Protein AF-A0A9E6BPX6-F1 (afdb_monomer)

Radius of gyration: 31.96 Å; Cα contacts (8 Å, |Δi|>4): 923; chains: 1; bounding box: 70×55×111 Å

Sequence (547 aa):
MEFGEAIRERRLSLGLSLRKTAKALGCDAAYLSRIEAGKISPSDDVVSRLASVLSVDESELALMAGRLPASVRTAVDKHPREVATALKEGLEAALDHARQWVKAPLAGEGERAIDDGFPFEVISEIAEAESWRKEIYRPIYHVHKWWAQRLGSVFRAAIIASAVPKDSLVQEFFLQPISLEWVTVFDPFMGSGTTVGEAHKLGCTAIGRDINPVAYRTVRTALGPLDRRDLARQFDVLSQTVAPKLRRLYESVDSRGRPCEVLYYFWVKVLDCPKCKAKVDLFPRYIFTRHADRTKDVPVFVLCPGCDDVFPIGRHDTSAECPNCHLDFDPRQGPAKRTTAVCRSCSHEFKLAATARAAGHPPAHRMYAKLVLRENGTKEYLRITEDDLALFERAKQQLAKLNPPIPRAEIKDGRNTRQIINYGYHCWHQLFNERQLLALTTLAQGITKLPKGPSRDALALLFSGVLEFNNMFASYKGEGTGAVRHMFSHHILKPERMPIEANLWGTPQSSGAFSTLYRTRLMRAIDYRDQPFEIALEEAAGRRSKA

Secondary structure (DSSP, 8-state):
--HHHHHHHHHHHTT--HHHHHHHTTS-HHHHHHHHTTSSPPPHHHHHHHHHHHT--HHHHHHHTT---HHHHHHHHH-HHHHHHHHHHHHHHHHHHHS--EEPPPP-SS-BHHHH---HHHHHHHHHHHHH-HHHH-GGGGSS--TTPPPHHHHHHHHHHHHSBTTS-HHHHHTS-EE-TT-EEEETT-TTTHHHHHHHHTT-EEEE--S-HHHHHHHHHHHS---HHHHHHHHHHHHHHTHHHHHGGGEEE-TTS-EEEEEEEEEEEEEE-TTT--EEE--S-SB---BSSSSS---EEEE-TTT--EEEE-TT-S-EE-TTT--EE-TT--SEETTEEE-TTT--EEEHHHHHHHHTSPPEEEEEEEEEE-TTS-EEEEEPPHHHHHHHHHHHHHHHHH-------B----TTTHHHHTTT--BGGGGS-HHHHHHHHHHHHHHHTSPSSHHHHHHHHHHHHHTTTSSTT-EE--BTS-SEE-GGGSSS----SSBEEE-SS--TT-SS-HHHHIIIIIIHHHHHHHS----PPP--SS-----

Solvent-accessible surface area (backbone atoms only — not comparable to full-atom values): 30017 Å² total; per-residue (Å²): 134,56,46,21,52,54,55,48,51,50,32,51,76,69,71,49,49,65,60,60,48,15,56,74,60,75,48,56,48,69,60,50,49,34,27,38,70,64,75,44,84,74,53,71,70,52,44,51,44,46,16,64,76,60,72,47,60,48,52,61,54,26,45,56,68,76,37,74,31,70,70,55,47,54,41,40,76,76,37,49,66,63,45,53,49,50,49,50,56,50,48,53,54,49,52,58,64,67,50,80,61,43,75,61,66,69,41,72,94,62,64,33,6,56,80,82,40,58,63,60,69,66,49,47,55,46,37,54,61,38,68,79,45,41,58,73,66,44,20,45,60,42,50,42,89,63,84,89,73,69,60,55,62,55,45,39,47,50,52,50,16,65,40,20,33,34,93,45,66,48,72,67,54,64,79,44,65,35,36,41,66,90,41,72,47,77,34,79,71,32,48,53,23,45,62,40,52,36,34,44,72,30,45,23,50,50,44,68,37,55,92,47,67,65,30,49,50,43,32,46,56,50,74,42,80,69,59,72,65,61,34,49,54,55,50,47,51,41,55,71,71,36,38,63,65,45,49,63,78,31,58,47,63,45,101,84,69,44,78,28,45,39,48,32,42,34,30,32,31,30,46,60,34,91,85,78,58,50,78,34,62,40,35,53,31,29,56,77,54,48,56,56,56,79,84,63,93,55,71,27,36,33,49,37,92,87,78,49,46,50,48,76,42,64,73,82,59,70,61,45,68,33,94,88,76,66,52,73,45,46,43,74,60,39,42,22,53,99,64,34,33,44,31,89,89,76,66,52,72,45,49,50,48,62,52,23,39,73,68,70,35,53,61,47,74,45,77,53,32,33,35,32,40,42,89,88,72,48,74,47,74,38,45,66,51,72,65,53,52,51,52,47,50,50,32,38,52,50,34,62,74,63,62,68,97,64,54,71,56,70,61,64,85,45,91,50,42,44,59,33,40,41,31,22,44,51,32,59,50,72,49,37,51,50,48,51,51,36,46,51,49,51,49,52,54,49,54,68,71,45,71,89,51,52,46,39,53,43,54,51,48,41,53,60,48,26,53,47,34,52,25,50,36,8,32,74,53,19,47,94,48,73,35,58,38,35,36,74,78,47,103,40,52,57,83,40,41,55,15,26,43,50,37,62,49,48,55,101,85,43,47,58,8,48,60,39,43,43,55,63,19,51,49,41,21,50,54,36,67,78,56,72,75,65,85,64,82,70,94,47,95,87,62,93,68,86,118

Foldseek 3Di:
DALLCVLVVLCVVVVHDLCNLCVQLVHHSVVNVCSSVVNDQDDLSSLVSSCVSSVHDSQVSQVSSVHHPPVLVVCCVVPVPVSVVCCVVVVVVVVVVVQPAAEAAFDDPAAFLLPPNQPCPQLVVQQVVCVVCVCQQPLLLVLFDWPPDGGLSVLLLNLQRNTHHNVDNSVVVSFGQHASAPAEDEAQDCTSNSNQVSCVSNNHNYHYHHPDVLSVLSNCLLPNDDDPVLLVVLVVLCVVPQVVVLQLLFWDADPVRHIFGFFKWKKFFWFQDPPPRDIFTQDQFQFAFDALDPVDFDWTWGADPPPLWIDTDGPPDQWDQDPPPRDIDGRNHGQHDDQWGADPVPRDIDGQLQRLVVVLAATDMDGRWTWTQDPVRDIDIGGDDPVNVVSLVVLLVVCVVVVDPDFQDFDDDDDQSVQVVSNNDTTPNSQARSNLVSSLRSQVVSLVPDDDDSSSSSLVSLSVRLQQQAGQQWGASHPPDQGIDGCPVDVHNHRDRIGMGGSQCDDPNHHSHSVVSCVSRSVSSVVCVVPPRGFDAPPDDPDTDGD

Structure (mmCIF, N/CA/C/O backbone):
data_AF-A0A9E6BPX6-F1
#
_entry.id   AF-A0A9E6BPX6-F1
#
loop_
_atom_site.group_PDB
_atom_site.id
_atom_site.type_symbol
_atom_site.label_atom_id
_atom_site.label_alt_id
_atom_site.label_comp_id
_atom_site.label_asym_id
_atom_site.label_entity_id
_atom_site.label_seq_id
_atom_site.pdbx_PDB_ins_code
_atom_site.Cartn_x
_atom_site.Cartn_y
_atom_site.Cartn_z
_atom_site.occupancy
_atom_site.B_iso_or_equiv
_atom_site.auth_seq_id
_atom_site.auth_comp_id
_atom_site.auth_asym_id
_atom_site.auth_atom_id
_atom_site.pdbx_PDB_model_num
ATOM 1 N N . MET A 1 1 ? -2.384 7.023 47.053 1.00 63.66 1 MET A N 1
ATOM 2 C CA . MET A 1 1 ? -1.990 7.101 48.472 1.00 63.66 1 MET A CA 1
ATOM 3 C C . MET A 1 1 ? -1.104 5.902 48.745 1.00 63.66 1 MET A C 1
ATOM 5 O O . MET A 1 1 ? -1.507 4.798 48.397 1.00 63.66 1 MET A O 1
ATOM 9 N N . GLU A 1 2 ? 0.105 6.120 49.254 1.00 81.56 2 GLU A N 1
ATOM 10 C CA . GLU A 1 2 ? 1.079 5.046 49.490 1.00 81.56 2 GLU A CA 1
ATOM 11 C C . GLU A 1 2 ? 0.741 4.260 50.765 1.00 81.56 2 GLU A C 1
ATOM 13 O O . GLU A 1 2 ? 0.165 4.812 51.705 1.00 81.56 2 GLU A O 1
ATOM 18 N N . PHE A 1 3 ? 1.126 2.977 50.820 1.00 89.00 3 PHE A N 1
ATOM 19 C CA . PHE A 1 3 ? 0.817 2.075 51.939 1.00 89.00 3 PHE A CA 1
ATOM 20 C C . PHE A 1 3 ? 1.113 2.711 53.301 1.00 89.00 3 PHE A C 1
ATOM 22 O O . PHE A 1 3 ? 0.215 2.818 54.129 1.00 89.00 3 PHE A O 1
ATOM 29 N N . GLY A 1 4 ? 2.352 3.178 53.510 1.00 88.69 4 GLY A N 1
ATOM 30 C CA . GLY A 1 4 ? 2.822 3.720 54.790 1.00 88.69 4 GLY A CA 1
ATOM 31 C C . GLY A 1 4 ? 2.049 4.947 55.281 1.00 88.69 4 GLY A C 1
ATOM 32 O O . GLY A 1 4 ? 1.829 5.100 56.484 1.00 88.69 4 GLY A O 1
ATOM 33 N N . GLU A 1 5 ? 1.580 5.788 54.361 1.00 88.06 5 GLU A N 1
ATOM 34 C CA . GLU A 1 5 ? 0.761 6.954 54.690 1.00 88.06 5 GLU A CA 1
ATOM 35 C C . GLU A 1 5 ? -0.641 6.529 55.126 1.00 88.06 5 GLU A C 1
ATOM 37 O O . GLU A 1 5 ? -1.114 6.981 56.169 1.00 88.06 5 GLU A O 1
ATOM 42 N N . ALA A 1 6 ? -1.254 5.587 54.403 1.00 87.44 6 ALA A N 1
ATOM 43 C CA . ALA A 1 6 ? -2.602 5.103 54.685 1.00 87.44 6 ALA A CA 1
ATOM 44 C C . ALA A 1 6 ? -2.718 4.450 56.073 1.00 87.44 6 ALA A C 1
ATOM 46 O O . ALA A 1 6 ? -3.630 4.762 56.843 1.00 87.44 6 ALA A O 1
ATOM 47 N N . ILE A 1 7 ? -1.764 3.589 56.451 1.00 92.62 7 ILE A N 1
ATOM 48 C CA . ILE A 1 7 ? -1.756 2.989 57.799 1.00 92.62 7 ILE A CA 1
ATOM 49 C C . ILE A 1 7 ? -1.460 4.015 58.891 1.00 92.62 7 ILE A C 1
ATOM 51 O O . ILE A 1 7 ? -2.062 3.938 59.964 1.00 92.62 7 ILE A O 1
ATOM 55 N N . ARG A 1 8 ? -0.585 4.998 58.642 1.00 91.25 8 ARG A N 1
ATOM 56 C CA . ARG A 1 8 ? -0.311 6.074 59.604 1.00 91.25 8 ARG A CA 1
ATOM 57 C C . ARG A 1 8 ? -1.552 6.927 59.844 1.00 91.25 8 ARG A C 1
ATOM 59 O O . ARG A 1 8 ? -1.888 7.200 60.996 1.00 91.25 8 ARG A O 1
ATOM 66 N N . GLU A 1 9 ? -2.219 7.342 58.775 1.00 89.12 9 GLU A N 1
ATOM 67 C CA . GLU A 1 9 ? -3.438 8.144 58.825 1.00 89.12 9 GLU A CA 1
ATOM 68 C C . GLU A 1 9 ? -4.554 7.386 59.547 1.00 89.12 9 GLU A C 1
ATOM 70 O O . GLU A 1 9 ? -5.122 7.891 60.521 1.00 89.12 9 GLU A O 1
ATOM 75 N N . ARG A 1 10 ? -4.785 6.121 59.175 1.00 90.38 10 ARG A N 1
ATOM 76 C CA . ARG A 1 10 ? -5.781 5.273 59.833 1.00 90.38 10 ARG A CA 1
ATOM 77 C C . ARG A 1 10 ? -5.473 5.069 61.314 1.00 90.38 10 ARG A C 1
ATOM 79 O O . ARG A 1 10 ? -6.362 5.234 62.148 1.00 90.38 10 ARG A O 1
ATOM 86 N N . ARG A 1 11 ? -4.218 4.784 61.671 1.00 93.81 11 ARG A N 1
ATOM 87 C CA . ARG A 1 11 ? -3.779 4.651 63.068 1.00 93.81 11 ARG A CA 1
ATOM 88 C C . ARG A 1 11 ? -4.076 5.916 63.876 1.00 93.81 11 ARG A C 1
ATOM 90 O O . ARG A 1 11 ? -4.587 5.822 64.992 1.00 93.81 11 ARG A O 1
ATOM 97 N N . LEU A 1 12 ? -3.752 7.087 63.326 1.00 91.88 12 LEU A N 1
ATOM 98 C CA . LEU A 1 12 ? -4.013 8.372 63.977 1.00 91.88 12 LEU A CA 1
ATOM 99 C C . LEU A 1 12 ? -5.516 8.641 64.117 1.00 91.88 12 LEU A C 1
ATOM 101 O O . LEU A 1 12 ? -5.936 9.086 65.182 1.00 91.88 12 LEU A O 1
ATOM 105 N N . SER A 1 13 ? -6.325 8.290 63.112 1.00 89.75 13 SER A N 1
ATOM 106 C CA . SER A 1 13 ? -7.791 8.419 63.171 1.00 89.75 13 SER A CA 1
ATOM 107 C C . SER A 1 13 ? -8.430 7.571 64.280 1.00 89.75 13 SER A C 1
ATOM 109 O O . SER A 1 13 ? -9.443 7.958 64.853 1.00 89.75 13 SER A O 1
ATOM 111 N N . LEU A 1 14 ? -7.800 6.448 64.640 1.00 89.38 14 LEU A N 1
ATOM 112 C CA . LEU A 1 14 ? -8.213 5.570 65.740 1.00 89.38 14 LEU A CA 1
ATOM 113 C C . LEU A 1 14 ? -7.616 5.983 67.100 1.00 89.38 14 LEU A C 1
ATOM 115 O O . LEU A 1 14 ? -7.758 5.260 68.087 1.00 89.38 14 LEU A O 1
ATOM 119 N N . GLY A 1 15 ? -6.896 7.110 67.170 1.00 90.25 15 GLY A N 1
ATOM 120 C CA . GLY A 1 15 ? -6.245 7.587 68.394 1.00 90.25 15 GLY A CA 1
ATOM 121 C C . GLY A 1 15 ? -5.118 6.675 68.896 1.00 90.25 15 GLY A C 1
ATOM 122 O O . GLY A 1 15 ? -4.742 6.720 70.071 1.00 90.25 15 GLY A O 1
ATOM 123 N N . LEU A 1 16 ? -4.571 5.810 68.038 1.00 91.25 16 LEU A N 1
ATOM 124 C CA . LEU A 1 16 ? -3.545 4.849 68.422 1.00 91.25 16 LEU A CA 1
ATOM 125 C C . LEU A 1 16 ? -2.147 5.475 68.332 1.00 91.25 16 LEU A C 1
ATOM 127 O O . LEU A 1 16 ? -1.720 5.983 67.293 1.00 91.25 16 LEU A O 1
ATOM 131 N N . SER A 1 17 ? -1.376 5.396 69.418 1.00 92.69 17 SER A N 1
ATOM 132 C CA . SER A 1 17 ? 0.033 5.798 69.386 1.00 92.69 17 SER A CA 1
ATOM 133 C C . SER A 1 17 ? 0.882 4.757 68.652 1.00 92.69 17 SER A C 1
ATOM 135 O O . SER A 1 17 ? 0.574 3.561 68.658 1.00 92.69 17 SER A O 1
ATOM 137 N N . LEU A 1 18 ? 1.992 5.198 68.054 1.00 92.19 18 LEU A N 1
ATOM 138 C CA . LEU A 1 18 ? 2.937 4.321 67.355 1.00 92.19 18 LEU A CA 1
ATOM 139 C C . LEU A 1 18 ? 3.406 3.161 68.257 1.00 92.19 18 LEU A C 1
ATOM 141 O O . LEU A 1 18 ? 3.380 2.005 67.852 1.00 92.19 18 LEU A O 1
ATOM 145 N N . ARG A 1 19 ? 3.756 3.449 69.521 1.00 90.00 19 ARG A N 1
ATOM 146 C CA . ARG A 1 19 ? 4.199 2.433 70.496 1.00 90.00 19 ARG A CA 1
ATOM 147 C C . ARG A 1 19 ? 3.090 1.453 70.882 1.00 90.00 19 ARG A C 1
ATOM 149 O O . ARG A 1 19 ? 3.361 0.264 71.023 1.00 90.00 19 ARG A O 1
ATOM 156 N N . LYS A 1 20 ? 1.851 1.932 71.050 1.00 90.38 20 LYS A N 1
ATOM 157 C CA . LYS A 1 20 ? 0.697 1.075 71.375 1.00 90.38 20 LYS A CA 1
ATOM 158 C C . LYS A 1 20 ? 0.372 0.134 70.213 1.00 90.38 20 LYS A C 1
ATOM 160 O O . LYS A 1 20 ? 0.119 -1.043 70.438 1.00 90.38 20 LYS A O 1
ATOM 165 N N . THR A 1 21 ? 0.457 0.648 68.990 1.00 91.19 21 THR A N 1
ATOM 166 C CA . THR A 1 21 ? 0.214 -0.117 67.760 1.00 91.19 21 THR A CA 1
ATOM 167 C C . THR A 1 21 ? 1.312 -1.149 67.534 1.00 91.19 21 THR A C 1
ATOM 169 O O . THR A 1 21 ? 1.008 -2.319 67.362 1.00 91.19 21 THR A O 1
ATOM 172 N N . ALA A 1 22 ? 2.586 -0.765 67.657 1.00 92.12 22 ALA A N 1
ATOM 173 C CA . ALA A 1 22 ? 3.711 -1.695 67.540 1.00 92.12 22 ALA A CA 1
ATOM 174 C C . ALA A 1 22 ? 3.623 -2.849 68.557 1.00 92.12 22 ALA A C 1
ATOM 176 O O . ALA A 1 22 ? 3.814 -4.008 68.198 1.00 92.12 22 ALA A O 1
ATOM 177 N N . LYS A 1 23 ? 3.220 -2.554 69.804 1.00 90.88 23 LYS A N 1
ATOM 178 C CA . LYS A 1 23 ? 2.974 -3.583 70.827 1.00 90.88 23 LYS A CA 1
ATOM 179 C C . LYS A 1 23 ? 1.842 -4.539 70.432 1.00 90.88 23 LYS A C 1
ATOM 181 O O . LYS A 1 23 ? 1.998 -5.742 70.607 1.00 90.88 23 LYS A O 1
ATOM 186 N N . ALA A 1 24 ? 0.732 -4.027 69.894 1.00 88.25 24 ALA A N 1
ATOM 187 C CA . ALA A 1 24 ? -0.383 -4.851 69.411 1.00 88.25 24 ALA A CA 1
ATOM 188 C C . ALA A 1 24 ? 0.008 -5.719 68.200 1.00 88.25 24 ALA A C 1
ATOM 190 O O . ALA A 1 24 ? -0.467 -6.840 68.059 1.00 88.25 24 ALA A O 1
ATOM 191 N N . LEU A 1 25 ? 0.928 -5.226 67.370 1.00 88.81 25 LEU A N 1
ATOM 192 C CA . LEU A 1 25 ? 1.508 -5.950 66.239 1.00 88.81 25 LEU A CA 1
ATOM 193 C C . LEU A 1 25 ? 2.661 -6.879 66.639 1.00 88.81 25 LEU A C 1
ATOM 195 O O . LEU A 1 25 ? 3.246 -7.511 65.768 1.00 88.81 25 LEU A O 1
ATOM 199 N N . GLY A 1 26 ? 3.044 -6.954 67.919 1.00 88.12 26 GLY A N 1
ATOM 200 C CA . GLY A 1 26 ? 4.183 -7.762 68.367 1.00 88.12 26 GLY A CA 1
ATOM 201 C C . GLY A 1 26 ? 5.509 -7.407 67.679 1.00 88.12 26 GLY A C 1
ATOM 202 O O . GLY A 1 26 ? 6.328 -8.296 67.460 1.00 88.12 26 GLY A O 1
ATOM 203 N N . CYS A 1 27 ? 5.710 -6.140 67.300 1.00 90.00 27 CYS A N 1
ATOM 204 C CA . CYS A 1 27 ? 6.935 -5.642 66.672 1.00 90.00 27 CYS A CA 1
ATOM 205 C C . CYS A 1 27 ? 7.497 -4.427 67.427 1.00 90.00 27 CYS A C 1
ATOM 207 O O . CYS A 1 27 ? 6.836 -3.843 68.290 1.00 90.00 27 CYS A O 1
ATOM 209 N N . ASP A 1 28 ? 8.722 -4.010 67.105 1.00 91.81 28 ASP A N 1
ATOM 210 C CA . ASP A 1 28 ? 9.293 -2.803 67.695 1.00 91.81 28 ASP A CA 1
ATOM 211 C C . ASP A 1 28 ? 8.746 -1.522 67.030 1.00 91.81 28 ASP A C 1
ATOM 213 O O . ASP A 1 28 ? 8.316 -1.502 65.872 1.00 91.81 28 ASP A O 1
ATOM 217 N N . ALA A 1 29 ? 8.736 -0.420 67.785 1.00 91.62 29 ALA A N 1
ATOM 218 C CA . ALA A 1 29 ? 8.192 0.850 67.307 1.00 91.62 29 ALA A CA 1
ATOM 219 C C . ALA A 1 29 ? 9.046 1.493 66.199 1.00 91.62 29 ALA A C 1
ATOM 221 O O . ALA A 1 29 ? 8.514 2.261 65.397 1.00 91.62 29 ALA A O 1
ATOM 222 N N . ALA A 1 30 ? 10.348 1.195 66.129 1.00 91.62 30 ALA A N 1
ATOM 223 C CA . ALA A 1 30 ? 11.207 1.707 65.066 1.00 91.62 30 ALA A CA 1
ATOM 224 C C . ALA A 1 30 ? 10.918 0.994 63.734 1.00 91.62 30 ALA A C 1
ATOM 226 O O . ALA A 1 30 ? 10.915 1.639 62.686 1.00 91.62 30 ALA A O 1
ATOM 227 N N . TYR A 1 31 ? 10.593 -0.297 63.771 1.00 92.25 31 TYR A N 1
ATOM 228 C CA . TYR A 1 31 ? 10.144 -1.074 62.622 1.00 92.25 31 TYR A CA 1
ATOM 229 C C . TYR A 1 31 ? 8.812 -0.557 62.073 1.00 92.25 31 TYR A C 1
ATOM 231 O O . TYR A 1 31 ? 8.745 -0.231 60.888 1.00 92.25 31 TYR A O 1
ATOM 239 N N . LEU A 1 32 ? 7.798 -0.351 62.926 1.00 92.25 32 LEU A N 1
ATOM 240 C CA . LEU A 1 32 ? 6.524 0.243 62.492 1.00 92.25 32 LEU A CA 1
ATOM 241 C C . LEU A 1 32 ? 6.713 1.660 61.921 1.00 92.25 32 LEU A C 1
ATOM 243 O O . LEU A 1 32 ? 6.128 1.992 60.897 1.00 92.25 32 LEU A O 1
ATOM 247 N N . SER A 1 33 ? 7.588 2.474 62.522 1.00 94.25 33 SER A N 1
ATOM 248 C CA . SER A 1 33 ? 7.930 3.809 62.002 1.00 94.25 33 SER A CA 1
ATOM 249 C C . SER A 1 33 ? 8.547 3.756 60.601 1.00 94.25 33 SER A C 1
ATOM 251 O O . SER A 1 33 ? 8.198 4.546 59.726 1.00 94.25 33 SER A O 1
ATOM 253 N N . ARG A 1 34 ? 9.452 2.800 60.353 1.00 93.06 34 ARG A N 1
ATOM 254 C CA . ARG A 1 34 ? 10.064 2.610 59.029 1.00 93.06 34 ARG A CA 1
ATOM 255 C C . ARG A 1 34 ? 9.054 2.127 57.991 1.00 93.06 34 ARG A C 1
ATOM 257 O O . ARG A 1 34 ? 9.202 2.499 56.832 1.00 93.06 34 ARG A O 1
ATOM 264 N N . ILE A 1 35 ? 8.054 1.349 58.400 1.00 92.25 35 ILE A N 1
ATOM 265 C CA . ILE A 1 35 ? 6.943 0.937 57.538 1.00 92.25 35 ILE A CA 1
ATOM 266 C C . ILE A 1 35 ? 6.046 2.140 57.198 1.00 92.25 35 ILE A C 1
ATOM 268 O O . ILE A 1 35 ? 5.789 2.388 56.024 1.00 92.25 35 ILE A O 1
ATOM 272 N N . GLU A 1 36 ? 5.637 2.940 58.190 1.00 93.38 36 GLU A N 1
ATOM 273 C CA . GLU A 1 36 ? 4.834 4.158 57.968 1.00 93.38 36 GLU A CA 1
ATOM 274 C C . GLU A 1 36 ? 5.564 5.206 57.116 1.00 93.38 36 GLU A C 1
ATOM 276 O O . GLU A 1 36 ? 4.942 5.944 56.362 1.00 93.38 36 GLU A O 1
ATOM 281 N N . ALA A 1 37 ? 6.895 5.256 57.198 1.00 90.19 37 ALA A N 1
ATOM 282 C CA . ALA A 1 37 ? 7.732 6.117 56.366 1.00 90.19 37 ALA A CA 1
ATOM 283 C C . ALA A 1 37 ? 8.046 5.530 54.973 1.00 90.19 37 ALA A C 1
ATOM 285 O O . ALA A 1 37 ? 8.867 6.104 54.258 1.00 90.19 37 ALA A O 1
ATOM 286 N N . GLY A 1 38 ? 7.491 4.364 54.616 1.00 87.81 38 GLY A N 1
ATOM 287 C CA . GLY A 1 38 ? 7.722 3.701 53.326 1.00 87.81 38 GLY A CA 1
ATOM 288 C C . GLY A 1 38 ? 9.145 3.162 53.115 1.00 87.81 38 GLY A C 1
ATOM 289 O O . GLY A 1 38 ? 9.526 2.840 51.995 1.00 87.81 38 GLY A O 1
ATOM 290 N N . LYS A 1 39 ? 9.964 3.059 54.171 1.00 88.62 39 LYS A N 1
ATOM 291 C CA . LYS A 1 39 ? 11.381 2.646 54.089 1.00 88.62 39 LYS A CA 1
ATOM 292 C C . LYS A 1 39 ? 11.588 1.131 54.102 1.00 88.62 39 LYS A C 1
ATOM 294 O O . LYS A 1 39 ? 12.673 0.669 53.758 1.00 88.62 39 LYS A O 1
ATOM 299 N N . ILE A 1 40 ? 10.611 0.367 54.588 1.00 87.81 40 ILE A N 1
ATOM 300 C CA . ILE A 1 40 ? 10.613 -1.101 54.567 1.00 87.81 40 ILE A CA 1
ATOM 301 C C . ILE A 1 40 ? 9.196 -1.585 54.264 1.00 87.81 40 ILE A C 1
ATOM 303 O O . ILE A 1 40 ? 8.242 -1.080 54.851 1.00 87.81 40 ILE A O 1
ATOM 307 N N . SER A 1 41 ? 9.067 -2.613 53.428 1.00 84.19 41 SER A N 1
ATOM 308 C CA . SER A 1 41 ? 7.807 -3.337 53.258 1.00 84.19 41 SER A CA 1
ATOM 309 C C . SER A 1 41 ? 7.568 -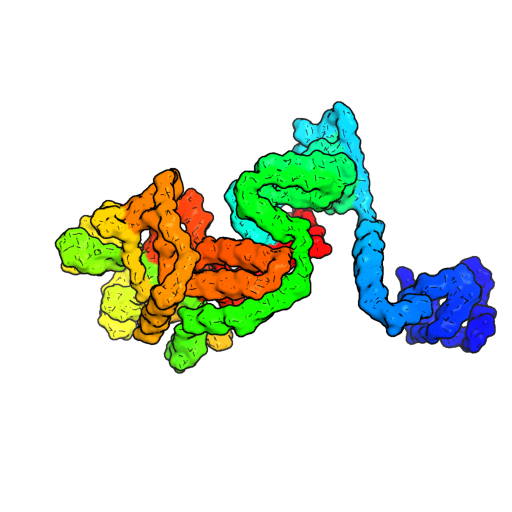4.306 54.434 1.00 84.19 41 SER A C 1
ATOM 311 O O . SER A 1 41 ? 8.459 -5.099 54.753 1.00 84.19 41 SER A O 1
ATOM 313 N N . PRO A 1 42 ? 6.386 -4.291 55.081 1.00 87.94 42 PRO A N 1
ATOM 314 C CA . PRO A 1 42 ? 6.035 -5.225 56.170 1.00 87.94 42 PRO A CA 1
ATOM 315 C C . PRO A 1 42 ? 6.004 -6.671 55.664 1.00 87.94 42 PRO A C 1
ATOM 317 O O . PRO A 1 42 ? 5.943 -6.835 54.463 1.00 87.94 42 PRO A O 1
ATOM 320 N N . SER A 1 43 ? 5.981 -7.724 56.490 1.00 87.44 43 SER A N 1
ATOM 321 C CA . SER A 1 43 ? 5.703 -9.114 56.039 1.00 87.44 43 SER A CA 1
ATOM 322 C C . SER A 1 43 ? 4.196 -9.384 55.859 1.00 87.44 43 SER A C 1
ATOM 324 O O . SER A 1 43 ? 3.386 -8.552 56.259 1.00 87.44 43 SER A O 1
ATOM 326 N N . ASP A 1 44 ? 3.802 -10.513 55.252 1.00 84.19 44 ASP A N 1
ATOM 327 C CA . ASP A 1 44 ? 2.379 -10.890 55.095 1.00 84.19 44 ASP A CA 1
ATOM 328 C C . ASP A 1 44 ? 1.656 -10.966 56.448 1.00 84.19 44 ASP A C 1
ATOM 330 O O . ASP A 1 44 ? 0.580 -10.407 56.630 1.00 84.19 44 ASP A O 1
ATOM 334 N N . ASP A 1 45 ? 2.308 -11.583 57.428 1.00 86.44 45 ASP A N 1
ATOM 335 C CA . ASP A 1 45 ? 1.812 -11.692 58.797 1.00 86.44 45 ASP A CA 1
ATOM 336 C C . ASP A 1 45 ? 1.663 -10.316 59.482 1.00 86.44 45 ASP A C 1
ATOM 338 O O . ASP A 1 45 ? 0.709 -10.072 60.221 1.00 86.44 45 ASP A O 1
ATOM 342 N N . VAL A 1 46 ? 2.561 -9.368 59.195 1.00 89.12 46 VAL A N 1
ATOM 343 C CA . VAL A 1 46 ? 2.442 -7.991 59.700 1.00 89.12 46 VAL A CA 1
ATOM 344 C C . VAL A 1 46 ? 1.297 -7.243 59.008 1.00 89.12 46 VAL A C 1
ATOM 346 O O . VAL A 1 46 ? 0.601 -6.485 59.675 1.00 89.12 46 VAL A O 1
ATOM 349 N N . VAL A 1 47 ? 1.058 -7.467 57.710 1.00 89.75 47 VAL A N 1
ATOM 350 C CA . VAL A 1 47 ? -0.091 -6.895 56.979 1.00 89.75 47 VAL A CA 1
ATOM 351 C C . VAL A 1 47 ? -1.415 -7.407 57.550 1.00 89.75 47 VAL A C 1
ATOM 353 O O . VAL A 1 47 ? -2.297 -6.601 57.829 1.00 89.75 47 VAL A O 1
ATOM 356 N N . SER A 1 48 ? -1.532 -8.713 57.801 1.00 88.06 48 SER A N 1
ATOM 357 C CA . SER A 1 48 ? -2.737 -9.317 58.388 1.00 88.06 48 SER A CA 1
ATOM 358 C C . SER A 1 48 ? -3.030 -8.761 59.789 1.00 88.06 48 SER A C 1
ATOM 360 O O . SER A 1 48 ? -4.138 -8.309 60.094 1.00 88.06 48 SER A O 1
ATOM 362 N N . ARG A 1 49 ? -1.995 -8.662 60.635 1.00 90.44 49 ARG A N 1
ATOM 363 C CA . ARG A 1 49 ? -2.119 -8.055 61.969 1.00 90.44 49 ARG A CA 1
ATOM 364 C C . ARG A 1 49 ? -2.442 -6.560 61.907 1.00 90.44 49 ARG A C 1
ATOM 366 O O . ARG A 1 49 ? -3.241 -6.086 62.713 1.00 90.44 49 ARG A O 1
ATOM 373 N N . LEU A 1 50 ? -1.875 -5.820 60.951 1.00 91.69 50 LEU A N 1
ATOM 374 C CA . LEU A 1 50 ? -2.218 -4.414 60.708 1.00 91.69 50 LEU A CA 1
ATOM 375 C C . LEU A 1 50 ? -3.684 -4.253 60.301 1.00 91.69 50 LEU A C 1
ATOM 377 O O . LEU A 1 50 ? -4.341 -3.364 60.836 1.00 91.69 50 LEU A O 1
ATOM 381 N N . ALA A 1 51 ? -4.205 -5.117 59.427 1.00 90.88 51 ALA A N 1
ATOM 382 C CA . ALA A 1 51 ? -5.600 -5.076 58.996 1.00 90.88 51 ALA A CA 1
ATOM 383 C C . ALA A 1 51 ? -6.561 -5.212 60.187 1.00 90.88 51 ALA A C 1
ATOM 385 O O . ALA A 1 51 ? -7.461 -4.391 60.371 1.00 90.88 51 ALA A O 1
ATOM 386 N N . SER A 1 52 ? -6.286 -6.181 61.066 1.00 90.38 52 SER A N 1
ATOM 387 C CA . SER A 1 52 ? -7.049 -6.396 62.298 1.00 90.38 52 SER A CA 1
ATOM 388 C C . SER A 1 52 ? -6.939 -5.216 63.275 1.00 90.38 52 SER A C 1
ATOM 390 O O . SER A 1 52 ? -7.957 -4.675 63.709 1.00 90.38 52 SER A O 1
ATOM 392 N N . VAL A 1 53 ? -5.719 -4.758 63.583 1.00 91.25 53 VAL A N 1
ATOM 393 C CA . VAL A 1 53 ? -5.482 -3.662 64.545 1.00 91.25 53 VAL A CA 1
ATOM 394 C C . VAL A 1 53 ? -6.065 -2.330 64.063 1.00 91.25 53 VAL A C 1
ATOM 396 O O . VAL A 1 53 ? -6.524 -1.531 64.879 1.00 91.25 53 VAL A O 1
ATOM 399 N N . LEU A 1 54 ? -6.054 -2.080 62.753 1.00 91.12 54 LEU A N 1
ATOM 400 C CA . LEU A 1 54 ? -6.534 -0.834 62.151 1.00 91.12 54 LEU A CA 1
ATOM 401 C C . LEU A 1 54 ? -7.982 -0.914 61.652 1.00 91.12 54 LEU A C 1
ATOM 403 O O . LEU A 1 54 ? -8.507 0.088 61.157 1.00 91.12 54 LEU A O 1
ATOM 407 N N . SER A 1 55 ? -8.631 -2.074 61.807 1.00 87.75 55 SER A N 1
ATOM 408 C CA . SER A 1 55 ? -10.002 -2.322 61.347 1.00 87.75 55 SER A CA 1
ATOM 409 C C . SER A 1 55 ? -10.195 -1.876 59.893 1.00 87.75 55 SER A C 1
ATOM 411 O O . SER A 1 55 ? -11.046 -1.033 59.596 1.00 87.75 55 SER A O 1
ATOM 413 N N . VAL A 1 56 ? -9.327 -2.384 59.019 1.00 88.81 56 VAL A N 1
ATOM 414 C CA . VAL A 1 56 ? -9.369 -2.196 57.562 1.00 88.81 56 VAL A CA 1
ATOM 415 C C . VAL A 1 56 ? -9.427 -3.556 56.883 1.00 88.81 56 VAL A C 1
ATOM 417 O O . VAL A 1 56 ? -9.042 -4.563 57.481 1.00 88.81 56 VAL A O 1
ATOM 420 N N . ASP A 1 57 ? -9.916 -3.591 55.648 1.00 89.00 57 ASP A N 1
ATOM 421 C CA . ASP A 1 57 ? -9.968 -4.830 54.884 1.00 89.00 57 ASP A CA 1
ATOM 422 C C . ASP A 1 57 ? -8.549 -5.361 54.614 1.00 89.00 57 ASP A C 1
ATOM 424 O O . ASP A 1 57 ? -7.652 -4.637 54.175 1.00 89.00 57 ASP A O 1
ATOM 428 N N . GLU A 1 58 ? -8.329 -6.642 54.910 1.00 87.69 58 GLU A N 1
ATOM 429 C CA . GLU A 1 58 ? -7.019 -7.276 54.752 1.00 87.69 58 GLU A CA 1
ATOM 430 C C . GLU A 1 58 ? -6.617 -7.400 53.280 1.00 87.69 58 GLU A C 1
ATOM 432 O O . GLU A 1 58 ? -5.435 -7.276 52.954 1.00 87.69 58 GLU A O 1
ATOM 437 N N . SER A 1 59 ? -7.583 -7.612 52.382 1.00 84.69 59 SER A N 1
ATOM 438 C CA . SER A 1 59 ? -7.313 -7.743 50.949 1.00 84.69 59 SER A CA 1
ATOM 439 C C . SER A 1 59 ? -6.897 -6.400 50.358 1.00 84.69 59 SER A C 1
ATOM 441 O O . SER A 1 59 ? -5.917 -6.337 49.615 1.00 84.69 59 SER A O 1
ATOM 443 N N . GLU A 1 60 ? -7.589 -5.326 50.731 1.00 84.56 60 GLU A N 1
ATOM 444 C CA . GLU A 1 60 ? -7.238 -3.951 50.373 1.00 84.56 60 GLU A CA 1
ATOM 445 C C . GLU A 1 60 ? -5.834 -3.594 50.877 1.00 84.56 60 GLU A C 1
ATOM 447 O O . GLU A 1 60 ? -4.967 -3.186 50.100 1.00 84.56 60 GLU A O 1
ATOM 452 N N . LEU A 1 61 ? -5.563 -3.840 52.161 1.00 87.06 61 LEU A N 1
ATOM 453 C CA . LEU A 1 61 ? -4.280 -3.511 52.771 1.00 87.06 61 LEU A CA 1
ATOM 454 C C . LEU A 1 61 ? -3.117 -4.339 52.188 1.00 87.06 61 LEU A C 1
ATOM 456 O O . LEU A 1 61 ? -2.011 -3.821 52.007 1.00 87.06 61 LEU A O 1
ATOM 460 N N . ALA A 1 62 ? -3.358 -5.608 51.846 1.00 86.81 62 ALA A N 1
ATOM 461 C CA . ALA A 1 62 ? -2.389 -6.455 51.154 1.00 86.81 62 ALA A CA 1
ATOM 462 C C . ALA A 1 62 ? -2.054 -5.927 49.757 1.00 86.81 62 ALA A C 1
ATOM 464 O O . ALA A 1 62 ? -0.872 -5.838 49.414 1.00 86.81 62 ALA A O 1
ATOM 465 N N . LEU A 1 63 ? -3.060 -5.517 48.982 1.00 85.81 63 LEU A N 1
ATOM 466 C CA . LEU A 1 63 ? -2.854 -4.947 47.651 1.00 85.81 63 LEU A CA 1
ATOM 467 C C . LEU A 1 63 ? -2.056 -3.642 47.718 1.00 85.81 63 LEU A C 1
ATOM 469 O O . LEU A 1 63 ? -1.110 -3.470 46.949 1.00 85.81 63 LEU A O 1
ATOM 473 N N . MET A 1 64 ? -2.355 -2.769 48.685 1.00 84.56 64 MET A N 1
ATOM 474 C CA . MET A 1 64 ? -1.585 -1.541 48.920 1.00 84.56 64 MET A CA 1
ATOM 475 C C . MET A 1 64 ? -0.121 -1.828 49.280 1.00 84.56 64 MET A C 1
ATOM 477 O O . MET A 1 64 ? 0.768 -1.080 48.883 1.00 84.56 64 MET A O 1
ATOM 481 N N . ALA A 1 65 ? 0.155 -2.932 49.982 1.00 84.75 65 ALA A N 1
ATOM 482 C CA . ALA A 1 65 ? 1.514 -3.388 50.288 1.00 84.75 65 ALA A CA 1
ATOM 483 C C . ALA A 1 65 ? 2.233 -4.054 49.094 1.00 84.75 65 ALA A C 1
ATOM 485 O O . ALA A 1 65 ? 3.335 -4.584 49.267 1.00 84.75 65 ALA A O 1
ATOM 486 N N . GLY A 1 66 ? 1.618 -4.077 47.906 1.00 83.69 66 GLY A N 1
ATOM 487 C CA . GLY A 1 66 ? 2.144 -4.745 46.716 1.00 83.69 66 GLY A CA 1
ATOM 488 C C . GLY A 1 66 ? 2.033 -6.270 46.775 1.00 83.69 66 GLY A C 1
ATOM 489 O O . GLY A 1 66 ? 2.854 -6.971 46.182 1.00 83.69 66 GLY A O 1
ATOM 490 N N . ARG A 1 67 ? 1.056 -6.803 47.520 1.00 83.69 67 ARG A N 1
ATOM 491 C CA . ARG A 1 67 ? 0.867 -8.242 47.728 1.00 83.69 67 ARG A CA 1
ATOM 492 C C . ARG A 1 67 ? -0.508 -8.721 47.305 1.00 83.69 67 ARG A C 1
ATOM 494 O O . ARG A 1 67 ? -1.502 -8.019 47.420 1.00 83.69 67 ARG A O 1
ATOM 501 N N . LEU A 1 68 ? -0.571 -9.974 46.865 1.00 82.69 68 LEU A N 1
ATOM 502 C CA . LEU A 1 68 ? -1.844 -10.618 46.557 1.00 82.69 68 LEU A CA 1
ATOM 503 C C . LEU A 1 68 ? -2.539 -11.073 47.849 1.00 82.69 68 LEU A C 1
ATOM 505 O O . LEU A 1 68 ? -1.886 -11.711 48.677 1.00 82.69 68 LEU A O 1
ATOM 509 N N . PRO A 1 69 ? -3.849 -10.843 48.024 1.00 84.88 69 PRO A N 1
ATOM 510 C CA . PRO A 1 69 ? -4.602 -11.411 49.142 1.00 84.88 69 PRO A CA 1
ATOM 511 C C . PRO A 1 69 ? -4.425 -12.934 49.224 1.00 84.88 69 PRO A C 1
ATOM 513 O O . PRO A 1 69 ? -4.256 -13.601 48.199 1.00 84.88 69 PRO A O 1
ATOM 516 N N . ALA A 1 70 ? -4.450 -13.508 50.430 1.00 80.31 70 ALA A N 1
ATOM 517 C CA . ALA A 1 70 ? -4.186 -14.938 50.640 1.00 80.31 70 ALA A CA 1
ATOM 518 C C . ALA A 1 70 ? -5.153 -15.850 49.855 1.00 80.31 70 ALA A C 1
ATOM 520 O O . ALA A 1 70 ? -4.743 -16.873 49.301 1.00 80.31 70 ALA A O 1
ATOM 521 N N . SER A 1 71 ? -6.418 -15.438 49.743 1.00 79.56 71 SER A N 1
ATOM 522 C CA . SER A 1 71 ? -7.447 -16.095 48.929 1.00 79.56 71 SER A CA 1
ATOM 523 C C . SER A 1 71 ? -7.078 -16.120 47.443 1.00 79.56 71 SER A C 1
ATOM 525 O O . SER A 1 71 ? -7.154 -17.170 46.805 1.00 79.56 71 SER A O 1
ATOM 527 N N . VAL A 1 72 ? -6.600 -14.993 46.910 1.00 81.44 72 VAL A N 1
ATOM 528 C CA . VAL A 1 72 ? -6.159 -14.858 45.515 1.00 81.44 72 VAL A CA 1
ATOM 529 C C . VAL A 1 72 ? -4.887 -15.660 45.273 1.00 81.44 72 VAL A C 1
ATOM 531 O O . VAL A 1 72 ? -4.816 -16.377 44.286 1.00 81.44 72 VAL A O 1
ATOM 534 N N . ARG A 1 73 ? -3.910 -15.621 46.186 1.00 83.25 73 ARG A N 1
ATOM 535 C CA . ARG A 1 73 ? -2.686 -16.440 46.103 1.00 83.25 73 ARG A CA 1
ATOM 536 C C . ARG A 1 73 ? -3.007 -17.932 46.027 1.00 83.25 73 ARG A C 1
ATOM 538 O O . ARG A 1 73 ? -2.566 -18.610 45.109 1.00 83.25 73 ARG A O 1
ATOM 545 N N . THR A 1 74 ? -3.870 -18.403 46.926 1.00 85.06 74 THR A N 1
ATOM 546 C CA . THR A 1 74 ? -4.333 -19.798 46.941 1.00 85.06 74 THR A CA 1
ATOM 547 C C . THR A 1 74 ? -5.059 -20.166 45.644 1.00 85.06 74 THR A C 1
ATOM 549 O O . THR A 1 74 ? -4.897 -21.272 45.130 1.00 85.06 74 THR A O 1
ATOM 552 N N . ALA A 1 75 ? -5.863 -19.248 45.102 1.00 83.06 75 ALA A N 1
ATOM 553 C CA . ALA A 1 75 ? -6.553 -19.450 43.836 1.00 83.06 75 ALA A CA 1
ATOM 554 C C . ALA A 1 75 ? -5.581 -19.464 42.643 1.00 83.06 75 ALA A C 1
ATOM 556 O O . ALA A 1 75 ? -5.752 -20.288 41.752 1.00 83.06 75 ALA A O 1
ATOM 557 N N . VAL A 1 76 ? -4.547 -18.615 42.632 1.00 84.81 76 VAL A N 1
ATOM 558 C CA . VAL A 1 76 ? -3.485 -18.613 41.609 1.00 84.81 76 VAL A CA 1
ATOM 559 C C . VAL A 1 76 ? -2.715 -19.933 41.627 1.00 84.81 76 VAL A C 1
ATOM 561 O O . VAL A 1 76 ? -2.472 -20.496 40.564 1.00 84.81 76 VAL A O 1
ATOM 564 N N . ASP A 1 77 ? -2.385 -20.458 42.808 1.00 84.81 77 ASP A N 1
ATOM 565 C CA . ASP A 1 77 ? -1.651 -21.722 42.937 1.00 84.81 77 ASP A CA 1
ATOM 566 C C . ASP A 1 77 ? -2.475 -22.927 42.455 1.00 84.81 77 ASP A C 1
ATOM 568 O O . ASP A 1 77 ? -1.942 -23.842 41.827 1.00 84.81 77 ASP A O 1
ATOM 572 N N . LYS A 1 78 ? -3.787 -22.936 42.732 1.00 86.81 78 LYS A N 1
ATOM 573 C CA . LYS A 1 78 ? -4.684 -24.051 42.375 1.00 86.81 78 LYS A CA 1
ATOM 574 C C . LYS A 1 78 ? -5.253 -23.957 40.957 1.00 86.81 78 LYS A C 1
ATOM 576 O O . LYS A 1 78 ? -5.457 -24.986 40.317 1.00 86.81 78 LYS A O 1
ATOM 581 N N . HIS A 1 79 ? -5.521 -22.744 40.478 1.00 88.31 79 HIS A N 1
ATOM 582 C CA . HIS A 1 79 ? -6.272 -22.455 39.251 1.00 88.31 79 HIS A CA 1
ATOM 583 C C . HIS A 1 79 ? -5.677 -21.249 38.491 1.00 88.31 79 HIS A C 1
ATOM 585 O O . HIS A 1 79 ? -6.348 -20.233 38.282 1.00 88.31 79 HIS A O 1
ATOM 591 N N . PRO A 1 80 ? -4.403 -21.316 38.058 1.00 81.75 80 PRO A N 1
ATOM 592 C CA . PRO A 1 80 ? -3.694 -20.157 37.511 1.00 81.75 80 PRO A CA 1
ATOM 593 C C . PRO A 1 80 ? -4.316 -19.615 36.218 1.00 81.75 80 PRO A C 1
ATOM 595 O O . PRO A 1 80 ? -4.224 -18.418 35.946 1.00 81.75 80 PRO A O 1
ATOM 598 N N . ARG A 1 81 ? -4.945 -20.472 35.401 1.00 76.56 81 ARG A N 1
ATOM 599 C CA . ARG A 1 81 ? -5.559 -20.057 34.131 1.00 76.56 81 ARG A CA 1
ATOM 600 C C . ARG A 1 81 ? -6.878 -19.338 34.362 1.00 76.56 81 ARG A C 1
ATOM 602 O O . ARG A 1 81 ? -7.083 -18.264 33.810 1.00 76.56 81 ARG A O 1
ATOM 609 N N . GLU A 1 82 ? -7.744 -19.918 35.180 1.00 81.69 82 GLU A N 1
ATOM 610 C CA . GLU A 1 82 ? -9.057 -19.372 35.507 1.00 81.69 82 GLU A CA 1
ATOM 611 C C . GLU A 1 82 ? -8.913 -18.028 36.225 1.00 81.69 82 GLU A C 1
ATOM 613 O O . GLU A 1 82 ? -9.594 -17.068 35.872 1.00 81.69 82 GLU A O 1
ATOM 618 N N . VAL A 1 83 ? -7.960 -17.925 37.158 1.00 82.81 83 VAL A N 1
ATOM 619 C CA . VAL A 1 83 ? -7.672 -16.671 37.863 1.00 82.81 83 VAL A CA 1
ATOM 620 C C . VAL A 1 83 ? -7.071 -15.622 36.931 1.00 82.81 83 VAL A C 1
ATOM 622 O O . VAL A 1 83 ? -7.460 -14.464 37.020 1.00 82.81 83 VAL A O 1
ATOM 625 N N . ALA A 1 84 ? -6.181 -15.991 36.003 1.00 76.88 84 ALA A N 1
ATOM 626 C CA . ALA A 1 84 ? -5.650 -15.040 35.023 1.00 76.88 84 ALA A CA 1
ATOM 627 C C . ALA A 1 84 ? -6.739 -14.501 34.080 1.00 76.88 84 ALA A C 1
ATOM 629 O O . ALA A 1 84 ? -6.737 -13.309 33.774 1.00 76.88 84 ALA A O 1
ATOM 630 N N . THR A 1 85 ? -7.675 -15.350 33.645 1.00 74.44 85 THR A N 1
ATOM 631 C CA . THR A 1 85 ? -8.831 -14.927 32.841 1.00 74.44 85 THR A CA 1
ATOM 632 C C . THR A 1 85 ? -9.756 -14.017 33.646 1.00 74.44 85 THR A C 1
ATOM 634 O O . THR A 1 85 ? -10.040 -12.911 33.198 1.00 74.44 85 THR A O 1
ATOM 637 N N . ALA A 1 86 ? -10.143 -14.420 34.860 1.00 77.62 86 ALA A N 1
ATOM 638 C CA . ALA A 1 86 ? -11.034 -13.640 35.719 1.00 77.62 86 ALA A CA 1
ATOM 639 C C . ALA A 1 86 ? -10.420 -12.298 36.149 1.00 77.62 86 ALA A C 1
ATOM 641 O O . ALA A 1 86 ? -11.112 -11.285 36.168 1.00 77.62 86 ALA A O 1
ATOM 642 N N . LEU A 1 87 ? -9.116 -12.261 36.451 1.00 76.88 87 LEU A N 1
ATOM 643 C CA . LEU A 1 87 ? -8.396 -11.011 36.701 1.00 76.88 87 LEU A CA 1
ATOM 644 C C . LEU A 1 87 ? -8.397 -10.137 35.460 1.00 76.88 87 LEU A C 1
ATOM 646 O O . LEU A 1 87 ? -8.648 -8.953 35.587 1.00 76.88 87 LEU A O 1
ATOM 650 N N . LYS A 1 88 ? -8.136 -10.685 34.271 1.00 71.56 88 LYS A N 1
ATOM 651 C CA . LYS A 1 88 ? -8.116 -9.889 33.042 1.00 71.56 88 LYS A CA 1
ATOM 652 C C . LYS A 1 88 ? -9.487 -9.271 32.749 1.00 71.56 88 LYS A C 1
ATOM 654 O O . LYS A 1 88 ? -9.564 -8.067 32.543 1.00 71.56 88 LYS A O 1
ATOM 659 N N . GLU A 1 89 ? -10.545 -10.073 32.797 1.00 68.88 89 GLU A N 1
ATOM 660 C CA . GLU A 1 89 ? -11.926 -9.625 32.573 1.00 68.88 89 GLU A CA 1
ATOM 661 C C . GLU A 1 89 ? -12.387 -8.640 33.661 1.00 68.88 89 GLU A C 1
ATOM 663 O O . GLU A 1 89 ? -12.973 -7.601 33.362 1.00 68.88 89 GLU A O 1
ATOM 668 N N . GLY A 1 90 ? -12.067 -8.925 34.926 1.00 69.81 90 GLY A N 1
ATOM 669 C CA . GLY A 1 90 ? -12.399 -8.066 36.061 1.00 69.81 90 GLY A CA 1
ATOM 670 C C . GLY A 1 90 ? -11.625 -6.747 36.076 1.00 69.81 90 GLY A C 1
ATOM 671 O O . GLY A 1 90 ? -12.202 -5.715 36.405 1.00 69.81 90 GLY A O 1
ATOM 672 N N . LEU A 1 91 ? -10.343 -6.745 35.688 1.00 62.94 91 LEU A N 1
ATOM 673 C CA . LEU A 1 91 ? -9.535 -5.526 35.587 1.00 62.94 91 LEU A CA 1
ATOM 674 C C . LEU A 1 91 ? -9.991 -4.665 34.409 1.00 62.94 91 LEU A C 1
ATOM 676 O O . LEU A 1 91 ? -10.056 -3.452 34.555 1.00 62.94 91 LEU A O 1
ATOM 680 N N . GLU A 1 92 ? -10.327 -5.269 33.265 1.00 56.75 92 GLU A N 1
ATOM 681 C CA . GLU A 1 92 ? -10.906 -4.554 32.120 1.00 56.75 92 GLU A CA 1
ATOM 682 C C . GLU A 1 92 ? -12.226 -3.873 32.523 1.00 56.75 92 GLU A C 1
ATOM 684 O O . GLU A 1 92 ? -12.378 -2.669 32.318 1.00 56.75 92 GLU A O 1
ATOM 689 N N . ALA A 1 93 ? -13.124 -4.588 33.211 1.00 54.75 93 ALA A N 1
ATOM 690 C CA . ALA A 1 93 ? -14.377 -4.024 33.718 1.00 54.75 93 ALA A CA 1
ATOM 691 C C . ALA A 1 93 ? -14.172 -2.935 34.792 1.00 54.75 93 ALA A C 1
ATOM 693 O O . ALA A 1 93 ? -14.885 -1.927 34.798 1.00 54.75 93 ALA A O 1
ATOM 694 N N . ALA A 1 94 ? -13.197 -3.112 35.690 1.00 53.62 94 ALA A N 1
ATOM 695 C CA . ALA A 1 94 ? -12.865 -2.142 36.734 1.00 53.62 94 ALA A CA 1
ATOM 696 C C . ALA A 1 94 ? -12.184 -0.883 36.171 1.00 53.62 94 ALA A C 1
ATOM 698 O O . ALA A 1 94 ? -12.447 0.218 36.649 1.00 53.62 94 ALA A O 1
ATOM 699 N N . LEU A 1 95 ? -11.346 -1.017 35.139 1.00 54.88 95 LEU A N 1
ATOM 700 C CA . LEU A 1 95 ? -10.725 0.108 34.436 1.00 54.88 95 LEU A CA 1
ATOM 701 C C . LEU A 1 95 ? -11.745 0.892 33.604 1.00 54.88 95 LEU A C 1
ATOM 703 O O . LEU A 1 95 ? -11.662 2.118 33.553 1.00 54.88 95 LEU A O 1
ATOM 707 N N . ASP A 1 96 ? -12.737 0.222 33.014 1.00 52.28 96 ASP A N 1
ATOM 708 C CA . ASP A 1 96 ? -13.867 0.903 32.372 1.00 52.28 96 ASP A CA 1
ATOM 709 C C . ASP A 1 96 ? -14.774 1.621 33.385 1.00 52.28 96 ASP A C 1
ATOM 711 O O . ASP A 1 96 ? -15.270 2.701 33.076 1.00 52.28 96 ASP A O 1
ATOM 715 N N . HIS A 1 97 ? -14.930 1.096 34.609 1.00 48.97 97 HIS A N 1
ATOM 716 C CA . HIS A 1 97 ? -15.588 1.813 35.714 1.00 48.97 97 HIS A CA 1
ATOM 717 C C . HIS A 1 97 ? -14.745 2.976 36.263 1.00 48.97 97 HIS A C 1
ATOM 719 O O . HIS A 1 97 ? -15.297 3.968 36.735 1.00 48.97 97 HIS A O 1
ATOM 725 N N . ALA A 1 98 ? -13.413 2.874 36.209 1.00 47.84 98 ALA A N 1
ATOM 726 C CA . ALA A 1 98 ? -12.499 3.935 36.630 1.00 47.84 98 ALA A CA 1
ATOM 727 C C . ALA A 1 98 ? -12.428 5.098 35.621 1.00 47.84 98 ALA A C 1
ATOM 729 O O . ALA A 1 98 ? -12.022 6.204 35.987 1.00 47.84 98 ALA A O 1
ATOM 730 N N . ARG A 1 99 ? -12.846 4.889 34.364 1.00 56.53 99 ARG A N 1
ATOM 731 C CA . ARG A 1 99 ? -13.113 5.983 33.422 1.00 56.53 99 ARG A CA 1
ATOM 732 C C . ARG A 1 99 ? -14.385 6.696 33.873 1.00 56.53 99 ARG A C 1
ATOM 734 O O . ARG A 1 99 ? -15.487 6.178 33.725 1.00 56.53 99 ARG A O 1
ATOM 741 N N . GLN A 1 100 ? -14.241 7.898 34.423 1.00 61.47 100 GLN A N 1
ATOM 742 C CA . GLN A 1 100 ? -15.381 8.771 34.697 1.00 61.47 100 GLN A CA 1
ATOM 743 C C . GLN A 1 100 ? -15.987 9.234 33.366 1.00 61.47 100 GLN A C 1
ATOM 745 O O . GLN A 1 100 ? -15.584 10.251 32.804 1.00 61.47 100 GLN A O 1
ATOM 750 N N . TRP A 1 101 ? -16.924 8.452 32.833 1.00 73.06 101 TRP A N 1
ATOM 751 C CA . TRP A 1 101 ? -17.685 8.830 31.651 1.00 73.06 101 TRP A CA 1
ATOM 752 C C . TRP A 1 101 ? -18.594 10.009 31.977 1.00 73.06 101 TRP A C 1
ATOM 754 O O . TRP A 1 101 ? -19.379 9.965 32.928 1.00 73.06 101 TRP A O 1
ATOM 764 N N . VAL A 1 102 ? -18.525 11.051 31.157 1.00 78.81 102 VAL A N 1
ATOM 765 C CA . VAL A 1 102 ? -19.436 12.188 31.275 1.00 78.81 102 VAL A CA 1
ATOM 766 C C . VAL A 1 102 ? -20.752 11.808 30.602 1.00 78.81 102 VAL A C 1
ATOM 768 O O . VAL A 1 102 ? -20.806 11.550 29.399 1.00 78.81 102 VAL A O 1
ATOM 771 N N . LYS A 1 103 ? -21.837 11.743 31.376 1.00 77.38 103 LYS A N 1
ATOM 772 C CA . LYS A 1 103 ? -23.177 11.568 30.807 1.00 77.38 103 LYS A CA 1
ATOM 773 C C . LYS A 1 103 ? -23.595 12.876 30.148 1.00 77.38 103 LYS A C 1
ATOM 775 O O . LYS A 1 103 ? -23.808 13.867 30.843 1.00 77.38 103 LYS A O 1
ATOM 780 N N . ALA A 1 104 ? -23.700 12.881 28.824 1.00 78.88 104 ALA A N 1
ATOM 781 C CA . ALA A 1 104 ? -24.225 14.039 28.114 1.00 78.88 104 ALA A CA 1
ATOM 782 C C . ALA A 1 104 ? -25.755 14.114 28.289 1.00 78.88 104 ALA A C 1
ATOM 784 O O . ALA A 1 104 ? -26.414 13.068 28.326 1.00 78.88 104 ALA A O 1
ATOM 785 N N . PRO A 1 105 ? -26.341 15.319 28.393 1.00 84.06 105 PRO A N 1
ATOM 786 C CA . PRO A 1 105 ? -27.790 15.468 28.412 1.00 84.06 105 PRO A CA 1
ATOM 787 C C . PRO A 1 105 ? -28.350 15.034 27.055 1.00 84.06 105 PRO A C 1
ATOM 789 O O . PRO A 1 105 ? -27.954 15.569 26.023 1.00 84.06 105 PRO A O 1
ATOM 792 N N . LEU A 1 106 ? -29.261 14.061 27.046 1.00 86.56 106 LEU A N 1
ATOM 793 C CA . LEU A 1 106 ? -29.917 13.624 25.815 1.00 86.56 106 LEU A CA 1
ATOM 794 C C . LEU A 1 106 ? -31.119 14.523 25.509 1.00 86.56 106 LEU A C 1
ATOM 796 O O . LEU A 1 106 ? -31.936 14.805 26.387 1.00 86.56 106 LEU A O 1
ATOM 800 N N . ALA A 1 107 ? -31.242 14.951 24.256 1.00 81.62 107 ALA A N 1
ATOM 801 C CA . ALA A 1 107 ? -32.424 15.634 23.760 1.00 81.62 107 ALA A CA 1
ATOM 802 C C . ALA A 1 107 ? -33.603 14.650 23.722 1.00 81.62 107 ALA A C 1
ATOM 804 O O . ALA A 1 107 ? -33.515 13.592 23.097 1.00 81.62 107 ALA A O 1
ATOM 805 N N . GLY A 1 108 ? -34.702 15.008 24.391 1.00 80.38 108 GLY A N 1
ATOM 806 C CA . GLY A 1 108 ? -35.991 14.325 24.259 1.00 80.38 108 GLY A CA 1
ATOM 807 C C . GLY A 1 108 ? -36.674 14.671 22.929 1.00 80.38 108 GLY A C 1
ATOM 808 O O . GLY A 1 108 ? -36.079 14.561 21.860 1.00 80.38 108 GLY A O 1
ATOM 809 N N . GLU A 1 109 ? -37.924 15.134 22.985 1.00 79.31 109 GLU A N 1
ATOM 810 C CA . GLU A 1 109 ? -38.683 15.584 21.800 1.00 79.31 109 GLU A CA 1
ATOM 811 C C . GLU A 1 109 ? -38.352 17.026 21.349 1.00 79.31 109 GLU A C 1
ATOM 813 O O . GLU A 1 109 ? -38.939 17.519 20.390 1.00 79.31 109 GLU A O 1
ATOM 818 N N . GLY A 1 110 ? -37.431 17.714 22.034 1.00 81.69 110 GLY A N 1
ATOM 819 C CA . GLY A 1 110 ? -37.054 19.104 21.747 1.00 81.69 110 GLY A CA 1
ATOM 820 C C . GLY A 1 110 ? -36.046 19.285 20.602 1.00 81.69 110 GLY A C 1
ATOM 821 O O . GLY A 1 110 ? -35.537 18.317 20.033 1.00 81.69 110 GLY A O 1
ATOM 822 N N . GLU A 1 111 ? -35.736 20.550 20.295 1.00 89.25 111 GLU A N 1
ATOM 823 C CA . GLU A 1 111 ? -34.720 20.938 19.304 1.00 89.25 111 GLU A CA 1
ATOM 824 C C . GLU A 1 111 ? -33.316 20.462 19.710 1.00 89.25 111 GLU A C 1
ATOM 826 O O . GLU A 1 111 ? -32.962 20.414 20.896 1.00 89.25 111 GLU A O 1
ATOM 831 N N . ARG A 1 112 ? -32.499 20.116 18.712 1.00 93.94 112 ARG A N 1
ATOM 832 C CA . ARG A 1 112 ? -31.164 19.540 18.904 1.00 93.94 112 ARG A CA 1
ATOM 833 C C . ARG A 1 112 ? -30.085 20.540 18.526 1.00 93.94 112 ARG A C 1
ATOM 835 O O . ARG A 1 112 ? -30.296 21.425 17.700 1.00 93.94 112 ARG A O 1
ATOM 842 N N . ALA A 1 113 ? -28.888 20.368 19.079 1.00 94.06 113 ALA A N 1
ATOM 843 C CA . ALA A 1 113 ? -27.762 21.243 18.750 1.00 94.06 113 ALA A CA 1
ATOM 844 C C . ALA A 1 113 ? -27.346 21.160 17.270 1.00 94.06 113 ALA A C 1
ATOM 846 O O . ALA A 1 113 ? -26.717 22.081 16.767 1.00 94.06 113 ALA A O 1
ATOM 847 N N . ILE A 1 114 ? -27.702 20.098 16.541 1.00 94.94 114 ILE A N 1
ATOM 848 C CA . ILE A 1 114 ? -27.393 19.997 15.107 1.00 94.94 114 ILE A CA 1
ATOM 849 C C . ILE A 1 114 ? -28.168 20.994 14.231 1.00 94.94 114 ILE A C 1
ATOM 851 O O . ILE A 1 114 ? -27.698 21.292 13.135 1.00 94.94 114 ILE A O 1
ATOM 855 N N . ASP A 1 115 ? -29.312 21.505 14.696 1.00 90.62 115 ASP A N 1
ATOM 856 C CA . ASP A 1 115 ? -30.186 22.361 13.887 1.00 90.62 115 ASP A CA 1
ATOM 857 C C . ASP A 1 115 ? -29.610 23.783 13.743 1.00 90.62 115 ASP A C 1
ATOM 859 O O . ASP A 1 115 ? -29.413 24.245 12.623 1.00 90.62 115 ASP A O 1
ATOM 863 N N . ASP A 1 116 ? -29.243 24.428 14.861 1.00 86.50 116 ASP A N 1
ATOM 864 C CA . ASP A 1 116 ? -28.677 25.794 14.880 1.00 86.50 116 ASP A CA 1
ATOM 865 C C . ASP A 1 116 ? -27.408 25.942 15.750 1.00 86.50 116 ASP A C 1
ATOM 867 O O . ASP A 1 116 ? -26.737 26.971 15.703 1.00 86.50 116 ASP A O 1
ATOM 871 N N . GLY A 1 117 ? -27.072 24.941 16.572 1.00 85.06 117 GLY A N 1
ATOM 872 C CA . GLY A 1 117 ? -26.004 25.003 17.584 1.00 85.06 117 GLY A CA 1
ATOM 873 C C . GLY A 1 117 ? -24.693 24.321 17.179 1.00 85.06 117 GLY A C 1
ATOM 874 O O . GLY A 1 117 ? -23.840 24.063 18.030 1.00 85.06 117 GLY A O 1
ATOM 875 N N . PHE A 1 118 ? -24.524 23.962 15.902 1.00 92.69 118 PHE A N 1
ATOM 876 C CA . PHE A 1 118 ? -23.365 23.193 15.455 1.00 92.69 118 PHE A CA 1
ATOM 877 C C . PHE A 1 118 ? -22.101 24.078 15.371 1.00 92.69 118 PHE A C 1
ATOM 879 O O . PHE A 1 118 ? -22.107 25.068 14.640 1.00 92.69 118 PHE A O 1
ATOM 886 N N . PRO A 1 119 ? -20.985 23.726 16.045 1.00 92.75 119 PRO A N 1
ATOM 887 C CA . PRO A 1 119 ? -19.787 24.570 16.102 1.00 92.75 119 PRO A CA 1
ATOM 888 C C . PRO A 1 119 ? -18.914 24.419 14.844 1.00 92.75 119 PRO A C 1
ATOM 890 O O . PRO A 1 119 ? -17.883 23.739 14.852 1.00 92.75 119 PRO A O 1
ATOM 893 N N . PHE A 1 120 ? -19.335 25.029 13.734 1.00 93.31 120 PHE A N 1
ATOM 894 C CA . PHE A 1 120 ? -18.696 24.864 12.425 1.00 93.31 120 PHE A CA 1
ATOM 895 C C . PHE A 1 120 ? -17.222 25.270 12.403 1.00 93.31 120 PHE A C 1
ATOM 897 O O . PHE A 1 120 ? -16.414 24.548 11.818 1.00 93.31 120 PHE A O 1
ATOM 904 N N . GLU A 1 121 ? -16.859 26.388 13.025 1.00 92.94 121 GLU A N 1
ATOM 905 C CA . GLU A 1 121 ? -15.513 26.962 12.991 1.00 92.94 121 GLU A CA 1
ATOM 906 C C . GLU A 1 121 ? -14.508 26.014 13.654 1.00 92.94 121 GLU A C 1
ATOM 908 O O . GLU A 1 121 ? -13.573 25.534 13.009 1.00 92.94 121 GLU A O 1
ATOM 913 N N . VAL A 1 122 ? -14.772 25.647 14.911 1.00 91.62 122 VAL A N 1
ATOM 914 C CA . VAL A 1 122 ? -13.899 24.776 15.713 1.00 91.62 122 VAL A CA 1
ATOM 915 C C . VAL A 1 122 ? -13.758 23.397 15.066 1.00 91.62 122 VAL A C 1
ATOM 917 O O . VAL A 1 122 ? -12.652 22.872 14.916 1.00 91.62 122 VAL A O 1
ATOM 920 N N . ILE A 1 123 ? -14.870 22.796 14.627 1.00 94.19 123 ILE A N 1
ATOM 921 C CA . ILE A 1 123 ? -14.835 21.468 14.003 1.00 94.19 123 ILE A CA 1
ATOM 922 C C . ILE A 1 123 ? -14.134 21.509 12.645 1.00 94.19 123 ILE A C 1
ATOM 924 O O . ILE A 1 123 ? -13.450 20.543 12.301 1.00 94.19 123 ILE A O 1
ATOM 928 N N . SER A 1 124 ? -14.248 22.604 11.887 1.00 94.44 124 SER A N 1
ATOM 929 C CA . SER A 1 124 ? -13.557 22.760 10.601 1.00 94.44 124 SER A CA 1
ATOM 930 C C . SER A 1 124 ? -12.042 22.800 10.769 1.00 94.44 124 SER A C 1
ATOM 932 O O . SER A 1 124 ? -11.336 22.125 10.020 1.00 94.44 124 SER A O 1
ATOM 934 N N . GLU A 1 125 ? -11.533 23.505 11.778 1.00 93.62 125 GLU A N 1
ATOM 935 C CA . GLU A 1 125 ? -10.097 23.542 12.069 1.00 93.62 125 GLU A CA 1
ATOM 936 C C . GLU A 1 125 ? -9.564 22.164 12.505 1.00 93.62 125 GLU A C 1
ATOM 938 O O . GLU A 1 125 ? -8.525 21.700 12.015 1.00 93.62 125 GLU A O 1
ATOM 943 N N . ILE A 1 126 ? -10.311 21.451 13.360 1.00 93.25 126 ILE A N 1
ATOM 944 C CA . ILE A 1 126 ? -9.976 20.079 13.774 1.00 93.25 126 ILE A CA 1
ATOM 945 C C . ILE A 1 126 ? -9.991 19.141 12.560 1.00 93.25 126 ILE A C 1
ATOM 947 O O . ILE A 1 126 ? -9.083 18.328 12.368 1.00 93.25 126 ILE A O 1
ATOM 951 N N . ALA A 1 127 ? -11.025 19.241 11.726 1.00 93.81 127 ALA A N 1
ATOM 952 C CA . ALA A 1 127 ? -11.185 18.454 10.512 1.00 93.81 127 ALA A CA 1
ATOM 953 C C . ALA A 1 127 ? -10.049 18.710 9.512 1.00 93.81 127 ALA A C 1
ATOM 955 O O . ALA A 1 127 ? -9.517 17.762 8.926 1.00 93.81 127 ALA A O 1
ATOM 956 N N . GLU A 1 128 ? -9.623 19.960 9.345 1.00 93.69 128 GLU A N 1
ATOM 957 C CA . GLU A 1 128 ? -8.475 20.288 8.510 1.00 93.69 128 GLU A CA 1
ATOM 958 C C . GLU A 1 128 ? -7.210 19.608 9.045 1.00 93.69 128 GLU A C 1
ATOM 960 O O . GLU A 1 128 ? -6.532 18.909 8.286 1.00 93.69 128 GLU A O 1
ATOM 965 N N . ALA A 1 129 ? -6.927 19.729 10.347 1.00 91.00 129 ALA A N 1
ATOM 966 C CA . ALA A 1 129 ? -5.792 19.067 10.989 1.00 91.00 129 ALA A CA 1
ATOM 967 C C . ALA A 1 129 ? -5.827 17.538 10.798 1.00 91.00 129 ALA A C 1
ATOM 969 O O . ALA A 1 129 ? -4.824 16.947 10.381 1.00 91.00 129 ALA A O 1
ATOM 970 N N . GLU A 1 130 ? -6.990 16.908 11.007 1.00 92.31 130 GLU A N 1
ATOM 971 C CA . GLU A 1 130 ? -7.207 15.476 10.770 1.00 92.31 130 GLU A CA 1
ATOM 972 C C . GLU A 1 130 ? -6.882 15.093 9.318 1.00 92.31 130 GLU A C 1
ATOM 974 O O . GLU A 1 130 ? -6.221 14.081 9.054 1.00 92.31 130 GLU A O 1
ATOM 979 N N . SER A 1 131 ? -7.323 15.917 8.361 1.00 90.69 131 SER A N 1
ATOM 980 C CA . SER A 1 131 ? -7.271 15.614 6.930 1.00 90.69 131 SER A CA 1
ATOM 981 C C . SER A 1 131 ? -5.852 15.415 6.386 1.00 90.69 131 SER A C 1
ATOM 983 O O . SER A 1 131 ? -5.671 14.644 5.437 1.00 90.69 131 SER A O 1
ATOM 985 N N . TRP A 1 132 ? -4.850 16.041 7.014 1.00 85.94 132 TRP A N 1
ATOM 986 C CA . TRP A 1 132 ? -3.449 15.970 6.601 1.00 85.94 132 TRP A CA 1
ATOM 987 C C . TRP A 1 132 ? -2.807 14.605 6.855 1.00 85.94 132 TRP A C 1
ATOM 989 O O . TRP A 1 132 ? -1.965 14.175 6.064 1.00 85.94 132 TRP A O 1
ATOM 999 N N . ARG A 1 133 ? -3.166 13.928 7.955 1.00 85.12 133 ARG A N 1
ATOM 1000 C CA . ARG A 1 133 ? -2.545 12.663 8.404 1.00 85.12 133 ARG A CA 1
ATOM 1001 C C . ARG A 1 133 ? -3.582 11.709 8.993 1.00 85.12 133 ARG A C 1
ATOM 1003 O O . ARG A 1 133 ? -3.440 11.215 10.113 1.00 85.12 133 ARG A O 1
ATOM 1010 N N . LYS A 1 134 ? -4.636 11.434 8.229 1.00 87.50 134 LYS A N 1
ATOM 1011 C CA . LYS A 1 134 ? -5.765 10.611 8.679 1.00 87.50 134 LYS A CA 1
ATOM 1012 C C . LYS A 1 134 ? -5.340 9.216 9.166 1.00 87.50 134 LYS A C 1
ATOM 1014 O O . LYS A 1 134 ? -5.901 8.692 10.120 1.00 87.50 134 LYS A O 1
ATOM 1019 N N . GLU A 1 135 ? -4.288 8.634 8.587 1.00 85.69 135 GLU A N 1
ATOM 1020 C CA . GLU A 1 135 ? -3.733 7.334 8.993 1.00 85.69 135 GLU A CA 1
ATOM 1021 C C . GLU A 1 135 ? -3.001 7.350 10.346 1.00 85.69 135 GLU A C 1
ATOM 1023 O O . GLU A 1 135 ? -2.607 6.299 10.857 1.00 85.69 135 GLU A O 1
ATOM 1028 N N . ILE A 1 136 ? -2.758 8.539 10.898 1.00 87.38 136 ILE A N 1
ATOM 1029 C CA . ILE A 1 136 ? -2.266 8.743 12.261 1.00 87.38 136 ILE A CA 1
ATOM 1030 C C . ILE A 1 136 ? -3.435 9.051 13.189 1.00 87.38 136 ILE A C 1
ATOM 1032 O O . ILE A 1 136 ? -3.516 8.450 14.251 1.00 87.38 136 ILE A O 1
ATOM 1036 N N . TYR A 1 137 ? -4.321 9.966 12.793 1.00 90.19 137 TYR A N 1
ATOM 1037 C CA . TYR A 1 137 ? -5.368 10.476 13.680 1.00 90.19 137 TYR A CA 1
ATOM 1038 C C . TYR A 1 137 ? -6.592 9.566 13.803 1.00 90.19 137 TYR A C 1
ATOM 1040 O O . TYR A 1 137 ? -7.240 9.550 14.844 1.00 90.19 137 TYR A O 1
ATOM 1048 N N . ARG A 1 138 ? -6.901 8.782 12.763 1.00 91.31 138 ARG A N 1
ATOM 1049 C CA . ARG A 1 138 ? -8.010 7.815 12.746 1.00 91.31 138 ARG A CA 1
ATOM 1050 C C . ARG A 1 138 ? -7.580 6.446 12.203 1.00 91.31 138 ARG A C 1
ATOM 1052 O O . ARG A 1 138 ? -8.127 5.983 11.197 1.00 91.31 138 ARG A O 1
ATOM 1059 N N . PRO A 1 139 ? -6.600 5.759 12.819 1.00 92.94 139 PRO A N 1
ATOM 1060 C CA . PRO A 1 139 ? -5.998 4.553 12.245 1.00 92.94 139 PRO A CA 1
ATOM 1061 C C . PRO A 1 139 ? -6.999 3.435 11.928 1.00 92.94 139 PRO A C 1
ATOM 1063 O O . PRO A 1 139 ? -6.850 2.756 10.911 1.00 92.94 139 PRO A O 1
ATOM 1066 N N . ILE A 1 140 ? -8.049 3.283 12.744 1.00 93.38 140 ILE A N 1
ATOM 1067 C CA . ILE A 1 140 ? -9.105 2.277 12.552 1.00 93.38 140 ILE A CA 1
ATOM 1068 C C . ILE A 1 140 ? -9.846 2.431 11.217 1.00 93.38 140 ILE A C 1
ATOM 1070 O O . ILE A 1 140 ? -10.176 1.431 10.587 1.00 93.38 140 ILE A O 1
ATOM 1074 N N . TYR A 1 141 ? -10.011 3.655 10.709 1.00 92.38 141 TYR A N 1
ATOM 1075 C CA . TYR A 1 141 ? -10.632 3.896 9.401 1.00 92.38 141 TYR A CA 1
ATOM 1076 C C . TYR A 1 141 ? -9.629 3.809 8.241 1.00 92.38 141 TYR A C 1
ATOM 1078 O O . TYR A 1 141 ? -10.005 3.938 7.080 1.00 92.38 141 TYR A O 1
ATOM 1086 N N . HIS A 1 142 ? -8.347 3.584 8.544 1.00 90.00 142 HIS A N 1
ATOM 1087 C CA . HIS A 1 142 ? -7.251 3.477 7.579 1.00 90.00 142 HIS A CA 1
ATOM 1088 C C . HIS A 1 142 ? -6.654 2.071 7.468 1.00 90.00 142 HIS A C 1
ATOM 1090 O O . HIS A 1 142 ? -5.636 1.889 6.793 1.00 90.00 142 HIS A O 1
ATOM 1096 N N . VAL A 1 143 ? -7.298 1.056 8.057 1.00 91.81 143 VAL A N 1
ATOM 1097 C CA . VAL A 1 143 ? -6.896 -0.353 7.898 1.00 91.81 143 VAL A CA 1
ATOM 1098 C C . VAL A 1 143 ? -6.938 -0.803 6.430 1.00 91.81 143 VAL A C 1
ATOM 1100 O O . VAL A 1 143 ? -6.075 -1.562 5.987 1.00 91.81 143 VAL A O 1
ATOM 1103 N N . HIS A 1 144 ? -7.865 -0.255 5.639 1.00 91.94 144 HIS A N 1
ATOM 1104 C CA . HIS A 1 144 ? -7.976 -0.448 4.193 1.00 91.94 144 HIS A CA 1
ATOM 1105 C C . HIS A 1 144 ? -8.357 0.874 3.514 1.00 91.94 144 HIS A C 1
ATOM 1107 O O . HIS A 1 144 ? -8.994 1.727 4.128 1.00 91.94 144 HIS A O 1
ATOM 1113 N N . LYS A 1 145 ? -7.982 1.071 2.244 1.00 88.25 145 LYS A N 1
ATOM 1114 C CA . LYS A 1 145 ? -8.414 2.259 1.501 1.00 88.25 145 LYS A CA 1
ATOM 1115 C C . LYS A 1 145 ? -9.908 2.192 1.203 1.00 88.25 145 LYS A C 1
ATOM 1117 O O . LYS A 1 145 ? -10.409 1.178 0.718 1.00 88.25 145 LYS A O 1
ATOM 1122 N N . TRP A 1 146 ? -10.591 3.309 1.402 1.00 88.88 146 TRP A N 1
ATOM 1123 C CA . TRP A 1 146 ? -11.968 3.496 0.974 1.00 88.88 146 TRP A CA 1
ATOM 1124 C C . TRP A 1 146 ? -12.127 4.826 0.247 1.00 88.88 146 TRP A C 1
ATOM 1126 O O . TRP A 1 146 ? -11.398 5.790 0.496 1.00 88.88 146 TRP A O 1
ATOM 1136 N N . TRP A 1 147 ? -13.056 4.871 -0.700 1.00 83.94 147 TRP A N 1
ATOM 1137 C CA . TRP A 1 147 ? -13.328 6.080 -1.467 1.00 83.94 147 TRP A CA 1
ATOM 1138 C C . TRP A 1 147 ? -14.285 6.990 -0.700 1.00 83.94 147 TRP A C 1
ATOM 1140 O O . TRP A 1 147 ? -15.159 6.515 0.014 1.00 83.94 147 TRP A O 1
ATOM 1150 N N . ALA A 1 148 ? -14.118 8.306 -0.857 1.00 78.88 148 ALA A N 1
ATOM 1151 C CA . ALA A 1 148 ? -14.978 9.319 -0.237 1.00 78.88 148 ALA A CA 1
ATOM 1152 C C . ALA A 1 148 ? -15.075 9.256 1.305 1.00 78.88 148 ALA A C 1
ATOM 1154 O O . ALA A 1 148 ? -16.023 9.786 1.880 1.00 78.88 148 ALA A O 1
ATOM 1155 N N . GLN A 1 149 ? -14.074 8.679 1.974 1.00 81.94 149 GLN A N 1
ATOM 1156 C CA . GLN A 1 149 ? -14.012 8.597 3.432 1.00 81.94 149 GLN A CA 1
ATOM 1157 C C . GLN A 1 149 ? -14.106 9.985 4.082 1.00 81.94 149 GLN A C 1
ATOM 1159 O O . GLN A 1 149 ? -13.279 10.871 3.828 1.00 81.94 149 GLN A O 1
ATOM 1164 N N . ARG A 1 150 ? -15.129 10.148 4.922 1.00 88.88 150 ARG A N 1
ATOM 1165 C CA . ARG A 1 150 ? -15.363 11.346 5.728 1.00 88.88 150 ARG A CA 1
ATOM 1166 C C . ARG A 1 150 ? -14.535 11.307 7.011 1.00 88.88 150 ARG A C 1
ATOM 1168 O O . ARG A 1 150 ? -14.075 10.242 7.424 1.00 88.88 150 ARG A O 1
ATOM 1175 N N . LEU A 1 151 ? -14.308 12.487 7.573 1.00 93.25 151 LEU A N 1
ATOM 1176 C CA . LEU A 1 151 ? -13.454 12.691 8.739 1.00 93.25 151 LEU A CA 1
ATOM 1177 C C . LEU A 1 151 ? -14.178 12.274 10.019 1.00 93.25 151 LEU A C 1
ATOM 1179 O O . LEU A 1 151 ? -15.377 12.521 10.159 1.00 93.25 151 LEU A O 1
ATOM 1183 N N . GLY A 1 152 ? -13.442 11.639 10.928 1.00 94.31 152 GLY A N 1
ATOM 1184 C CA . GLY A 1 152 ? -13.959 11.184 12.214 1.00 94.31 152 GLY A CA 1
ATOM 1185 C C . GLY A 1 152 ? -14.415 12.355 13.074 1.00 94.31 152 GLY A C 1
ATOM 1186 O O . GLY A 1 152 ? -15.505 12.299 13.627 1.00 94.31 152 GLY A O 1
ATOM 1187 N N . SER A 1 153 ? -13.655 13.456 13.106 1.00 95.00 153 SER A N 1
ATOM 1188 C CA . SER A 1 153 ? -14.033 14.665 13.851 1.00 95.00 153 SER A CA 1
ATOM 1189 C C . SER A 1 153 ? -15.414 15.204 13.461 1.00 95.00 153 SER A C 1
ATOM 1191 O O . SER A 1 153 ? -16.244 15.471 14.323 1.00 95.00 153 SER A O 1
ATOM 1193 N N . VAL A 1 154 ? -15.702 15.287 12.161 1.00 95.06 154 VAL A N 1
ATOM 1194 C CA . VAL A 1 154 ? -16.995 15.776 11.663 1.00 95.06 154 VAL A CA 1
ATOM 1195 C C . VAL A 1 154 ? -18.133 14.856 12.106 1.00 95.06 154 VAL A C 1
ATOM 1197 O O . VAL A 1 154 ? -19.155 15.330 12.589 1.00 95.06 154 VAL A O 1
ATOM 1200 N N . PHE A 1 155 ? -17.954 13.539 11.978 1.00 95.31 155 PHE A N 1
ATOM 1201 C CA . PHE A 1 155 ? -18.986 12.570 12.354 1.00 95.31 155 PHE A CA 1
ATOM 1202 C C . PHE A 1 155 ? -19.196 12.482 13.862 1.00 95.31 155 PHE A C 1
ATOM 1204 O O . PHE A 1 155 ? -20.338 12.420 14.306 1.00 95.31 155 PHE A O 1
ATOM 1211 N N . ARG A 1 156 ? -18.122 12.538 14.652 1.00 95.62 156 ARG A N 1
ATOM 1212 C CA . ARG A 1 156 ? -18.204 12.609 16.111 1.00 95.62 156 ARG A CA 1
ATOM 1213 C C . ARG A 1 156 ? -19.023 13.822 16.547 1.00 95.62 156 ARG A C 1
ATOM 1215 O O . ARG A 1 156 ? -19.981 13.659 17.293 1.00 95.62 156 ARG A O 1
ATOM 1222 N N . ALA A 1 157 ? -18.699 15.010 16.032 1.00 96.31 157 ALA A N 1
ATOM 1223 C CA . ALA A 1 157 ? -19.433 16.232 16.350 1.00 96.31 157 ALA A CA 1
ATOM 1224 C C . ALA A 1 157 ? -20.900 16.161 15.903 1.00 96.31 157 ALA A C 1
ATOM 1226 O O . ALA A 1 157 ? -21.783 16.533 16.667 1.00 96.31 157 ALA A O 1
ATOM 1227 N N . ALA A 1 158 ? -21.174 15.634 14.704 1.00 96.25 158 ALA A N 1
ATOM 1228 C CA . ALA A 1 158 ? -22.538 15.482 14.197 1.00 96.25 158 ALA A CA 1
ATOM 1229 C C . ALA A 1 158 ? -23.386 14.544 15.068 1.00 96.25 158 ALA A C 1
ATOM 1231 O O . ALA A 1 158 ? -24.545 14.848 15.341 1.00 96.25 158 ALA A O 1
ATOM 1232 N N . ILE A 1 159 ? -22.815 13.432 15.542 1.00 96.50 159 ILE A N 1
ATOM 1233 C CA . ILE A 1 159 ? -23.517 12.497 16.431 1.00 96.50 159 ILE A CA 1
ATOM 1234 C C . ILE A 1 159 ? -23.813 13.161 17.778 1.00 96.50 159 ILE A C 1
ATOM 1236 O O . ILE A 1 159 ? -24.949 13.088 18.238 1.00 96.50 159 ILE A O 1
ATOM 1240 N N . ILE A 1 160 ? -22.832 13.848 18.374 1.00 95.88 160 ILE A N 1
ATOM 1241 C CA . ILE A 1 160 ? -23.029 14.594 19.626 1.00 95.88 160 ILE A CA 1
ATOM 1242 C C . ILE A 1 160 ? -24.136 15.632 19.442 1.00 95.88 160 ILE A C 1
ATOM 1244 O O . ILE A 1 160 ? -25.114 15.609 20.181 1.00 95.88 160 ILE A O 1
ATOM 1248 N N . ALA A 1 161 ? -24.032 16.486 18.422 1.00 96.19 161 ALA A N 1
ATOM 1249 C CA . ALA A 1 161 ? -24.998 17.547 18.149 1.00 96.19 161 ALA A CA 1
ATOM 1250 C C . ALA A 1 161 ? -26.415 17.014 17.870 1.00 96.19 161 ALA A C 1
ATOM 1252 O O . ALA A 1 161 ? -27.400 17.668 18.200 1.00 96.19 161 ALA A O 1
ATOM 1253 N N . SER A 1 162 ? -26.526 15.814 17.292 1.00 95.44 162 SER A N 1
ATOM 1254 C CA . SER A 1 162 ? -27.811 15.133 17.077 1.00 95.44 162 SER A CA 1
ATOM 1255 C C . SER A 1 162 ? -28.391 14.523 18.357 1.00 95.44 162 SER A C 1
ATOM 1257 O O . SER A 1 162 ? -29.578 14.206 18.404 1.00 95.44 162 SER A O 1
ATOM 1259 N N . ALA A 1 163 ? -27.566 14.295 19.378 1.00 94.19 163 ALA A N 1
ATOM 1260 C CA . ALA A 1 163 ? -27.974 13.645 20.616 1.00 94.19 163 ALA A CA 1
ATOM 1261 C C . ALA A 1 163 ? -28.298 14.638 21.737 1.00 94.19 163 ALA A C 1
ATOM 1263 O O . ALA A 1 163 ? -29.099 14.297 22.600 1.00 94.19 163 ALA A O 1
ATOM 1264 N N . VAL A 1 164 ? -27.702 15.834 21.738 1.00 93.50 164 VAL A N 1
ATOM 1265 C CA . VAL A 1 164 ? -27.820 16.811 22.836 1.00 93.50 164 VAL A CA 1
ATOM 1266 C C . VAL A 1 164 ? -28.816 17.948 22.524 1.00 93.50 164 VAL A C 1
ATOM 1268 O O . VAL A 1 164 ? -29.020 18.270 21.348 1.00 93.50 164 VAL A O 1
ATOM 1271 N N . PRO A 1 165 ? -29.453 18.570 23.541 1.00 93.25 165 PRO A N 1
ATOM 1272 C CA . PRO A 1 165 ? -30.366 19.706 23.356 1.00 93.25 165 PRO A CA 1
ATOM 1273 C C . PRO A 1 165 ? -29.715 20.899 22.649 1.00 93.25 165 PRO A C 1
ATOM 1275 O O . PRO A 1 165 ? -28.509 21.096 22.790 1.00 93.25 165 PRO A O 1
ATOM 1278 N N . LYS A 1 166 ? -30.513 21.728 21.964 1.00 91.06 166 LYS A N 1
ATOM 1279 C CA . LYS A 1 166 ? -30.067 22.908 21.196 1.00 91.06 166 LYS A CA 1
ATOM 1280 C C . LYS A 1 166 ? -29.035 23.803 21.887 1.00 91.06 166 LYS A C 1
ATOM 1282 O O . LYS A 1 166 ? -28.040 24.153 21.264 1.00 91.06 166 LYS A O 1
ATOM 1287 N N . ASP A 1 167 ? -29.241 24.119 23.162 1.00 88.50 167 ASP A N 1
ATOM 1288 C CA . ASP A 1 167 ? -28.387 25.054 23.913 1.00 88.50 167 ASP A CA 1
ATOM 1289 C C . ASP A 1 167 ? -27.085 24.418 24.443 1.00 88.50 167 ASP A C 1
ATOM 1291 O O . ASP A 1 167 ? -26.329 25.034 25.193 1.00 88.50 167 ASP A O 1
ATOM 1295 N N . SER A 1 168 ? -26.818 23.161 24.081 1.00 90.44 168 SER A N 1
ATOM 1296 C CA . SER A 1 168 ? -25.634 22.425 24.520 1.00 90.44 168 SER A CA 1
ATOM 1297 C C . SER A 1 168 ? -24.382 22.842 23.749 1.00 90.44 168 SER A C 1
ATOM 1299 O O . SER A 1 168 ? -24.375 22.886 22.520 1.00 90.44 168 SER A O 1
ATOM 1301 N N . LEU A 1 169 ? -23.268 23.022 24.459 1.00 89.00 169 LEU A N 1
ATOM 1302 C CA . LEU A 1 169 ? -21.970 23.323 23.853 1.00 89.00 169 LEU A CA 1
ATOM 1303 C C . LEU A 1 169 ? -21.297 22.042 23.338 1.00 89.00 169 LEU A C 1
ATOM 1305 O O . LEU A 1 169 ? -20.542 21.375 24.043 1.00 89.00 169 LEU A O 1
ATOM 1309 N N . VAL A 1 170 ? -21.560 21.689 22.076 1.00 91.50 170 VAL A N 1
ATOM 1310 C CA . VAL A 1 170 ? -21.047 20.465 21.425 1.00 91.50 170 VAL A CA 1
ATOM 1311 C C . VAL A 1 170 ? -19.522 20.331 21.544 1.00 91.50 170 VAL A C 1
ATOM 1313 O O . VAL A 1 1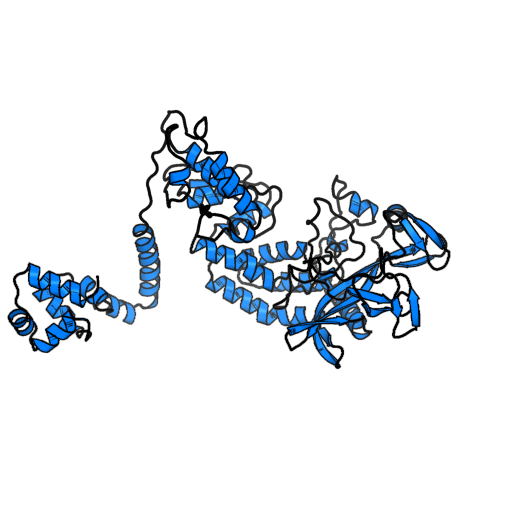70 ? -19.019 19.222 21.744 1.00 91.50 170 VAL A O 1
ATOM 1316 N N . GLN A 1 171 ? -18.775 21.437 21.456 1.00 89.88 171 GLN A N 1
ATOM 1317 C CA . GLN A 1 171 ? -17.314 21.422 21.568 1.00 89.88 171 GLN A CA 1
ATOM 1318 C C . GLN A 1 171 ? -16.801 20.962 22.941 1.00 89.88 171 GLN A C 1
ATOM 1320 O O . GLN A 1 171 ? -15.736 20.350 23.004 1.00 89.88 171 GLN A O 1
ATOM 1325 N N . GLU A 1 172 ? -17.549 21.189 24.026 1.00 87.69 172 GLU A N 1
ATOM 1326 C CA . GLU A 1 172 ? -17.144 20.746 25.366 1.00 87.69 172 GLU A CA 1
ATOM 1327 C C . GLU A 1 172 ? -17.207 19.222 25.474 1.00 87.69 172 GLU A C 1
ATOM 1329 O O . GLU A 1 172 ? -16.292 18.586 25.995 1.00 87.69 172 GLU A O 1
ATOM 1334 N N . PHE A 1 173 ? -18.246 18.622 24.894 1.00 90.81 173 PHE A N 1
ATOM 1335 C CA . PHE A 1 173 ? -18.415 17.173 24.848 1.00 90.81 173 PHE A CA 1
ATOM 1336 C C . PHE A 1 173 ? -17.467 16.493 23.857 1.00 90.81 173 PHE A C 1
ATOM 1338 O O . PHE A 1 173 ? -17.098 15.334 24.047 1.00 90.81 173 PHE A O 1
ATOM 1345 N N . PHE A 1 174 ? -17.049 17.194 22.799 1.00 92.00 174 PHE A N 1
ATOM 1346 C CA . PHE A 1 174 ? -16.217 16.622 21.742 1.00 92.00 174 PHE A CA 1
ATOM 1347 C C . PHE A 1 174 ? -14.916 16.008 22.280 1.00 92.00 174 PHE A C 1
ATOM 1349 O O . PHE A 1 174 ? -14.572 14.885 21.897 1.00 92.00 174 PHE A O 1
ATOM 1356 N N . LEU A 1 175 ? -14.226 16.712 23.182 1.00 87.69 175 LEU A N 1
ATOM 1357 C CA . LEU A 1 175 ? -12.940 16.290 23.755 1.00 87.69 175 LEU A CA 1
ATOM 1358 C C . LEU A 1 175 ? -13.077 15.408 25.002 1.00 87.69 175 LEU A C 1
ATOM 1360 O O . LEU A 1 175 ? -12.082 14.864 25.478 1.00 87.69 175 LEU A O 1
ATOM 1364 N N . GLN A 1 176 ? -14.288 15.247 25.531 1.00 85.69 176 GLN A N 1
ATOM 1365 C CA . GLN A 1 176 ? -14.526 14.480 26.746 1.00 85.69 176 GLN A CA 1
ATOM 1366 C C . GLN A 1 176 ? -14.839 13.006 26.436 1.00 85.69 176 GLN A C 1
ATOM 1368 O O . GLN A 1 176 ? -15.415 12.684 25.387 1.00 85.69 176 GLN A O 1
ATOM 1373 N N . PRO A 1 177 ? -14.501 12.083 27.355 1.00 83.38 177 PRO A N 1
ATOM 1374 C CA . PRO A 1 177 ? -14.985 10.711 27.310 1.00 83.38 177 PRO A CA 1
ATOM 1375 C C . PRO A 1 177 ? -16.468 10.696 27.708 1.00 83.38 177 PRO A C 1
ATOM 1377 O O . PRO A 1 177 ? -16.821 10.401 28.848 1.00 83.38 177 PRO A O 1
ATOM 1380 N N . ILE A 1 178 ? -17.344 11.082 26.779 1.00 88.62 178 ILE A N 1
ATOM 1381 C CA . ILE A 1 178 ? -18.792 11.077 27.000 1.00 88.62 178 ILE A CA 1
ATOM 1382 C C . ILE A 1 178 ? -19.406 9.719 26.659 1.00 88.62 178 ILE A C 1
ATOM 1384 O O . ILE A 1 178 ? -18.907 9.016 25.779 1.00 88.62 178 ILE A O 1
ATOM 1388 N N . SER A 1 179 ? -20.524 9.395 27.307 1.00 89.12 179 SER A N 1
ATOM 1389 C CA . SER A 1 179 ? -21.373 8.260 26.936 1.00 89.12 179 SER A CA 1
ATOM 1390 C C . SER A 1 179 ? -22.767 8.742 26.535 1.00 89.12 179 SER A C 1
ATOM 1392 O O . SER A 1 179 ? -23.454 9.413 27.305 1.00 89.12 179 SER A O 1
ATOM 1394 N N . LEU A 1 180 ? -23.173 8.379 25.321 1.00 91.50 180 LEU A N 1
ATOM 1395 C CA . LEU A 1 180 ? -24.494 8.553 24.721 1.00 91.50 180 LEU A CA 1
ATOM 1396 C C . LEU A 1 180 ? -25.250 7.219 24.749 1.00 91.50 180 LEU A C 1
ATOM 1398 O O . LEU A 1 180 ? -25.802 6.762 23.744 1.00 91.50 180 LEU A O 1
ATOM 1402 N N . GLU A 1 181 ? -25.228 6.564 25.909 1.00 83.94 181 GLU A N 1
ATOM 1403 C CA . GLU A 1 181 ? -25.983 5.340 26.161 1.00 83.94 181 GLU A CA 1
ATOM 1404 C C . GLU A 1 181 ? -27.451 5.529 25.730 1.00 83.94 181 GLU A C 1
ATOM 1406 O O . GLU A 1 181 ? -28.004 6.622 25.853 1.00 83.94 181 GLU A O 1
ATOM 1411 N N . TRP A 1 182 ? -28.084 4.476 25.205 1.00 85.69 182 TRP A N 1
ATOM 1412 C CA . TRP A 1 182 ? -29.458 4.480 24.660 1.00 85.69 182 TRP A CA 1
ATOM 1413 C C . TRP A 1 182 ? -29.655 5.178 23.309 1.00 85.69 182 TRP A C 1
ATOM 1415 O O . TRP A 1 182 ? -30.679 4.953 22.659 1.00 85.69 182 TRP A O 1
ATOM 1425 N N . VAL A 1 183 ? -28.678 5.938 22.812 1.00 93.25 183 VAL A N 1
ATOM 1426 C CA . VAL A 1 183 ? -28.729 6.459 21.441 1.00 93.25 183 VAL A CA 1
ATOM 1427 C C . VAL A 1 183 ? -28.400 5.337 20.457 1.00 93.25 183 VAL A C 1
ATOM 1429 O O . VAL A 1 183 ? -27.372 4.667 20.565 1.00 93.25 183 VAL A O 1
ATOM 1432 N N . THR A 1 184 ? -29.268 5.137 19.463 1.00 95.81 184 THR A N 1
ATOM 1433 C CA . THR A 1 184 ? -29.013 4.216 18.347 1.00 95.81 184 THR A CA 1
ATOM 1434 C C . THR A 1 184 ? -28.681 5.000 17.086 1.00 95.81 184 THR A C 1
ATOM 1436 O O . THR A 1 184 ? -29.476 5.817 16.630 1.00 95.81 184 THR A O 1
ATOM 1439 N N . VAL A 1 185 ? -27.522 4.720 16.491 1.00 96.81 185 VAL A N 1
ATOM 1440 C CA . VAL A 1 185 ? -27.091 5.305 15.216 1.00 96.81 185 VAL A CA 1
ATOM 1441 C C . VAL A 1 185 ? -27.132 4.223 14.146 1.00 96.81 185 VAL A C 1
ATOM 1443 O O . VAL A 1 185 ? -26.439 3.210 14.252 1.00 96.81 185 VAL A O 1
ATOM 1446 N N . PHE A 1 186 ? -27.929 4.444 13.101 1.00 97.06 186 PHE A N 1
ATOM 1447 C CA . PHE A 1 186 ? -28.022 3.548 11.952 1.00 97.06 186 PHE A CA 1
ATOM 1448 C C . PHE A 1 186 ? -27.448 4.207 10.696 1.00 97.06 186 PHE A C 1
ATOM 1450 O O . PHE A 1 186 ? -27.948 5.235 10.248 1.00 97.06 186 PHE A O 1
ATOM 1457 N N . ASP A 1 187 ? -26.425 3.584 10.109 1.00 95.69 187 ASP A N 1
ATOM 1458 C CA . ASP A 1 187 ? -25.843 3.991 8.830 1.00 95.69 187 ASP A CA 1
ATOM 1459 C C . ASP A 1 187 ? -26.124 2.924 7.750 1.00 95.69 187 ASP A C 1
ATOM 1461 O O . ASP A 1 187 ? -25.499 1.852 7.758 1.00 95.69 187 ASP A O 1
ATOM 1465 N N . PRO A 1 188 ? -27.064 3.173 6.815 1.00 94.75 188 PRO A N 1
ATOM 1466 C CA . PRO A 1 188 ? -27.401 2.232 5.748 1.00 94.75 188 PRO A CA 1
ATOM 1467 C C . PRO A 1 188 ? -26.365 2.175 4.609 1.00 94.75 188 PRO A C 1
ATOM 1469 O O . PRO A 1 188 ? -26.506 1.328 3.723 1.00 94.75 188 PRO A O 1
ATOM 1472 N N . PHE A 1 189 ? -25.351 3.050 4.616 1.00 92.44 189 PHE A N 1
ATOM 1473 C CA . PHE A 1 189 ? -24.299 3.152 3.597 1.00 92.44 189 PHE A CA 1
ATOM 1474 C C . PHE A 1 189 ? -22.923 3.370 4.246 1.00 92.44 189 PHE A C 1
ATOM 1476 O O . PHE A 1 189 ? -22.166 4.264 3.858 1.00 92.44 189 PHE A O 1
ATOM 1483 N N . MET A 1 190 ? -22.596 2.539 5.242 1.00 93.94 190 MET A N 1
ATOM 1484 C CA . MET A 1 190 ? -21.504 2.811 6.186 1.00 93.94 190 MET A CA 1
ATOM 1485 C C . MET A 1 190 ? -20.114 2.961 5.553 1.00 93.94 190 MET A C 1
ATOM 1487 O O . MET A 1 190 ? -19.228 3.580 6.150 1.00 93.94 190 MET A O 1
ATOM 1491 N N . GLY A 1 191 ? -19.870 2.375 4.376 1.00 93.56 191 GLY A N 1
ATOM 1492 C CA . GLY A 1 191 ? -18.572 2.426 3.716 1.00 93.56 191 GLY A CA 1
ATOM 1493 C C . GLY A 1 191 ? -17.433 1.921 4.611 1.00 93.56 191 GLY A C 1
ATOM 1494 O O . GLY A 1 191 ? -17.456 0.791 5.093 1.00 93.56 191 GLY A O 1
ATOM 1495 N N . SER A 1 192 ? -16.422 2.761 4.860 1.00 91.19 192 SER A N 1
ATOM 1496 C CA . SER A 1 192 ? -15.308 2.445 5.775 1.00 91.19 192 SER A CA 1
ATOM 1497 C C . SER A 1 192 ? -15.676 2.461 7.261 1.00 91.19 192 SER A C 1
ATOM 1499 O O . SER A 1 192 ? -14.818 2.163 8.088 1.00 91.19 192 SER A O 1
ATOM 1501 N N . GLY A 1 193 ? -16.913 2.823 7.607 1.00 94.50 193 GLY A N 1
ATOM 1502 C CA . GLY A 1 193 ? -17.440 2.770 8.968 1.00 94.50 193 GLY A CA 1
ATOM 1503 C C . GLY A 1 193 ? -17.083 3.957 9.851 1.00 94.50 193 GLY A C 1
ATOM 1504 O O . GLY A 1 193 ? -17.067 3.784 11.064 1.00 94.50 193 GLY A O 1
ATOM 1505 N N . THR A 1 194 ? -16.813 5.143 9.287 1.00 95.25 194 THR A N 1
ATOM 1506 C CA . THR A 1 194 ? -16.542 6.352 10.090 1.00 95.25 194 THR A CA 1
ATOM 1507 C C . THR A 1 194 ? -17.694 6.629 11.063 1.00 95.25 194 THR A C 1
ATOM 1509 O O . THR A 1 194 ? -17.463 6.738 12.260 1.00 95.25 194 THR A O 1
ATOM 1512 N N . THR A 1 195 ? -18.940 6.656 10.577 1.00 95.56 195 THR A N 1
ATOM 1513 C CA . THR A 1 195 ? -20.142 6.851 11.406 1.00 95.56 195 THR A CA 1
ATOM 1514 C C . THR A 1 195 ? -20.253 5.801 12.506 1.00 95.56 195 THR A C 1
ATOM 1516 O O . THR A 1 195 ? -20.471 6.127 13.667 1.00 95.56 195 THR A O 1
ATOM 1519 N N . VAL A 1 196 ? -20.072 4.529 12.135 1.00 96.06 196 VAL A N 1
ATOM 1520 C CA . VAL A 1 196 ? -20.216 3.382 13.040 1.00 96.06 196 VAL A CA 1
ATOM 1521 C C . VAL A 1 196 ? -19.158 3.425 14.141 1.00 96.06 196 VAL A C 1
ATOM 1523 O O . VAL A 1 196 ? -19.479 3.203 15.303 1.00 96.06 196 VAL A O 1
ATOM 1526 N N . GLY A 1 197 ? -17.906 3.727 13.790 1.00 95.06 197 GLY A N 1
ATOM 1527 C CA . GLY A 1 197 ? -16.813 3.810 14.752 1.00 95.06 197 GLY A CA 1
ATOM 1528 C C . GLY A 1 197 ? -16.941 5.002 15.693 1.00 95.06 197 GLY A C 1
ATOM 1529 O O . GLY A 1 197 ? -16.752 4.831 16.893 1.00 95.06 197 GLY A O 1
ATOM 1530 N N . GLU A 1 198 ? -17.317 6.182 15.190 1.00 95.69 198 GLU A N 1
ATOM 1531 C CA . GLU A 1 198 ? -17.508 7.356 16.049 1.00 95.69 198 GLU A CA 1
ATOM 1532 C C . GLU A 1 198 ? -18.716 7.187 16.975 1.00 95.69 198 GLU A C 1
ATOM 1534 O O . GLU A 1 198 ? -18.614 7.499 18.157 1.00 95.69 198 GLU A O 1
ATOM 1539 N N . ALA A 1 199 ? -19.818 6.606 16.488 1.00 95.50 199 ALA A N 1
ATOM 1540 C CA . ALA A 1 199 ? -20.964 6.259 17.327 1.00 95.50 199 ALA A CA 1
ATOM 1541 C C . ALA A 1 199 ? -20.576 5.255 18.423 1.00 95.50 199 ALA A C 1
ATOM 1543 O O . ALA A 1 199 ? -20.912 5.449 19.587 1.00 95.50 199 ALA A O 1
ATOM 1544 N N . HIS A 1 200 ? -19.818 4.211 18.072 1.00 93.25 200 HIS A N 1
ATOM 1545 C CA . HIS A 1 200 ? -19.351 3.219 19.039 1.00 93.25 200 HIS A CA 1
ATOM 1546 C C . HIS A 1 200 ? -18.444 3.837 20.116 1.00 93.25 200 HIS A C 1
ATOM 1548 O O . HIS A 1 200 ? -18.619 3.557 21.298 1.00 93.25 200 HIS A O 1
ATOM 1554 N N . LYS A 1 201 ? -17.522 4.729 19.727 1.00 91.75 201 LYS A N 1
ATOM 1555 C CA . LYS A 1 201 ? -16.651 5.466 20.660 1.00 91.75 201 LYS A CA 1
ATOM 1556 C C . LYS A 1 201 ? -17.416 6.391 21.611 1.00 91.75 201 LYS A C 1
ATOM 1558 O O . LYS A 1 201 ? -16.887 6.731 22.661 1.00 91.75 201 LYS A O 1
ATOM 1563 N N . LEU A 1 202 ? -18.614 6.828 21.225 1.00 93.38 202 LEU A N 1
ATOM 1564 C CA . LEU A 1 202 ? -19.504 7.654 22.041 1.00 93.38 202 LEU A CA 1
ATOM 1565 C C . LEU A 1 202 ? -20.447 6.822 22.922 1.00 93.38 202 LEU A C 1
ATOM 1567 O O . LEU A 1 202 ? -21.316 7.395 23.562 1.00 93.38 202 LEU A O 1
ATOM 1571 N N . GLY A 1 203 ? -20.330 5.491 22.953 1.00 90.81 203 GLY A N 1
ATOM 1572 C CA . GLY A 1 203 ? -21.218 4.630 23.745 1.00 90.81 203 GLY A CA 1
ATOM 1573 C C . GLY A 1 203 ? -22.598 4.387 23.120 1.00 90.81 203 GLY A C 1
ATOM 1574 O O . GLY A 1 203 ? -23.452 3.766 23.750 1.00 90.81 203 GLY A O 1
ATOM 1575 N N . CYS A 1 204 ? -22.827 4.828 21.878 1.00 94.19 204 CYS A N 1
ATOM 1576 C CA . CYS A 1 204 ? -24.071 4.553 21.164 1.00 94.19 204 CYS A CA 1
ATOM 1577 C C . CYS A 1 204 ? -24.179 3.069 20.777 1.00 94.19 204 CYS A C 1
ATOM 1579 O O . CYS A 1 204 ? -23.184 2.391 20.494 1.00 94.19 204 CYS A O 1
ATOM 1581 N N . THR A 1 205 ? -25.412 2.596 20.584 1.00 95.31 205 THR A N 1
ATOM 1582 C CA . THR A 1 205 ? -25.657 1.389 19.784 1.00 95.31 205 THR A CA 1
ATOM 1583 C C . THR A 1 205 ? -25.471 1.730 18.304 1.00 95.31 205 THR A C 1
ATOM 1585 O O . THR A 1 205 ? -26.276 2.451 17.717 1.00 95.31 205 THR A O 1
ATOM 1588 N N . ALA A 1 206 ? -24.403 1.229 17.683 1.00 95.50 206 ALA A N 1
ATOM 1589 C CA . ALA A 1 206 ? -24.070 1.524 16.290 1.00 95.50 206 ALA A CA 1
ATOM 1590 C C . ALA A 1 206 ? -24.431 0.357 15.358 1.00 95.50 206 ALA A C 1
ATOM 1592 O O . ALA A 1 206 ? -23.936 -0.761 15.513 1.00 95.50 206 ALA A O 1
ATOM 1593 N N . ILE A 1 207 ? -25.262 0.623 14.348 1.00 96.00 207 ILE A N 1
ATOM 1594 C CA . ILE A 1 207 ? -25.688 -0.353 13.342 1.00 96.00 207 ILE A CA 1
ATOM 1595 C C . ILE A 1 207 ? -25.233 0.139 11.968 1.00 96.00 207 ILE A C 1
ATOM 1597 O O . ILE A 1 207 ? -25.672 1.180 11.493 1.00 96.00 207 ILE A O 1
ATOM 1601 N N . GLY A 1 208 ? -24.368 -0.626 11.306 1.00 95.00 208 GLY A N 1
ATOM 1602 C CA . GLY A 1 208 ? -23.898 -0.325 9.954 1.00 95.00 208 GLY A CA 1
ATOM 1603 C C . GLY A 1 208 ? -24.332 -1.383 8.945 1.00 95.00 208 GLY A C 1
ATOM 1604 O O . GLY A 1 208 ? -24.251 -2.583 9.223 1.00 95.00 208 GLY A O 1
ATOM 1605 N N . ARG A 1 209 ? -24.763 -0.951 7.757 1.00 94.44 209 ARG A N 1
ATOM 1606 C CA . ARG A 1 209 ? -24.999 -1.824 6.600 1.00 94.44 209 ARG A CA 1
ATOM 1607 C C . ARG A 1 209 ? -24.283 -1.287 5.367 1.00 94.44 209 ARG A C 1
ATOM 1609 O O . ARG A 1 209 ? -24.166 -0.084 5.171 1.00 94.44 209 ARG A O 1
ATOM 1616 N N . ASP A 1 210 ? -23.796 -2.208 4.543 1.00 94.75 210 ASP A N 1
ATOM 1617 C CA . ASP A 1 210 ? -23.259 -1.907 3.220 1.00 94.75 210 ASP A CA 1
ATOM 1618 C C . ASP A 1 210 ? -23.430 -3.134 2.323 1.00 94.75 210 ASP A C 1
ATOM 1620 O O . ASP A 1 210 ? -23.290 -4.273 2.779 1.00 94.75 210 ASP A O 1
ATOM 1624 N N . ILE A 1 211 ? -23.726 -2.908 1.047 1.00 94.25 211 ILE A N 1
ATOM 1625 C CA . ILE A 1 211 ? -23.812 -3.979 0.050 1.00 94.25 211 ILE A CA 1
ATOM 1626 C C . ILE A 1 211 ? -22.421 -4.468 -0.373 1.00 94.25 211 ILE A C 1
ATOM 1628 O O . ILE A 1 211 ? -22.263 -5.596 -0.840 1.00 94.25 211 ILE A O 1
ATOM 1632 N N . ASN A 1 212 ? -21.393 -3.629 -0.225 1.00 92.38 212 ASN A N 1
ATOM 1633 C CA . ASN A 1 212 ? -20.039 -3.959 -0.617 1.00 92.38 212 ASN A CA 1
ATOM 1634 C C . ASN A 1 212 ? -19.367 -4.843 0.454 1.00 92.38 212 ASN A C 1
ATOM 1636 O O . ASN A 1 212 ? -19.116 -4.390 1.575 1.00 92.38 212 ASN A O 1
ATOM 1640 N N . PRO A 1 213 ? -18.969 -6.086 0.122 1.00 92.00 213 PRO A N 1
ATOM 1641 C CA . PRO A 1 213 ? -18.340 -6.986 1.087 1.00 92.00 213 PRO A CA 1
ATOM 1642 C C . PRO A 1 213 ? -16.985 -6.477 1.603 1.00 92.00 213 PRO A C 1
ATOM 1644 O O . PRO A 1 213 ? -16.556 -6.879 2.685 1.00 92.00 213 PRO A O 1
ATOM 1647 N N . VAL A 1 214 ? -16.301 -5.594 0.865 1.00 91.75 214 VAL A N 1
ATOM 1648 C CA . VAL A 1 214 ? -15.049 -4.964 1.314 1.00 91.75 214 VAL A CA 1
ATOM 1649 C C . VAL A 1 214 ? -15.319 -3.939 2.415 1.00 91.75 214 VAL A C 1
ATOM 1651 O O . VAL A 1 214 ? -14.567 -3.916 3.388 1.00 91.75 214 VAL A O 1
ATOM 1654 N N . ALA A 1 215 ? -16.395 -3.148 2.313 1.00 93.44 215 ALA A N 1
ATOM 1655 C CA . ALA A 1 215 ? -16.830 -2.247 3.386 1.00 93.44 215 ALA A CA 1
ATOM 1656 C C . ALA A 1 215 ? -17.120 -3.046 4.657 1.00 93.44 215 ALA A C 1
ATOM 1658 O O . ALA A 1 215 ? -16.491 -2.822 5.690 1.00 93.44 215 ALA A O 1
ATOM 1659 N N . TYR A 1 216 ? -17.973 -4.069 4.544 1.00 92.94 216 TYR A N 1
ATOM 1660 C CA . TYR A 1 216 ? -18.289 -4.966 5.654 1.00 92.94 216 TYR A CA 1
ATOM 1661 C C . TYR A 1 216 ? -17.034 -5.547 6.321 1.00 92.94 216 TYR A C 1
ATOM 1663 O O . TYR A 1 216 ? -16.870 -5.427 7.534 1.00 92.94 216 TYR A O 1
ATOM 1671 N N . ARG A 1 217 ? -16.111 -6.134 5.544 1.00 93.19 217 ARG A N 1
ATOM 1672 C CA . ARG A 1 217 ? -14.868 -6.702 6.097 1.00 93.19 217 ARG A CA 1
ATOM 1673 C C . ARG A 1 217 ? -13.982 -5.641 6.744 1.00 93.19 217 ARG A C 1
ATOM 1675 O O . ARG A 1 217 ? -13.420 -5.909 7.798 1.00 93.19 217 ARG A O 1
ATOM 1682 N N . THR A 1 218 ? -13.889 -4.452 6.152 1.00 94.69 218 THR A N 1
ATOM 1683 C CA . THR A 1 218 ? -13.102 -3.334 6.695 1.00 94.69 218 THR A CA 1
ATOM 1684 C C . THR A 1 218 ? -13.609 -2.933 8.075 1.00 94.69 218 THR A C 1
ATOM 1686 O O . THR A 1 218 ? -12.829 -2.917 9.024 1.00 94.69 218 THR A O 1
ATOM 1689 N N . VAL A 1 219 ? -14.918 -2.699 8.213 1.00 95.06 219 VAL A N 1
ATOM 1690 C CA . VAL A 1 219 ? -15.537 -2.315 9.492 1.00 95.06 219 VAL A CA 1
ATOM 1691 C C . VAL A 1 219 ? -15.433 -3.442 10.521 1.00 95.06 219 VAL A C 1
ATOM 1693 O O . VAL A 1 219 ? -15.075 -3.198 11.671 1.00 95.06 219 VAL A O 1
ATOM 1696 N N . ARG A 1 220 ? -15.657 -4.697 10.109 1.00 93.75 220 ARG A N 1
ATOM 1697 C CA . ARG A 1 220 ? -15.495 -5.869 10.985 1.00 93.75 220 ARG A CA 1
ATOM 1698 C C . ARG A 1 220 ? -14.068 -6.033 11.497 1.00 93.75 220 ARG A C 1
ATOM 1700 O O . ARG A 1 220 ? -13.902 -6.405 12.650 1.00 93.75 220 ARG A O 1
ATOM 1707 N N . THR A 1 221 ? -13.050 -5.766 10.681 1.00 94.56 221 THR A N 1
ATOM 1708 C CA . THR A 1 221 ? -11.650 -5.789 11.130 1.00 94.56 221 THR A CA 1
ATOM 1709 C C . THR A 1 221 ? -11.319 -4.596 12.025 1.00 94.56 221 THR A C 1
ATOM 1711 O O . THR A 1 221 ? -10.576 -4.758 12.987 1.00 94.56 221 THR A O 1
ATOM 1714 N N . ALA A 1 222 ? -11.855 -3.411 11.722 1.00 93.88 222 ALA A N 1
ATOM 1715 C CA . ALA A 1 222 ? -11.576 -2.189 12.471 1.00 93.88 222 ALA A CA 1
ATOM 1716 C C . ALA A 1 222 ? -12.192 -2.190 13.880 1.00 93.88 222 ALA A C 1
ATOM 1718 O O . ALA A 1 222 ? -11.548 -1.732 14.820 1.00 93.88 222 ALA A O 1
ATOM 1719 N N . LEU A 1 223 ? -13.422 -2.695 14.023 1.00 92.88 223 LEU A N 1
ATOM 1720 C CA . LEU A 1 223 ? -14.206 -2.605 15.264 1.00 92.88 223 LEU A CA 1
ATOM 1721 C C . LEU A 1 223 ? -14.499 -3.966 15.912 1.00 92.88 223 LEU A C 1
ATOM 1723 O O . LEU A 1 223 ? -14.900 -4.023 17.068 1.00 92.88 223 LEU A O 1
ATOM 1727 N N . GLY A 1 224 ? -14.333 -5.072 15.184 1.00 90.88 224 GLY A N 1
ATOM 1728 C CA . GLY A 1 224 ? -14.616 -6.409 15.702 1.00 90.88 224 GLY A CA 1
ATOM 1729 C C . GLY A 1 224 ? -13.504 -6.983 16.590 1.00 90.88 224 GLY A C 1
ATOM 1730 O O . GLY A 1 224 ? -12.469 -6.348 16.805 1.00 90.88 224 GLY A O 1
ATOM 1731 N N . PRO A 1 225 ? -13.691 -8.220 17.091 1.00 89.88 225 PRO A N 1
ATOM 1732 C CA . PRO A 1 225 ? -12.682 -8.911 17.885 1.00 89.88 225 PRO A CA 1
ATOM 1733 C C . PRO A 1 225 ? -11.389 -9.082 17.089 1.00 89.88 225 PRO A C 1
ATOM 1735 O O . PRO A 1 225 ? -11.408 -9.622 15.986 1.00 89.88 225 PRO A O 1
ATOM 1738 N N . LEU A 1 226 ? -10.263 -8.647 17.647 1.00 92.25 226 LEU A N 1
ATOM 1739 C CA . LEU A 1 226 ? -8.943 -8.806 17.043 1.00 92.25 226 LEU A CA 1
ATOM 1740 C C . LEU A 1 226 ? -7.897 -8.763 18.155 1.00 92.25 226 LEU A C 1
ATOM 1742 O O . LEU A 1 226 ? -7.642 -7.695 18.716 1.00 92.25 226 LEU A O 1
ATOM 1746 N N . ASP A 1 227 ? -7.336 -9.931 18.472 1.00 92.31 227 ASP A N 1
ATOM 1747 C CA . ASP A 1 227 ? -6.339 -10.108 19.526 1.00 92.31 227 ASP A CA 1
ATOM 1748 C C . ASP A 1 227 ? -4.932 -9.790 19.007 1.00 92.31 227 ASP A C 1
ATOM 1750 O O . ASP A 1 227 ? -4.471 -10.341 18.002 1.00 92.31 227 ASP A O 1
ATOM 1754 N N . ARG A 1 228 ? -4.231 -8.902 19.719 1.00 94.44 228 ARG A N 1
ATOM 1755 C CA . ARG A 1 228 ? -2.882 -8.444 19.359 1.00 94.44 228 ARG A CA 1
ATOM 1756 C C . ARG A 1 228 ? -1.882 -9.598 19.286 1.00 94.44 228 ARG A C 1
ATOM 1758 O O . ARG A 1 228 ? -1.045 -9.621 18.383 1.00 94.44 228 ARG A O 1
ATOM 1765 N N . ARG A 1 229 ? -1.932 -10.530 20.244 1.00 95.50 229 ARG A N 1
ATOM 1766 C CA . ARG A 1 229 ? -0.939 -11.609 20.372 1.00 95.50 229 ARG A CA 1
ATOM 1767 C C . ARG A 1 229 ? -1.133 -12.652 19.281 1.00 95.50 229 ARG A C 1
ATOM 1769 O O . ARG A 1 229 ? -0.158 -13.069 18.662 1.00 95.50 229 ARG A O 1
ATOM 1776 N N . ASP A 1 230 ? -2.374 -13.035 19.008 1.00 96.62 230 ASP A N 1
ATOM 1777 C CA . ASP A 1 230 ? -2.709 -13.956 17.931 1.00 96.62 230 ASP A CA 1
ATOM 1778 C C . ASP A 1 230 ? -2.369 -13.366 16.559 1.00 96.62 230 ASP A C 1
ATOM 1780 O O . ASP A 1 230 ? -1.753 -14.051 15.742 1.00 96.62 230 ASP A O 1
ATOM 1784 N N . LEU A 1 231 ? -2.689 -12.088 16.320 1.00 97.44 231 LEU A N 1
ATOM 1785 C CA . LEU A 1 231 ? -2.314 -11.412 15.080 1.00 97.44 231 LEU A CA 1
ATOM 1786 C C . LEU A 1 231 ? -0.791 -11.401 14.879 1.00 97.44 231 LEU A C 1
ATOM 1788 O O . LEU A 1 231 ? -0.324 -11.761 13.795 1.00 97.44 231 LEU A O 1
ATOM 1792 N N . ALA A 1 232 ? -0.025 -11.052 15.919 1.00 98.06 232 ALA A N 1
ATOM 1793 C CA . ALA A 1 232 ? 1.436 -11.076 15.880 1.00 98.06 232 ALA A CA 1
ATOM 1794 C C . ALA A 1 232 ? 1.978 -12.481 15.601 1.00 98.06 232 ALA A C 1
ATOM 1796 O O . ALA A 1 232 ? 2.754 -12.665 14.668 1.00 98.06 232 ALA A O 1
ATOM 1797 N N . ARG A 1 233 ? 1.477 -13.493 16.313 1.00 98.56 233 ARG A N 1
ATOM 1798 C CA . ARG A 1 233 ? 1.850 -14.897 16.106 1.00 98.56 233 ARG A CA 1
ATOM 1799 C C . ARG A 1 233 ? 1.585 -15.357 14.671 1.00 98.56 233 ARG A C 1
ATOM 1801 O O . ARG A 1 233 ? 2.425 -16.020 14.068 1.00 98.56 233 ARG A O 1
ATOM 1808 N N . GLN A 1 234 ? 0.426 -15.027 14.102 1.00 98.62 234 GLN A N 1
ATOM 1809 C CA . GLN A 1 234 ? 0.099 -15.392 12.720 1.00 98.62 234 GLN A CA 1
ATOM 1810 C C . GLN A 1 234 ? 0.964 -14.638 11.700 1.00 98.62 234 GLN A C 1
ATOM 1812 O O . GLN A 1 234 ? 1.393 -15.224 10.703 1.00 98.62 234 GLN A O 1
ATOM 1817 N N . PHE A 1 235 ? 1.272 -13.364 11.954 1.00 98.62 235 PHE A N 1
ATOM 1818 C CA . PHE A 1 235 ? 2.226 -12.606 11.149 1.00 98.62 235 PHE A CA 1
ATOM 1819 C C . PHE A 1 235 ? 3.642 -13.202 11.221 1.00 98.62 235 PHE A C 1
ATOM 1821 O O . PHE A 1 235 ? 4.324 -13.279 10.197 1.00 98.62 235 PHE A O 1
ATOM 1828 N N . ASP A 1 236 ? 4.074 -13.689 12.384 1.00 98.62 236 ASP A N 1
ATOM 1829 C CA . ASP A 1 236 ? 5.373 -14.344 12.564 1.00 98.62 236 ASP A CA 1
ATOM 1830 C C . ASP A 1 236 ? 5.457 -15.661 11.786 1.00 98.62 236 ASP A C 1
ATOM 1832 O O . ASP A 1 236 ? 6.461 -15.922 11.120 1.00 98.62 236 ASP A O 1
ATOM 1836 N N . VAL A 1 237 ? 4.373 -16.445 11.750 1.00 98.69 237 VAL A N 1
ATOM 1837 C CA . VAL A 1 237 ? 4.283 -17.636 10.887 1.00 98.69 237 VAL A CA 1
ATOM 1838 C C . VAL A 1 237 ? 4.497 -17.262 9.416 1.00 98.69 237 VAL A C 1
ATOM 1840 O O . VAL A 1 237 ? 5.272 -17.924 8.719 1.00 98.69 237 VAL A O 1
ATOM 1843 N N . LEU A 1 238 ? 3.870 -16.188 8.919 1.00 98.75 238 LEU A N 1
ATOM 1844 C CA . LEU A 1 238 ? 4.117 -15.703 7.552 1.00 98.75 238 LEU A CA 1
ATOM 1845 C C . LEU A 1 238 ? 5.559 -15.207 7.381 1.00 98.75 238 LEU A C 1
ATOM 1847 O O . LEU A 1 238 ? 6.193 -15.482 6.361 1.00 98.75 238 LEU A O 1
ATOM 1851 N N . SER A 1 239 ? 6.103 -14.527 8.388 1.00 98.38 239 SER A N 1
ATOM 1852 C CA . SER A 1 239 ? 7.478 -14.025 8.382 1.00 98.38 239 SER A CA 1
ATOM 1853 C C . SER A 1 239 ? 8.507 -15.150 8.273 1.00 98.38 239 SER A C 1
ATOM 1855 O O . SER A 1 239 ? 9.521 -14.988 7.602 1.00 98.38 239 SER A O 1
ATOM 1857 N N . GLN A 1 240 ? 8.237 -16.309 8.869 1.00 98.44 240 GLN A N 1
ATOM 1858 C CA . GLN A 1 240 ? 9.121 -17.474 8.812 1.00 98.44 240 GLN A CA 1
ATOM 1859 C C . GLN A 1 240 ? 8.911 -18.315 7.542 1.00 98.44 240 GLN A C 1
ATOM 1861 O O . GLN A 1 240 ? 9.869 -18.837 6.978 1.00 98.44 240 GLN A O 1
ATOM 1866 N N . THR A 1 241 ? 7.670 -18.445 7.057 1.00 98.25 241 THR A N 1
ATOM 1867 C CA . THR A 1 241 ? 7.325 -19.417 5.995 1.00 98.25 241 THR A CA 1
ATOM 1868 C C . THR A 1 241 ? 7.145 -18.815 4.597 1.00 98.25 241 THR A C 1
ATOM 1870 O O . THR A 1 241 ? 7.329 -19.512 3.591 1.00 98.25 241 THR A O 1
ATOM 1873 N N . VAL A 1 242 ? 6.777 -17.534 4.514 1.00 98.62 242 VAL A N 1
ATOM 1874 C CA . VAL A 1 242 ? 6.445 -16.821 3.270 1.00 98.62 242 VAL A CA 1
ATOM 1875 C C . VAL A 1 242 ? 7.506 -15.781 2.940 1.00 98.62 242 VAL A C 1
ATOM 1877 O O . VAL A 1 242 ? 7.964 -15.738 1.799 1.00 98.62 242 VAL A O 1
ATOM 1880 N N . ALA A 1 243 ? 7.942 -14.984 3.919 1.00 98.12 243 ALA A N 1
ATOM 1881 C CA . ALA A 1 243 ? 8.904 -13.909 3.677 1.00 98.12 243 ALA A CA 1
ATOM 1882 C C . ALA A 1 243 ? 10.188 -14.369 2.974 1.00 98.12 243 ALA A C 1
ATOM 1884 O O . ALA A 1 243 ? 10.561 -13.718 2.000 1.00 98.12 243 ALA A O 1
ATOM 1885 N N . PRO A 1 244 ? 10.841 -15.490 3.356 1.00 97.94 244 PRO A N 1
ATOM 1886 C CA . PRO A 1 244 ? 12.061 -15.925 2.676 1.00 97.94 244 PRO A CA 1
ATOM 1887 C C . PRO A 1 244 ? 11.829 -16.239 1.194 1.00 97.94 244 PRO A C 1
ATOM 1889 O O . PRO A 1 244 ? 12.681 -15.957 0.359 1.00 97.94 244 PRO A O 1
ATOM 1892 N N . LYS A 1 245 ? 10.652 -16.775 0.843 1.00 98.06 245 LYS A N 1
ATOM 1893 C CA . LYS A 1 245 ? 10.282 -17.068 -0.551 1.00 98.06 245 LYS A CA 1
ATOM 1894 C C . LYS A 1 245 ? 10.077 -15.789 -1.351 1.00 98.06 245 LYS A C 1
ATOM 1896 O O . LYS A 1 245 ? 10.498 -15.723 -2.498 1.00 98.06 245 LYS A O 1
ATOM 1901 N N . LEU A 1 246 ? 9.443 -14.785 -0.744 1.00 98.06 246 LEU A N 1
ATOM 1902 C CA . LEU A 1 246 ? 9.218 -13.492 -1.385 1.00 98.06 246 LEU A CA 1
ATOM 1903 C C . LEU A 1 246 ? 10.516 -12.700 -1.538 1.00 98.06 246 LEU A C 1
ATOM 1905 O O . LEU A 1 246 ? 10.741 -12.142 -2.603 1.00 98.06 246 LEU A O 1
ATOM 1909 N N . ARG A 1 247 ? 11.385 -12.686 -0.520 1.00 96.00 247 ARG A N 1
ATOM 1910 C CA . ARG A 1 247 ? 12.677 -11.982 -0.567 1.00 96.00 247 ARG A CA 1
ATOM 1911 C C . ARG A 1 247 ? 13.583 -12.497 -1.679 1.00 96.00 247 ARG A C 1
ATOM 1913 O O . ARG A 1 247 ? 14.148 -11.683 -2.394 1.00 96.00 247 ARG A O 1
ATOM 1920 N N . ARG A 1 248 ? 13.602 -13.814 -1.917 1.00 96.94 248 ARG A N 1
ATOM 1921 C CA . ARG A 1 248 ? 14.335 -14.436 -3.037 1.00 96.94 248 ARG A CA 1
ATOM 1922 C C . ARG A 1 248 ? 13.949 -13.908 -4.418 1.00 96.94 248 ARG A C 1
ATOM 1924 O O . ARG A 1 248 ? 14.745 -13.995 -5.340 1.00 96.94 248 ARG A O 1
ATOM 1931 N N . LEU A 1 249 ? 12.743 -13.357 -4.583 1.00 97.88 249 LEU A N 1
ATOM 1932 C CA . LEU A 1 249 ? 12.317 -12.739 -5.846 1.00 97.88 249 LEU A CA 1
ATOM 1933 C C . LEU A 1 249 ? 12.943 -11.348 -6.073 1.00 97.88 249 LEU A C 1
ATOM 1935 O O . LEU A 1 249 ? 12.824 -10.801 -7.169 1.00 97.88 249 LEU A O 1
ATOM 1939 N N . TYR A 1 250 ? 13.593 -10.789 -5.051 1.00 97.19 250 TYR A N 1
ATOM 1940 C CA . TYR A 1 250 ? 14.166 -9.443 -5.011 1.00 97.19 250 TYR A CA 1
ATOM 1941 C C . TYR A 1 250 ? 15.619 -9.457 -4.502 1.00 97.19 250 TYR A C 1
ATOM 1943 O O . TYR A 1 250 ? 16.067 -8.486 -3.896 1.00 97.19 250 TYR A O 1
ATOM 1951 N N . GLU A 1 251 ? 16.355 -10.548 -4.716 1.00 95.62 251 GLU A N 1
ATOM 1952 C CA . GLU A 1 251 ? 17.787 -10.637 -4.404 1.00 95.62 251 GLU A CA 1
ATOM 1953 C C . GLU A 1 251 ? 18.633 -10.076 -5.554 1.00 95.62 251 GLU A C 1
ATOM 1955 O O . GLU A 1 251 ? 18.306 -10.246 -6.728 1.00 95.62 251 GLU A O 1
ATOM 1960 N N . SER A 1 252 ? 19.725 -9.397 -5.208 1.00 96.19 252 SER A N 1
ATOM 1961 C CA . SER A 1 252 ? 20.690 -8.815 -6.145 1.00 96.19 252 SER A CA 1
ATOM 1962 C C . SER A 1 252 ? 22.064 -8.699 -5.474 1.00 96.19 252 SER A C 1
ATOM 1964 O O . SER A 1 252 ? 22.210 -8.962 -4.282 1.00 96.19 252 SER A O 1
ATOM 1966 N N . VAL A 1 253 ? 23.075 -8.244 -6.213 1.00 96.19 253 VAL A N 1
ATOM 1967 C CA . VAL A 1 253 ? 24.341 -7.742 -5.660 1.00 96.19 253 VAL A CA 1
ATOM 1968 C C . VAL A 1 253 ? 24.413 -6.212 -5.706 1.00 96.19 253 VAL A C 1
ATOM 1970 O O . VAL A 1 253 ? 23.797 -5.589 -6.578 1.00 96.19 253 VAL A O 1
ATOM 1973 N N . ASP A 1 254 ? 25.124 -5.616 -4.747 1.00 95.56 254 ASP A N 1
ATOM 1974 C CA . ASP A 1 254 ? 25.482 -4.193 -4.737 1.00 95.56 254 ASP A CA 1
ATOM 1975 C C . ASP A 1 254 ? 26.682 -3.914 -5.665 1.00 95.56 254 ASP A C 1
ATOM 1977 O O . ASP A 1 254 ? 27.277 -4.845 -6.214 1.00 95.56 254 ASP A O 1
ATOM 1981 N N . SER A 1 255 ? 27.093 -2.651 -5.846 1.00 93.56 255 SER A N 1
ATOM 1982 C CA . SER A 1 255 ? 28.255 -2.349 -6.713 1.00 93.56 255 SER A CA 1
ATOM 1983 C C . SER A 1 255 ? 29.596 -2.924 -6.230 1.00 93.56 255 SER A C 1
ATOM 1985 O O . SER A 1 255 ? 30.576 -2.877 -6.967 1.00 93.56 255 SER A O 1
ATOM 1987 N N . ARG A 1 256 ? 29.665 -3.478 -5.010 1.00 94.38 256 ARG A N 1
ATOM 1988 C CA . ARG A 1 256 ? 30.844 -4.180 -4.472 1.00 94.38 256 ARG A CA 1
ATOM 1989 C C . ARG A 1 256 ? 30.729 -5.702 -4.618 1.00 94.38 256 ARG A C 1
ATOM 1991 O O . ARG A 1 256 ? 31.540 -6.423 -4.044 1.00 94.38 256 ARG A O 1
ATOM 1998 N N . GLY A 1 257 ? 29.713 -6.193 -5.329 1.00 94.12 257 GLY A N 1
ATOM 1999 C CA . GLY A 1 257 ? 29.452 -7.619 -5.514 1.00 94.12 257 GLY A CA 1
ATOM 2000 C C . GLY A 1 257 ? 28.865 -8.316 -4.285 1.00 94.12 257 GLY A C 1
ATOM 2001 O O . GLY A 1 257 ? 28.821 -9.543 -4.247 1.00 94.12 257 GLY A O 1
ATOM 2002 N N . ARG A 1 258 ? 28.415 -7.573 -3.264 1.00 95.81 258 ARG A N 1
ATOM 2003 C CA . ARG A 1 258 ? 27.864 -8.170 -2.037 1.00 95.81 258 ARG A CA 1
ATOM 2004 C C . ARG A 1 258 ? 26.358 -8.396 -2.168 1.00 95.81 258 ARG A C 1
ATOM 2006 O O . ARG A 1 258 ? 25.682 -7.516 -2.706 1.00 95.81 258 ARG A O 1
ATOM 2013 N N . PRO A 1 259 ? 25.807 -9.509 -1.649 1.00 95.19 259 PRO A N 1
ATOM 2014 C CA . PRO A 1 259 ? 24.367 -9.751 -1.653 1.00 95.19 259 PRO A CA 1
ATOM 2015 C C . PRO A 1 259 ? 23.576 -8.614 -0.992 1.00 95.19 259 PRO A C 1
ATOM 2017 O O . PRO A 1 259 ? 23.966 -8.087 0.050 1.00 95.19 259 PRO A O 1
ATOM 2020 N N . CYS A 1 260 ? 22.452 -8.240 -1.593 1.00 95.19 260 CYS A N 1
ATOM 2021 C CA . CYS A 1 260 ? 21.564 -7.190 -1.108 1.00 95.19 260 CYS A CA 1
ATOM 2022 C C . CYS A 1 260 ? 20.111 -7.436 -1.545 1.00 95.19 260 CYS A C 1
ATOM 2024 O O . CYS A 1 260 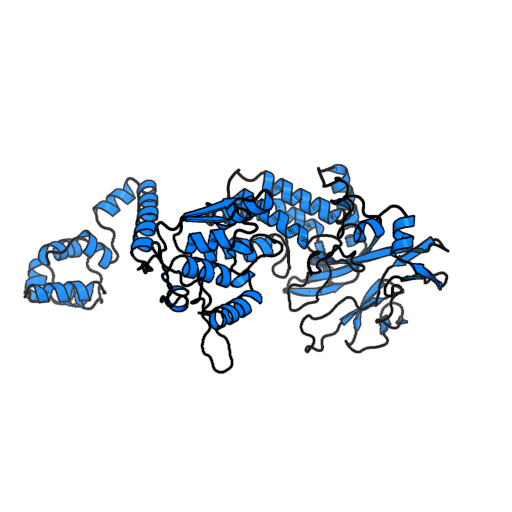? 19.834 -8.248 -2.432 1.00 95.19 260 CYS A O 1
ATOM 2026 N N . GLU A 1 261 ? 19.177 -6.711 -0.928 1.00 94.38 261 GLU A N 1
ATOM 2027 C CA . GLU A 1 261 ? 17.766 -6.733 -1.321 1.00 94.38 261 GLU A CA 1
ATOM 2028 C C . GLU A 1 261 ? 17.442 -5.553 -2.242 1.00 94.38 261 GLU A C 1
ATOM 2030 O O . GLU A 1 261 ? 17.790 -4.397 -1.974 1.00 94.38 261 GLU A O 1
ATOM 2035 N N . VAL A 1 262 ? 16.697 -5.827 -3.307 1.00 96.44 262 VAL A N 1
ATOM 2036 C CA . VAL A 1 262 ? 16.115 -4.802 -4.166 1.00 96.44 262 VAL A CA 1
ATOM 2037 C C . VAL A 1 262 ? 14.877 -4.223 -3.485 1.00 96.44 262 VAL A C 1
ATOM 2039 O O . VAL A 1 262 ? 13.940 -4.940 -3.130 1.00 96.44 262 VAL A O 1
ATOM 2042 N N . LEU A 1 263 ? 14.858 -2.900 -3.317 1.00 95.38 263 LEU A N 1
ATOM 2043 C CA . LEU A 1 263 ? 13.689 -2.159 -2.846 1.00 95.38 263 LEU A CA 1
ATOM 2044 C C . LEU A 1 263 ? 12.683 -1.960 -3.975 1.00 95.38 263 LEU A C 1
ATOM 2046 O O . LEU A 1 263 ? 11.490 -2.211 -3.787 1.00 95.38 263 LEU A O 1
ATOM 2050 N N . TYR A 1 264 ? 13.180 -1.490 -5.125 1.00 96.38 264 TYR A N 1
ATOM 2051 C CA . TYR A 1 264 ? 12.371 -1.174 -6.295 1.00 96.38 264 TYR A CA 1
ATOM 2052 C C . TYR A 1 264 ? 13.095 -1.563 -7.582 1.00 96.38 264 TYR A C 1
ATOM 2054 O O . TYR A 1 264 ? 14.245 -1.175 -7.786 1.00 96.38 264 TYR A O 1
ATOM 2062 N N . TYR A 1 265 ? 12.392 -2.249 -8.476 1.00 97.94 265 TYR A N 1
ATOM 2063 C CA . TYR A 1 265 ? 12.770 -2.341 -9.881 1.00 97.94 265 TYR A CA 1
ATOM 2064 C C . TYR A 1 265 ? 12.041 -1.255 -10.670 1.00 97.94 265 TYR A C 1
ATOM 2066 O O . TYR A 1 265 ? 10.835 -1.048 -10.505 1.00 97.94 265 TYR A O 1
ATOM 2074 N N . PHE A 1 266 ? 12.772 -0.558 -11.530 1.00 98.25 266 PHE A N 1
ATOM 2075 C CA . PHE A 1 266 ? 12.234 0.467 -12.407 1.00 98.25 266 PHE A CA 1
ATOM 2076 C C . PHE A 1 266 ? 11.991 -0.103 -13.797 1.00 98.25 266 PHE A C 1
ATOM 2078 O O . PHE A 1 266 ? 12.855 -0.760 -14.384 1.00 98.25 266 PHE A O 1
ATOM 2085 N N . TRP A 1 267 ? 10.811 0.191 -14.327 1.00 98.62 267 TRP A N 1
ATOM 2086 C CA . TRP A 1 267 ? 10.341 -0.323 -15.600 1.00 98.62 267 TRP A CA 1
ATOM 2087 C C . TRP A 1 267 ? 9.915 0.815 -16.511 1.00 98.62 267 TRP A C 1
ATOM 2089 O O . TRP A 1 267 ? 9.453 1.851 -16.042 1.00 98.62 267 TRP A O 1
ATOM 2099 N N . VAL A 1 268 ? 10.014 0.612 -17.819 1.00 98.31 268 VAL A N 1
ATOM 2100 C CA . VAL A 1 268 ? 9.471 1.513 -18.838 1.00 98.31 268 VAL A CA 1
ATOM 2101 C C . VAL A 1 268 ? 8.538 0.738 -19.757 1.00 98.31 268 VAL A C 1
ATOM 2103 O O . VAL A 1 268 ? 8.790 -0.424 -20.071 1.00 98.31 268 VAL A O 1
ATOM 2106 N N . LYS A 1 269 ? 7.438 1.363 -20.178 1.00 98.00 269 LYS A N 1
ATOM 2107 C CA . LYS A 1 269 ? 6.561 0.799 -21.208 1.00 98.00 269 LYS A CA 1
ATOM 2108 C C . LYS A 1 269 ? 7.220 0.851 -22.577 1.00 98.00 269 LYS A C 1
ATOM 2110 O O . LYS A 1 269 ? 7.890 1.828 -22.899 1.00 98.00 269 LYS A O 1
ATOM 2115 N N . VAL A 1 270 ? 6.947 -0.160 -23.389 1.00 97.94 270 VAL A N 1
ATOM 2116 C CA . VAL A 1 270 ? 7.506 -0.337 -24.727 1.00 97.94 270 VAL A CA 1
ATOM 2117 C C . VAL A 1 270 ? 6.374 -0.545 -25.724 1.00 97.94 270 VAL A C 1
ATOM 2119 O O . VAL A 1 270 ? 5.450 -1.323 -25.477 1.00 97.94 270 VAL A O 1
ATOM 2122 N N . LEU A 1 271 ? 6.449 0.163 -26.847 1.00 97.69 271 LEU A N 1
ATOM 2123 C CA . LEU A 1 271 ? 5.585 -0.040 -28.009 1.00 97.69 271 LEU A CA 1
ATOM 2124 C C . LEU A 1 271 ? 6.438 -0.219 -29.259 1.00 97.69 271 LEU A C 1
ATOM 2126 O O . LEU A 1 271 ? 7.483 0.417 -29.391 1.00 97.69 271 LEU A O 1
ATOM 2130 N N . ASP A 1 272 ? 5.950 -1.015 -30.201 1.00 97.75 272 ASP A N 1
ATOM 2131 C CA . ASP A 1 272 ? 6.574 -1.121 -31.514 1.00 97.75 272 ASP A CA 1
ATOM 2132 C C . ASP A 1 272 ? 6.202 0.099 -32.360 1.00 97.75 272 ASP A C 1
ATOM 2134 O O . ASP A 1 272 ? 5.045 0.532 -32.407 1.00 97.75 272 ASP A O 1
ATOM 2138 N N . CYS A 1 273 ? 7.185 0.667 -33.054 1.00 97.94 273 CYS A N 1
ATOM 2139 C CA . CYS A 1 273 ? 6.935 1.750 -33.991 1.00 97.94 273 CYS A CA 1
ATOM 2140 C C . CYS A 1 273 ? 5.981 1.263 -35.096 1.00 97.94 273 CYS A C 1
ATOM 2142 O O . CYS A 1 273 ? 6.289 0.276 -35.769 1.00 97.94 273 CYS A O 1
ATOM 2144 N N . PRO A 1 274 ? 4.864 1.959 -35.379 1.00 97.56 274 PRO A N 1
ATOM 2145 C CA . PRO A 1 274 ? 3.929 1.508 -36.407 1.00 97.56 274 PRO A CA 1
ATOM 2146 C C . PRO A 1 274 ? 4.547 1.493 -37.814 1.00 97.56 274 PRO A C 1
ATOM 2148 O O . PRO A 1 274 ? 4.109 0.689 -38.635 1.00 97.56 274 PRO A O 1
ATOM 2151 N N . LYS A 1 275 ? 5.585 2.312 -38.061 1.00 97.75 275 LYS A N 1
ATOM 2152 C CA . LYS A 1 275 ? 6.299 2.419 -39.343 1.00 97.75 275 LYS A CA 1
ATOM 2153 C C . LYS A 1 275 ? 7.389 1.356 -39.520 1.00 97.75 275 LYS A C 1
ATOM 2155 O O . LYS A 1 275 ? 7.333 0.603 -40.480 1.00 97.75 275 LYS A O 1
ATOM 2160 N N . CYS A 1 276 ? 8.378 1.295 -38.624 1.00 97.69 276 CYS A N 1
ATOM 2161 C CA . CYS A 1 276 ? 9.551 0.419 -38.790 1.00 97.69 276 CYS A CA 1
ATOM 2162 C C . CYS A 1 276 ? 9.591 -0.792 -37.846 1.00 97.69 276 CYS A C 1
ATOM 2164 O O . CYS A 1 276 ? 10.560 -1.541 -37.877 1.00 97.69 276 CYS A O 1
ATOM 2166 N N . LYS A 1 277 ? 8.586 -0.968 -36.977 1.00 97.19 277 LYS A N 1
ATOM 2167 C CA . LYS A 1 277 ? 8.484 -2.049 -35.975 1.00 97.19 277 LYS A CA 1
ATOM 2168 C C . LYS A 1 277 ? 9.585 -2.095 -34.909 1.00 97.19 277 LYS A C 1
ATOM 2170 O O . LYS A 1 277 ? 9.524 -2.942 -34.027 1.00 97.19 277 LYS A O 1
ATOM 2175 N N . ALA A 1 278 ? 10.543 -1.166 -34.918 1.00 97.56 278 ALA A N 1
ATOM 2176 C CA . ALA A 1 278 ? 11.521 -1.046 -33.842 1.00 97.56 278 ALA A CA 1
ATOM 2177 C C . ALA A 1 278 ? 10.828 -0.781 -32.495 1.00 97.56 278 ALA A C 1
ATOM 2179 O O . ALA A 1 278 ? 9.885 0.015 -32.426 1.00 97.56 278 ALA A O 1
ATOM 2180 N N . LYS A 1 279 ? 11.326 -1.414 -31.429 1.00 97.50 279 LYS A N 1
ATOM 2181 C CA . LYS A 1 279 ? 10.852 -1.201 -30.057 1.00 97.50 279 LYS A CA 1
ATOM 2182 C C . LYS A 1 279 ? 11.197 0.212 -29.592 1.00 97.50 279 LYS A C 1
ATOM 2184 O O . LYS A 1 279 ? 12.336 0.655 -29.725 1.00 97.50 279 LYS A O 1
ATOM 2189 N N . VAL A 1 280 ? 10.219 0.917 -29.032 1.00 98.00 280 VAL A N 1
ATOM 2190 C CA . VAL A 1 280 ? 10.374 2.282 -28.521 1.00 98.00 280 VAL A CA 1
ATOM 2191 C C . VAL A 1 280 ? 10.058 2.305 -27.033 1.00 98.00 280 VAL A C 1
ATOM 2193 O O . VAL A 1 280 ? 8.901 2.157 -26.633 1.00 98.00 280 VAL A O 1
ATOM 2196 N N . ASP A 1 281 ? 11.083 2.544 -26.217 1.00 97.88 281 ASP A N 1
ATOM 2197 C CA . ASP A 1 281 ? 10.905 2.820 -24.795 1.00 97.88 281 ASP A CA 1
ATOM 2198 C C . ASP A 1 281 ? 10.249 4.186 -24.597 1.00 97.88 281 ASP A C 1
ATOM 2200 O O . ASP A 1 281 ? 10.732 5.221 -25.066 1.00 97.88 281 ASP A O 1
ATOM 2204 N N . LEU A 1 282 ? 9.151 4.211 -23.850 1.00 97.62 282 LEU A N 1
ATOM 2205 C CA . LEU A 1 282 ? 8.323 5.399 -23.674 1.00 97.62 282 LEU A CA 1
ATOM 2206 C C . LEU A 1 282 ? 8.836 6.331 -22.566 1.00 97.62 282 LEU A C 1
ATOM 2208 O O . LEU A 1 282 ? 8.044 6.868 -21.782 1.00 97.62 282 LEU A O 1
ATOM 2212 N N . PHE A 1 283 ? 10.153 6.548 -22.499 1.00 97.75 283 PHE A N 1
ATOM 2213 C CA . PHE A 1 283 ? 10.748 7.498 -21.564 1.00 97.75 283 PHE A CA 1
ATOM 2214 C C . PHE A 1 283 ? 10.294 8.926 -21.898 1.00 97.75 283 PHE A C 1
ATOM 2216 O O . PHE A 1 283 ? 10.505 9.390 -23.018 1.00 97.75 283 PHE A O 1
ATOM 2223 N N . PRO A 1 284 ? 9.701 9.672 -20.950 1.00 96.75 284 PRO A N 1
ATOM 2224 C CA . PRO A 1 284 ? 9.505 11.107 -21.107 1.00 96.75 284 PRO A CA 1
ATOM 2225 C C . PRO A 1 284 ? 10.796 11.910 -20.925 1.00 96.75 284 PRO A C 1
ATOM 2227 O O . PRO A 1 284 ? 10.885 13.042 -21.387 1.00 96.75 284 PRO A O 1
ATOM 2230 N N . ARG A 1 285 ? 11.758 11.334 -20.205 1.00 96.06 285 ARG A N 1
ATOM 2231 C CA . ARG A 1 285 ? 13.086 11.858 -19.874 1.00 96.06 285 ARG A CA 1
ATOM 2232 C C . ARG A 1 285 ? 13.932 10.696 -19.350 1.00 96.06 285 ARG A C 1
ATOM 2234 O O . ARG A 1 285 ? 13.357 9.711 -18.882 1.00 96.06 285 ARG A O 1
ATOM 2241 N N . TYR A 1 286 ? 15.250 10.845 -19.367 1.00 96.81 286 TYR A N 1
ATOM 2242 C CA . TYR A 1 286 ? 16.198 9.858 -18.843 1.00 96.81 286 TYR A CA 1
ATOM 2243 C C . TYR A 1 286 ? 16.465 10.004 -17.343 1.00 96.81 286 TYR A C 1
ATOM 2245 O O . TYR A 1 286 ? 16.843 9.031 -16.698 1.00 96.81 286 TYR A O 1
ATOM 2253 N N . ILE A 1 287 ? 16.184 11.176 -16.757 1.00 96.12 287 ILE A N 1
ATOM 2254 C CA . ILE A 1 287 ? 16.174 11.361 -15.295 1.00 96.12 287 ILE A CA 1
ATOM 2255 C C . ILE A 1 287 ? 14.991 10.605 -14.681 1.00 96.12 287 ILE A C 1
ATOM 2257 O O . ILE A 1 287 ? 13.824 11.007 -14.843 1.00 96.12 287 ILE A O 1
ATOM 2261 N N . PHE A 1 288 ? 15.285 9.557 -13.913 1.00 94.38 288 PHE A N 1
ATOM 2262 C CA . PHE A 1 288 ? 14.260 8.703 -13.312 1.00 94.38 288 PHE A CA 1
ATOM 2263 C C . PHE A 1 288 ? 14.147 8.816 -11.789 1.00 94.38 288 PHE A C 1
ATOM 2265 O O . PHE A 1 288 ? 13.119 8.421 -11.234 1.00 94.38 288 PHE A O 1
ATOM 2272 N N . THR A 1 289 ? 15.130 9.413 -11.111 1.00 91.88 289 THR A N 1
ATOM 2273 C CA . THR A 1 289 ? 15.068 9.641 -9.660 1.00 91.88 289 THR A CA 1
ATOM 2274 C C . THR A 1 289 ? 14.727 11.083 -9.320 1.00 91.88 289 THR A C 1
ATOM 2276 O O . THR A 1 289 ? 14.868 12.003 -10.130 1.00 91.88 289 THR A O 1
ATOM 2279 N N . ARG A 1 290 ? 14.178 11.268 -8.116 1.00 82.62 290 ARG A N 1
ATOM 2280 C CA . ARG A 1 290 ? 13.803 12.560 -7.532 1.00 82.62 290 ARG A CA 1
ATOM 2281 C C . ARG A 1 290 ? 13.896 12.457 -6.014 1.00 82.62 290 ARG A C 1
ATOM 2283 O O . ARG A 1 290 ? 13.733 11.369 -5.464 1.00 82.62 290 ARG A O 1
ATOM 2290 N N . HIS A 1 291 ? 14.061 13.590 -5.346 1.00 80.88 291 HIS A N 1
ATOM 2291 C CA . HIS A 1 291 ? 13.887 13.702 -3.903 1.00 80.88 291 HIS A CA 1
ATOM 2292 C C . HIS A 1 291 ? 12.538 14.374 -3.598 1.00 80.88 291 HIS A C 1
ATOM 2294 O O . HIS A 1 291 ? 12.107 15.271 -4.329 1.00 80.88 291 HIS A O 1
ATOM 2300 N N . ALA A 1 292 ? 11.828 13.902 -2.569 1.00 70.25 292 ALA A N 1
ATOM 2301 C CA . ALA A 1 292 ? 10.501 14.406 -2.208 1.00 70.25 292 ALA A CA 1
ATOM 2302 C C . ALA A 1 292 ? 10.566 15.841 -1.675 1.00 70.25 292 ALA A C 1
ATOM 2304 O O . ALA A 1 292 ? 9.698 16.656 -1.979 1.00 70.25 292 ALA A O 1
ATOM 2305 N N . ASP A 1 293 ? 11.622 16.142 -0.923 1.00 72.38 293 ASP A N 1
ATOM 2306 C CA . ASP A 1 293 ? 11.987 17.505 -0.568 1.00 72.38 293 ASP A CA 1
ATOM 2307 C C . ASP A 1 293 ? 12.723 18.159 -1.742 1.00 72.38 293 ASP A C 1
ATOM 2309 O O . ASP A 1 293 ? 13.805 17.714 -2.128 1.00 72.38 293 ASP A O 1
ATOM 2313 N N . ARG A 1 294 ? 12.103 19.194 -2.320 1.00 73.69 294 ARG A N 1
ATOM 2314 C CA . ARG A 1 294 ? 12.623 19.927 -3.481 1.00 73.69 294 ARG A CA 1
ATOM 2315 C C . ARG A 1 294 ? 13.675 20.971 -3.106 1.00 73.69 294 ARG A C 1
ATOM 2317 O O . ARG A 1 294 ? 14.276 21.509 -4.037 1.00 73.69 294 ARG A O 1
ATOM 2324 N N . THR A 1 295 ? 13.862 21.256 -1.817 1.00 74.25 295 THR A N 1
ATOM 2325 C CA . THR A 1 295 ? 14.861 22.214 -1.315 1.00 74.25 295 THR A CA 1
ATOM 2326 C C . THR A 1 295 ? 16.246 21.590 -1.194 1.00 74.25 295 THR A C 1
ATOM 2328 O O . THR A 1 295 ? 17.243 22.289 -1.327 1.00 74.25 295 THR A O 1
ATOM 2331 N N . LYS A 1 296 ? 16.316 20.265 -1.020 1.00 74.06 296 LYS A N 1
ATOM 2332 C CA . LYS A 1 296 ? 17.583 19.537 -1.006 1.00 74.06 296 LYS A CA 1
ATOM 2333 C C . LYS A 1 296 ? 18.176 19.467 -2.408 1.00 74.06 296 LYS A C 1
ATOM 2335 O O . LYS A 1 296 ? 17.550 18.923 -3.324 1.00 74.06 296 LYS A O 1
AT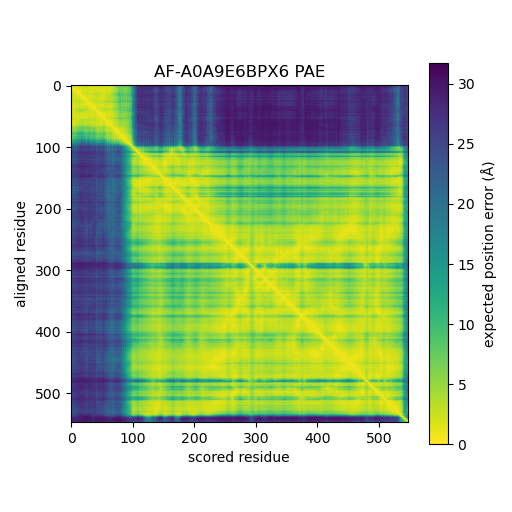OM 2340 N N . ASP A 1 297 ? 19.392 19.979 -2.545 1.00 80.56 297 ASP A N 1
ATOM 2341 C CA . ASP A 1 297 ? 20.182 19.853 -3.763 1.00 80.56 297 ASP A CA 1
ATOM 2342 C C . ASP A 1 297 ? 20.990 18.553 -3.724 1.00 80.56 297 ASP A C 1
ATOM 2344 O O . ASP A 1 297 ? 22.133 18.502 -3.279 1.00 80.56 297 ASP A O 1
ATOM 2348 N N . VAL A 1 298 ? 20.323 17.457 -4.083 1.00 86.06 298 VAL A N 1
ATOM 2349 C CA . VAL A 1 298 ? 20.927 16.122 -4.158 1.00 86.06 298 VAL A CA 1
ATOM 2350 C C . VAL A 1 298 ? 21.040 15.677 -5.616 1.00 86.06 298 VAL A C 1
ATOM 2352 O O . VAL A 1 298 ? 20.146 16.005 -6.408 1.00 86.06 298 VAL A O 1
ATOM 2355 N N . PRO A 1 299 ? 22.081 14.899 -5.974 1.00 90.06 299 PRO A N 1
ATOM 2356 C CA . PRO A 1 299 ? 22.215 14.341 -7.313 1.00 90.06 299 PRO A CA 1
ATOM 2357 C C . PRO A 1 299 ? 20.971 13.561 -7.743 1.00 90.06 299 PRO A C 1
ATOM 2359 O O . PRO A 1 299 ? 20.299 12.910 -6.936 1.00 90.06 299 PRO A O 1
ATOM 2362 N N . VAL A 1 300 ? 20.682 13.604 -9.040 1.00 93.38 300 VAL A N 1
ATOM 2363 C CA . VAL A 1 300 ? 19.656 12.767 -9.671 1.00 93.38 300 VAL A CA 1
ATOM 2364 C C . VAL A 1 300 ? 20.335 11.706 -10.521 1.00 93.38 300 VAL A C 1
ATOM 2366 O O . VAL A 1 300 ? 21.432 11.914 -11.016 1.00 93.38 300 VAL A O 1
ATOM 2369 N N . PHE A 1 301 ? 19.686 10.564 -10.704 1.00 96.12 301 PHE A N 1
ATOM 2370 C CA . PHE A 1 301 ? 20.218 9.474 -11.511 1.00 96.12 301 PHE A CA 1
ATOM 2371 C C . PHE A 1 301 ? 19.525 9.438 -12.865 1.00 96.12 301 PHE A C 1
ATOM 2373 O O . PHE A 1 301 ? 18.303 9.639 -12.981 1.00 96.12 301 PHE A O 1
ATOM 2380 N N . VAL A 1 302 ? 20.335 9.161 -13.880 1.00 97.31 302 VAL A N 1
ATOM 2381 C CA . VAL A 1 302 ? 19.933 9.053 -15.278 1.00 97.31 302 VAL A CA 1
ATOM 2382 C C . VAL A 1 302 ? 20.207 7.659 -15.809 1.00 97.31 302 VAL A C 1
ATOM 2384 O O . VAL A 1 302 ? 21.074 6.951 -15.306 1.00 97.31 302 VAL A O 1
ATOM 2387 N N . LEU A 1 303 ? 19.442 7.277 -16.827 1.00 97.94 303 LEU A N 1
ATOM 2388 C CA . LEU A 1 303 ? 19.713 6.108 -17.655 1.00 97.94 303 LEU A CA 1
ATOM 2389 C C . LEU A 1 303 ? 20.383 6.563 -18.957 1.00 97.94 303 LEU A C 1
ATOM 2391 O O . LEU A 1 303 ? 19.833 7.418 -19.654 1.00 97.94 303 LEU A O 1
ATOM 2395 N N . CYS A 1 304 ? 21.518 5.970 -19.318 1.00 97.25 304 CYS A N 1
ATOM 2396 C CA . CYS A 1 304 ? 22.150 6.199 -20.610 1.00 97.25 304 CYS A CA 1
ATOM 2397 C C . CYS A 1 304 ? 21.276 5.635 -21.748 1.00 97.25 304 CYS A C 1
ATOM 2399 O O . CYS A 1 304 ? 20.996 4.436 -21.762 1.00 97.25 304 CYS A O 1
ATOM 2401 N N . PRO A 1 305 ? 20.910 6.442 -22.759 1.00 95.62 305 PRO A N 1
ATOM 2402 C CA . PRO A 1 305 ? 20.150 5.962 -23.909 1.00 95.62 305 PRO A CA 1
ATOM 2403 C C . PRO A 1 305 ? 20.906 5.019 -24.856 1.00 95.62 305 PRO A C 1
ATOM 2405 O O . PRO A 1 305 ? 20.258 4.431 -25.721 1.00 95.62 305 PRO A O 1
ATOM 2408 N N . GLY A 1 306 ? 22.237 4.953 -24.766 1.00 94.31 306 GLY A N 1
ATOM 2409 C CA . GLY A 1 306 ? 23.083 4.146 -25.650 1.00 94.31 306 GLY A CA 1
ATOM 2410 C C . GLY A 1 306 ? 23.413 2.766 -25.084 1.00 94.31 306 GLY A C 1
ATOM 2411 O O . GLY A 1 306 ? 23.273 1.774 -25.789 1.00 94.31 306 GLY A O 1
ATOM 2412 N N . CYS A 1 307 ? 23.830 2.697 -23.814 1.00 95.56 307 CYS A N 1
ATOM 2413 C CA . CYS A 1 307 ? 24.332 1.460 -23.197 1.00 95.56 307 CYS A CA 1
ATOM 2414 C C . CYS A 1 307 ? 23.573 1.001 -21.936 1.00 95.56 307 CYS A C 1
ATOM 2416 O O . CYS A 1 307 ? 24.024 0.070 -21.266 1.00 95.56 307 CYS A O 1
ATOM 2418 N N . ASP A 1 308 ? 22.449 1.650 -21.602 1.00 95.94 308 ASP A N 1
ATOM 2419 C CA . ASP A 1 308 ? 21.621 1.378 -20.412 1.00 95.94 308 ASP A CA 1
ATOM 2420 C C . ASP A 1 308 ? 22.353 1.525 -19.058 1.00 95.94 308 ASP A C 1
ATOM 2422 O O . ASP A 1 308 ? 21.882 1.040 -18.027 1.00 95.94 308 ASP A O 1
ATOM 2426 N N . ASP A 1 309 ? 23.500 2.206 -19.030 1.00 96.94 309 ASP A N 1
ATOM 2427 C CA . ASP A 1 309 ? 24.204 2.478 -17.780 1.00 96.94 309 ASP A CA 1
ATOM 2428 C C . ASP A 1 309 ? 23.455 3.488 -16.894 1.00 96.94 309 ASP A C 1
ATOM 2430 O O . ASP A 1 309 ? 22.712 4.341 -17.389 1.00 96.94 309 ASP A O 1
ATOM 2434 N N . VAL A 1 310 ? 23.646 3.390 -15.578 1.00 97.75 310 VAL A N 1
ATOM 2435 C CA . VAL A 1 310 ? 22.962 4.220 -14.576 1.00 97.75 310 VAL A CA 1
ATOM 2436 C C . VAL A 1 310 ? 23.992 4.964 -13.744 1.00 97.75 310 VAL A C 1
ATOM 2438 O O . VAL A 1 310 ? 24.788 4.346 -13.045 1.00 97.75 310 VAL A O 1
ATOM 2441 N N . PHE A 1 311 ? 23.938 6.294 -13.768 1.00 96.94 311 PHE A N 1
ATOM 2442 C CA . PHE A 1 311 ? 24.916 7.140 -13.086 1.00 96.94 311 PHE A CA 1
ATOM 2443 C C . PHE A 1 311 ? 24.280 8.444 -12.570 1.00 96.94 311 PHE A C 1
ATOM 2445 O O . PHE A 1 311 ? 23.216 8.849 -13.060 1.00 96.94 311 PHE A O 1
ATOM 2452 N N . PRO A 1 312 ? 24.867 9.077 -11.537 1.00 96.56 312 PRO A N 1
ATOM 2453 C CA . PRO A 1 312 ? 24.380 10.342 -11.007 1.00 96.56 312 PRO A CA 1
ATOM 2454 C C . PRO A 1 312 ? 24.840 11.533 -11.860 1.00 96.56 312 PRO A C 1
ATOM 2456 O O . PRO A 1 312 ? 25.939 11.529 -12.405 1.00 96.56 312 PRO A O 1
ATOM 2459 N N . ILE A 1 313 ? 24.017 12.577 -11.903 1.00 95.56 313 ILE A N 1
ATOM 2460 C CA . ILE A 1 313 ? 24.330 13.905 -12.447 1.00 95.56 313 ILE A CA 1
ATOM 2461 C C . ILE A 1 313 ? 23.837 14.993 -11.481 1.00 95.56 313 ILE A C 1
ATOM 2463 O O . ILE A 1 313 ? 23.038 14.724 -10.569 1.00 95.56 313 ILE A O 1
ATOM 2467 N N . GLY A 1 314 ? 24.271 16.233 -11.695 1.00 93.38 314 GLY A N 1
ATOM 2468 C CA . GLY A 1 314 ? 23.730 17.401 -11.017 1.00 93.38 314 GLY A CA 1
ATOM 2469 C C . GLY A 1 314 ? 22.244 17.586 -11.329 1.00 93.38 314 GLY A C 1
ATOM 2470 O O . GLY A 1 314 ? 21.757 17.330 -12.431 1.00 93.38 314 GLY A O 1
ATOM 2471 N N . ARG A 1 315 ? 21.473 18.044 -10.340 1.00 88.19 315 ARG A N 1
ATOM 2472 C CA . ARG A 1 315 ? 20.012 18.193 -10.460 1.00 88.19 315 ARG A CA 1
ATOM 2473 C C . ARG A 1 315 ? 19.588 19.154 -11.577 1.00 88.19 315 ARG A C 1
ATOM 2475 O O . ARG A 1 315 ? 18.500 19.000 -12.141 1.00 88.19 315 ARG A O 1
ATOM 2482 N N . HIS A 1 316 ? 20.413 20.162 -11.835 1.00 90.00 316 HIS A N 1
ATOM 2483 C CA . HIS A 1 316 ? 20.153 21.246 -12.778 1.00 90.00 316 HIS A CA 1
ATOM 2484 C C . HIS A 1 316 ? 20.834 21.043 -14.138 1.00 90.00 316 HIS A C 1
ATOM 2486 O O . HIS A 1 316 ? 20.655 21.874 -15.030 1.00 90.00 316 HIS A O 1
ATOM 2492 N N . ASP A 1 317 ? 21.547 19.929 -14.315 1.00 92.31 317 ASP A N 1
ATOM 2493 C CA . ASP A 1 317 ? 22.303 19.654 -15.528 1.00 92.31 317 ASP A CA 1
ATOM 2494 C C . ASP A 1 317 ? 21.374 19.491 -16.736 1.00 92.31 317 ASP A C 1
ATOM 2496 O O . ASP A 1 317 ? 20.272 18.930 -16.673 1.00 92.31 317 ASP A O 1
ATOM 2500 N N . THR A 1 318 ? 21.828 20.038 -17.861 1.00 95.06 318 THR A N 1
ATOM 2501 C CA . THR A 1 318 ? 21.072 20.087 -19.121 1.00 95.06 318 THR A CA 1
ATOM 2502 C C . THR A 1 318 ? 21.644 19.176 -20.202 1.00 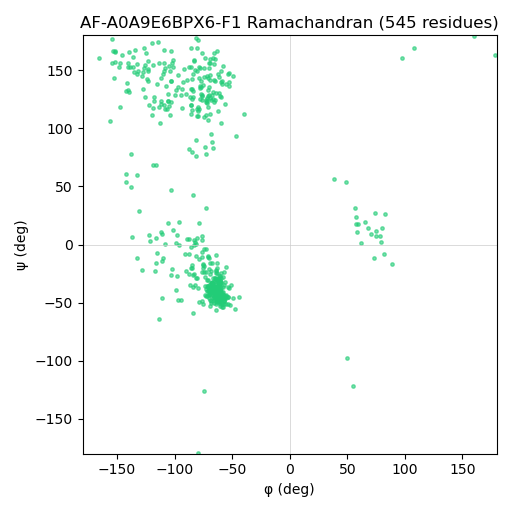95.06 318 THR A C 1
ATOM 2504 O O . THR A 1 318 ? 20.963 18.908 -21.190 1.00 95.06 318 THR A O 1
ATOM 2507 N N . SER A 1 319 ? 22.850 18.663 -19.968 1.00 96.44 319 SER A N 1
ATOM 2508 C CA . SER A 1 319 ? 23.556 17.663 -20.760 1.00 96.44 319 SER A CA 1
ATOM 2509 C C . SER A 1 319 ? 24.176 16.647 -19.803 1.00 96.44 319 SER A C 1
ATOM 2511 O O . SER A 1 319 ? 24.461 16.985 -18.653 1.00 96.44 319 SER A O 1
ATOM 2513 N N . ALA A 1 320 ? 24.362 15.419 -20.264 1.00 97.06 320 ALA A N 1
ATOM 2514 C CA . ALA A 1 320 ? 25.073 14.372 -19.551 1.00 97.06 320 ALA A CA 1
ATOM 2515 C C . ALA A 1 320 ? 25.932 13.583 -20.543 1.00 97.06 320 ALA A C 1
ATOM 2517 O O . ALA A 1 320 ? 25.415 13.126 -21.564 1.00 97.06 320 ALA A O 1
ATOM 2518 N N . GLU A 1 321 ? 27.203 13.384 -20.202 1.00 97.81 321 GLU A N 1
ATOM 2519 C CA . GLU A 1 321 ? 28.090 12.447 -20.889 1.00 97.81 321 GLU A CA 1
ATOM 2520 C C . GLU A 1 321 ? 28.051 11.111 -20.142 1.00 97.81 321 GLU A C 1
ATOM 2522 O O . GLU A 1 321 ? 28.195 11.057 -18.917 1.00 97.81 321 GLU A O 1
ATOM 2527 N N . CYS A 1 322 ? 27.819 10.009 -20.853 1.00 97.81 322 CYS A N 1
ATOM 2528 C CA . CYS A 1 322 ? 27.841 8.693 -20.228 1.00 97.81 322 CYS A CA 1
ATOM 2529 C C . CYS A 1 322 ? 29.279 8.261 -19.889 1.00 97.81 322 CYS A C 1
ATOM 2531 O O . CYS A 1 322 ? 30.076 8.107 -20.811 1.00 97.81 322 CYS A O 1
ATOM 2533 N N . PRO A 1 323 ? 29.595 7.915 -18.626 1.00 97.31 323 PRO A N 1
ATOM 2534 C CA . PRO A 1 323 ? 30.952 7.520 -18.238 1.00 97.31 323 PRO A CA 1
ATOM 2535 C C . PRO A 1 323 ? 31.407 6.182 -18.845 1.00 97.31 323 PRO A C 1
ATOM 2537 O O . PRO A 1 323 ? 32.592 5.876 -18.820 1.00 97.31 323 PRO A O 1
ATOM 2540 N N . ASN A 1 324 ? 30.477 5.373 -19.365 1.00 96.56 324 ASN A N 1
ATOM 2541 C CA . ASN A 1 324 ? 30.769 4.052 -19.923 1.00 96.56 324 ASN A CA 1
ATOM 2542 C C . ASN A 1 324 ? 30.886 4.041 -21.457 1.00 96.56 324 ASN A C 1
ATOM 2544 O O . ASN A 1 324 ? 31.704 3.313 -22.005 1.00 96.56 324 ASN A O 1
ATOM 2548 N N . CYS A 1 325 ? 30.046 4.800 -22.169 1.00 97.50 325 CYS A N 1
ATOM 2549 C CA . CYS A 1 325 ? 30.029 4.800 -23.642 1.00 97.50 325 CYS A CA 1
ATOM 2550 C C . CYS A 1 325 ? 30.278 6.173 -24.276 1.00 97.50 325 CYS A C 1
ATOM 2552 O O . CYS A 1 325 ? 30.191 6.284 -25.496 1.00 97.50 325 CYS A O 1
ATOM 2554 N N . HIS A 1 326 ? 30.546 7.204 -23.466 1.00 97.56 326 HIS A N 1
ATOM 2555 C CA . HIS A 1 326 ? 30.857 8.578 -23.888 1.00 97.56 326 HIS A CA 1
ATOM 2556 C C . HIS A 1 326 ? 29.788 9.260 -24.752 1.00 97.56 326 HIS A C 1
ATOM 2558 O O . HIS A 1 326 ? 30.041 10.255 -25.420 1.00 97.56 326 HIS A O 1
ATOM 2564 N N . LEU A 1 327 ? 28.562 8.731 -24.753 1.00 97.31 327 LEU A N 1
ATOM 2565 C CA . LEU A 1 327 ? 27.442 9.368 -25.431 1.00 97.31 327 LEU A CA 1
ATOM 2566 C C . LEU A 1 327 ? 27.009 10.623 -24.666 1.00 97.31 327 LEU A C 1
ATOM 2568 O O . LEU A 1 327 ? 26.587 10.509 -23.513 1.00 97.31 327 LEU A O 1
ATOM 2572 N N . ASP A 1 328 ? 27.013 11.763 -25.354 1.00 97.56 328 ASP A N 1
ATOM 2573 C CA . ASP A 1 328 ? 26.393 13.012 -24.909 1.00 97.56 328 ASP A CA 1
ATOM 2574 C C . ASP A 1 328 ? 24.898 13.058 -25.247 1.00 97.56 328 ASP A C 1
ATOM 2576 O O . ASP A 1 328 ? 24.477 12.774 -26.374 1.00 97.56 328 ASP A O 1
ATOM 2580 N N . PHE A 1 329 ? 24.064 13.428 -24.274 1.00 96.81 329 PHE A N 1
ATOM 2581 C CA . PHE A 1 329 ? 22.617 13.551 -24.462 1.00 96.81 329 PHE A CA 1
ATOM 2582 C C . PHE A 1 329 ? 21.972 14.535 -23.476 1.00 96.81 329 PHE A C 1
ATOM 2584 O O . PHE A 1 329 ? 22.466 14.739 -22.372 1.00 96.81 329 PHE A O 1
ATOM 2591 N N . ASP A 1 330 ? 20.809 15.101 -23.831 1.00 96.75 330 ASP A N 1
ATOM 2592 C CA . ASP A 1 330 ? 19.980 15.859 -22.878 1.00 96.75 330 ASP A CA 1
ATOM 2593 C C . ASP A 1 330 ? 19.169 14.877 -22.005 1.00 96.75 330 ASP A C 1
ATOM 2595 O O . ASP A 1 330 ? 18.220 14.244 -22.493 1.00 96.75 330 ASP A O 1
ATOM 2599 N N . PRO A 1 331 ? 19.467 14.752 -20.698 1.00 96.38 331 PRO A N 1
ATOM 2600 C CA . PRO A 1 331 ? 18.816 13.775 -19.831 1.00 96.38 331 PRO A CA 1
ATOM 2601 C C . PRO A 1 331 ? 17.344 14.121 -19.537 1.00 96.38 331 PRO A C 1
ATOM 2603 O O . PRO A 1 331 ? 16.590 13.302 -18.994 1.00 96.38 331 PRO A O 1
ATOM 2606 N N . ARG A 1 332 ? 16.887 15.322 -19.906 1.00 95.50 332 ARG A N 1
ATOM 2607 C CA . ARG A 1 332 ? 15.512 15.804 -19.710 1.00 95.50 332 ARG A CA 1
ATOM 2608 C C . ARG A 1 332 ? 14.609 15.480 -20.900 1.00 95.50 332 ARG A C 1
ATOM 2610 O O . ARG A 1 332 ? 13.396 15.660 -20.783 1.00 95.50 332 ARG A O 1
ATOM 2617 N N . GLN A 1 333 ? 15.167 14.982 -22.004 1.00 94.62 333 GLN A N 1
ATOM 2618 C CA . GLN A 1 333 ? 14.433 14.665 -23.226 1.00 94.62 333 GLN A CA 1
ATOM 2619 C C . GLN A 1 333 ? 14.430 13.161 -23.494 1.00 94.62 333 GLN A C 1
ATOM 2621 O O . GLN A 1 333 ? 15.471 12.547 -23.685 1.00 94.62 333 GLN A O 1
ATOM 2626 N N . GLY A 1 334 ? 13.241 12.560 -23.516 1.00 96.06 334 GLY A N 1
ATOM 2627 C CA . GLY A 1 334 ? 13.042 11.171 -23.927 1.00 96.06 334 GLY A CA 1
ATOM 2628 C C . GLY A 1 334 ? 12.114 11.049 -25.144 1.00 96.06 334 GLY A C 1
ATOM 2629 O O . GLY A 1 334 ? 11.516 12.043 -25.563 1.00 96.06 334 GLY A O 1
ATOM 2630 N N . PRO A 1 335 ? 11.955 9.838 -25.711 1.00 96.56 335 PRO A N 1
ATOM 2631 C CA . PRO A 1 335 ? 11.138 9.606 -26.900 1.00 96.56 335 PRO A CA 1
ATOM 2632 C C . PRO A 1 335 ? 9.655 9.967 -26.746 1.00 96.56 335 PRO A C 1
ATOM 2634 O O . PRO A 1 335 ? 9.010 10.260 -27.747 1.00 96.56 335 PRO A O 1
ATOM 2637 N N . ALA A 1 336 ? 9.085 9.924 -25.534 1.00 97.38 336 ALA A N 1
ATOM 2638 C CA . ALA A 1 336 ? 7.644 10.061 -25.309 1.00 97.38 336 ALA A CA 1
ATOM 2639 C C . ALA A 1 336 ? 7.232 11.426 -24.732 1.00 97.38 336 ALA A C 1
ATOM 2641 O O . ALA A 1 336 ? 7.521 11.753 -23.582 1.00 97.38 336 ALA A O 1
ATOM 2642 N N . LYS A 1 337 ? 6.405 12.185 -25.455 1.00 95.44 337 LYS A N 1
ATOM 2643 C CA . LYS A 1 337 ? 5.905 13.498 -25.021 1.00 95.44 337 LYS A CA 1
ATOM 2644 C C . LYS A 1 337 ? 4.382 13.532 -25.066 1.00 95.44 337 LYS A C 1
ATOM 2646 O O . LYS A 1 337 ? 3.766 13.249 -26.081 1.00 95.44 337 LYS A O 1
ATOM 2651 N N . ARG A 1 338 ? 3.747 13.917 -23.952 1.00 92.12 338 ARG A N 1
ATOM 2652 C CA . ARG A 1 338 ? 2.275 14.011 -23.821 1.00 92.12 338 ARG A CA 1
ATOM 2653 C C . ARG A 1 338 ? 1.540 12.756 -24.301 1.00 92.12 338 ARG A C 1
ATOM 2655 O O . ARG A 1 338 ? 1.422 11.843 -23.507 1.00 92.12 338 ARG A O 1
ATOM 2662 N N . THR A 1 339 ? 1.018 12.699 -25.518 1.00 94.50 339 THR A N 1
ATOM 2663 C CA . THR A 1 339 ? 0.242 11.562 -26.046 1.00 94.50 339 THR A CA 1
ATOM 2664 C C . THR A 1 339 ? 0.919 10.879 -27.234 1.00 94.50 339 THR A C 1
ATOM 2666 O O . THR A 1 339 ? 0.339 9.951 -27.804 1.00 94.50 339 THR A O 1
ATOM 2669 N N . THR A 1 340 ? 2.139 11.295 -27.582 1.00 97.38 340 THR A N 1
ATOM 2670 C CA . THR A 1 340 ? 2.914 10.781 -28.714 1.00 97.38 340 THR A CA 1
ATOM 2671 C C . THR A 1 340 ? 4.296 10.286 -28.285 1.00 97.38 340 THR A C 1
ATOM 2673 O O . THR A 1 340 ? 4.754 10.542 -27.165 1.00 97.38 340 THR A O 1
ATOM 2676 N N . ALA A 1 341 ? 4.944 9.525 -29.163 1.00 97.94 341 ALA A N 1
ATOM 2677 C CA . ALA A 1 341 ? 6.364 9.214 -29.079 1.00 97.94 341 ALA A CA 1
ATOM 2678 C C . ALA A 1 341 ? 7.026 9.268 -30.457 1.00 97.94 341 ALA A C 1
ATOM 2680 O O . ALA A 1 341 ? 6.370 9.029 -31.471 1.00 97.94 341 ALA A O 1
ATOM 2681 N N . VAL A 1 342 ? 8.326 9.559 -30.471 1.00 98.12 342 VAL A N 1
ATOM 2682 C CA . VAL A 1 342 ? 9.168 9.590 -31.672 1.00 98.12 342 VAL A CA 1
ATOM 2683 C C . VAL A 1 342 ? 10.074 8.365 -31.682 1.00 98.12 342 VAL A C 1
ATOM 2685 O O . VAL A 1 342 ? 10.822 8.117 -30.737 1.00 98.12 342 VAL A O 1
ATOM 2688 N N . CYS A 1 343 ? 10.012 7.576 -32.753 1.00 97.56 343 CYS A N 1
ATOM 2689 C CA . CYS A 1 343 ? 10.896 6.430 -32.932 1.00 97.56 343 CYS A CA 1
ATOM 2690 C C . CYS A 1 343 ? 12.327 6.892 -33.229 1.00 97.56 343 CYS A C 1
ATOM 2692 O O . CYS A 1 343 ? 12.546 7.635 -34.177 1.00 97.56 343 CYS A O 1
ATOM 2694 N N . ARG A 1 344 ? 13.317 6.392 -32.486 1.00 92.25 344 ARG A N 1
ATOM 2695 C CA . ARG A 1 344 ? 14.731 6.746 -32.703 1.00 92.25 344 ARG A CA 1
ATOM 2696 C C . ARG A 1 344 ? 15.349 6.130 -33.953 1.00 92.25 344 ARG A C 1
ATOM 2698 O O . ARG A 1 344 ? 16.307 6.673 -34.478 1.00 92.25 344 ARG A O 1
ATOM 2705 N N . SER A 1 345 ? 14.794 5.021 -34.435 1.00 95.19 345 SER A N 1
ATOM 2706 C CA . SER A 1 345 ? 15.323 4.312 -35.604 1.00 95.19 345 SER A CA 1
ATOM 2707 C C . SER A 1 345 ? 14.875 4.924 -36.933 1.00 95.19 345 SER A C 1
ATOM 2709 O O . SER A 1 345 ? 15.576 4.785 -37.924 1.00 95.19 345 SER A O 1
ATOM 2711 N N . CYS A 1 346 ? 13.697 5.559 -36.990 1.00 97.06 346 CYS A N 1
ATOM 2712 C CA . CYS A 1 346 ? 13.146 6.096 -38.246 1.00 97.06 346 CYS A CA 1
ATOM 2713 C C . CYS A 1 346 ? 12.519 7.494 -38.129 1.00 97.06 346 CYS A C 1
ATOM 2715 O O . CYS A 1 346 ? 11.863 7.950 -39.069 1.00 97.06 346 CYS A O 1
ATOM 2717 N N . SER A 1 347 ? 12.647 8.134 -36.965 1.00 97.06 347 SER A N 1
ATOM 2718 C CA . SER A 1 347 ? 12.116 9.467 -36.636 1.00 97.06 347 SER A CA 1
ATOM 2719 C C . SER A 1 347 ? 10.598 9.632 -36.778 1.00 97.06 347 SER A C 1
ATOM 2721 O O . SER A 1 347 ? 10.082 10.742 -36.702 1.00 97.06 347 SER A O 1
ATOM 2723 N N . HIS A 1 348 ? 9.849 8.541 -36.965 1.00 97.81 348 HIS A N 1
ATOM 2724 C CA . HIS A 1 348 ? 8.397 8.598 -37.081 1.00 97.81 348 HIS A CA 1
ATOM 2725 C C . HIS A 1 348 ? 7.748 8.915 -35.730 1.00 97.81 348 HIS A C 1
ATOM 2727 O O . HIS A 1 348 ? 7.965 8.195 -34.750 1.00 97.81 348 HIS A O 1
ATOM 2733 N N . GLU A 1 349 ? 6.921 9.959 -35.700 1.00 98.19 349 GLU A N 1
ATOM 2734 C CA . GLU A 1 349 ? 6.061 10.283 -34.564 1.00 98.19 349 GLU A CA 1
ATOM 2735 C C . GLU A 1 349 ? 4.733 9.518 -34.645 1.00 98.19 349 GLU A C 1
ATOM 2737 O O . GLU A 1 349 ? 4.082 9.488 -35.688 1.00 98.19 349 GLU A O 1
ATOM 2742 N N . PHE A 1 350 ? 4.306 8.921 -33.531 1.00 98.12 350 PHE A N 1
ATOM 2743 C CA . PHE A 1 350 ? 3.060 8.158 -33.450 1.00 98.12 350 PHE A CA 1
ATOM 2744 C C . PHE A 1 350 ? 2.305 8.381 -32.135 1.00 98.12 350 PHE A C 1
ATOM 2746 O O . PHE A 1 350 ? 2.880 8.741 -31.107 1.00 98.12 350 PHE A O 1
ATOM 2753 N N . LYS A 1 351 ? 0.985 8.141 -32.155 1.00 97.31 351 LYS A N 1
ATOM 2754 C CA . LYS A 1 351 ? 0.091 8.288 -30.992 1.00 97.31 351 LYS A CA 1
ATOM 2755 C C . LYS A 1 351 ? 0.098 7.032 -30.120 1.00 97.31 351 LYS A C 1
ATOM 2757 O O . LYS A 1 351 ? -0.274 5.960 -30.582 1.00 97.31 351 LYS A O 1
ATOM 2762 N N . LEU A 1 352 ? 0.389 7.187 -28.827 1.00 95.75 352 LEU A N 1
ATOM 2763 C CA . LEU A 1 352 ? 0.573 6.064 -27.895 1.00 95.75 352 LEU A CA 1
ATOM 2764 C C . LEU A 1 352 ? -0.670 5.176 -27.755 1.00 95.75 352 LEU A C 1
ATOM 2766 O O . LEU A 1 352 ? -0.585 3.967 -27.933 1.00 95.75 352 LEU A O 1
ATOM 2770 N N . ALA A 1 353 ? -1.827 5.773 -27.451 1.00 93.88 353 ALA A N 1
ATOM 2771 C CA . ALA A 1 353 ? -3.063 5.019 -27.229 1.00 93.88 353 ALA A CA 1
ATOM 2772 C C . ALA A 1 353 ? -3.569 4.344 -28.515 1.00 93.88 353 ALA A C 1
ATOM 2774 O O . ALA A 1 353 ? -4.051 3.221 -28.472 1.00 93.88 353 ALA A O 1
ATOM 2775 N N . ALA A 1 354 ? -3.425 5.006 -29.670 1.00 95.44 354 ALA A N 1
ATOM 2776 C CA . ALA A 1 354 ? -3.814 4.421 -30.951 1.00 95.44 354 ALA A CA 1
ATOM 2777 C C . ALA A 1 354 ? -2.935 3.210 -31.295 1.00 95.44 354 ALA A C 1
ATOM 2779 O O . ALA A 1 354 ? -3.466 2.163 -31.649 1.00 95.44 354 ALA A O 1
ATOM 2780 N N . THR A 1 355 ? -1.615 3.328 -31.116 1.00 96.31 355 THR A N 1
ATOM 2781 C CA . THR A 1 355 ? -0.673 2.224 -31.340 1.00 96.31 355 THR A CA 1
ATOM 2782 C C . THR A 1 355 ? -0.902 1.069 -30.364 1.00 96.31 355 THR A C 1
ATOM 2784 O O . THR A 1 355 ? -0.959 -0.076 -30.796 1.00 96.31 355 THR A O 1
ATOM 2787 N N . ALA A 1 356 ? -1.099 1.349 -29.071 1.00 95.00 356 ALA A N 1
ATOM 2788 C CA . ALA A 1 356 ? -1.393 0.316 -28.075 1.00 95.00 356 ALA A CA 1
ATOM 2789 C C . ALA A 1 356 ? -2.711 -0.417 -28.379 1.00 95.00 356 ALA A C 1
ATOM 2791 O O . ALA A 1 356 ? -2.764 -1.641 -28.340 1.00 95.00 356 ALA A O 1
ATOM 2792 N N . ARG A 1 357 ? -3.766 0.320 -28.750 1.00 93.31 357 ARG A N 1
ATOM 2793 C CA . ARG A 1 357 ? -5.046 -0.276 -29.152 1.00 93.31 357 ARG A CA 1
ATOM 2794 C C . ARG A 1 357 ? -4.905 -1.137 -30.408 1.00 93.31 357 ARG A C 1
ATOM 2796 O O . ARG A 1 357 ? -5.463 -2.224 -30.447 1.00 93.31 357 ARG A O 1
ATOM 2803 N N . ALA A 1 358 ? -4.161 -0.667 -31.409 1.00 94.50 358 ALA A N 1
ATOM 2804 C CA . ALA A 1 358 ? -3.927 -1.412 -32.645 1.00 94.50 358 ALA A CA 1
ATOM 2805 C C . ALA A 1 358 ? -3.130 -2.709 -32.418 1.00 94.50 358 ALA A C 1
ATOM 2807 O O . ALA A 1 358 ? -3.323 -3.666 -33.158 1.00 94.50 358 ALA A O 1
ATOM 2808 N N . ALA A 1 359 ? -2.272 -2.758 -31.393 1.00 93.50 359 ALA A N 1
ATOM 2809 C CA . ALA A 1 359 ? -1.559 -3.976 -31.009 1.00 93.50 359 ALA A CA 1
ATOM 2810 C C . ALA A 1 359 ? -2.481 -5.048 -30.391 1.00 93.50 359 ALA A C 1
ATOM 2812 O O . ALA A 1 359 ? -2.128 -6.222 -30.381 1.00 93.50 359 ALA A O 1
ATOM 2813 N N . GLY A 1 360 ? -3.654 -4.665 -29.868 1.00 91.94 360 GLY A N 1
ATOM 2814 C CA . GLY A 1 360 ? -4.617 -5.597 -29.266 1.00 91.94 360 GLY A CA 1
ATOM 2815 C C . GLY A 1 360 ? -4.184 -6.191 -27.919 1.00 91.94 360 GLY A C 1
ATOM 2816 O O . GLY A 1 360 ? -4.837 -7.097 -27.409 1.00 91.94 360 GLY A O 1
ATOM 2817 N N . HIS A 1 361 ? -3.092 -5.699 -27.330 1.00 93.06 361 HIS A N 1
ATOM 2818 C CA . HIS A 1 361 ? -2.596 -6.121 -26.022 1.00 93.06 361 HIS A CA 1
ATOM 2819 C C . HIS A 1 361 ? -1.950 -4.944 -25.270 1.00 93.06 361 HIS A C 1
ATOM 2821 O O . HIS A 1 361 ? -1.599 -3.931 -25.886 1.00 93.06 361 HIS A O 1
ATOM 2827 N N . PRO A 1 362 ? -1.749 -5.049 -23.942 1.00 95.38 362 PRO A N 1
ATOM 2828 C CA . PRO A 1 362 ? -1.066 -4.011 -23.177 1.00 95.38 362 PRO A CA 1
ATOM 2829 C C . PRO A 1 362 ? 0.367 -3.767 -23.676 1.00 95.38 362 PRO A C 1
ATOM 2831 O O . PRO A 1 362 ? 1.020 -4.723 -24.105 1.00 95.38 362 PRO A O 1
ATOM 2834 N N . PRO A 1 363 ? 0.910 -2.537 -23.562 1.00 96.56 363 PRO A N 1
ATOM 2835 C CA . PRO A 1 363 ? 2.319 -2.279 -23.831 1.00 96.56 363 PRO A CA 1
ATOM 2836 C C . PRO A 1 363 ? 3.220 -3.229 -23.040 1.00 96.56 363 PRO A C 1
ATOM 2838 O O . PRO A 1 363 ? 2.976 -3.484 -21.855 1.00 96.56 363 PRO A O 1
ATOM 2841 N N . ALA A 1 364 ? 4.283 -3.709 -23.683 1.00 97.06 364 ALA A N 1
ATOM 2842 C CA . ALA A 1 364 ? 5.312 -4.484 -23.004 1.00 97.06 364 ALA A CA 1
ATOM 2843 C C . ALA A 1 364 ? 6.057 -3.607 -21.982 1.00 97.06 364 ALA A C 1
ATOM 2845 O O . ALA A 1 364 ? 5.965 -2.378 -22.015 1.00 97.06 364 ALA A O 1
ATOM 2846 N N . HIS A 1 365 ? 6.808 -4.231 -21.077 1.00 97.75 365 HIS A N 1
ATOM 2847 C CA . HIS A 1 365 ? 7.631 -3.527 -20.095 1.00 97.75 365 HIS A CA 1
ATOM 2848 C C . HIS A 1 365 ? 9.089 -3.967 -20.214 1.00 97.75 365 HIS A C 1
ATOM 2850 O O . HIS A 1 365 ? 9.365 -5.152 -20.388 1.00 97.75 365 HIS A O 1
ATOM 2856 N N . ARG A 1 366 ? 10.015 -3.015 -20.079 1.00 97.75 366 ARG A N 1
ATOM 2857 C CA . ARG A 1 366 ? 11.456 -3.262 -19.985 1.00 97.75 366 ARG A CA 1
ATOM 2858 C C . ARG A 1 366 ? 11.972 -2.783 -18.636 1.00 97.75 366 ARG A C 1
ATOM 2860 O O . ARG A 1 366 ? 11.720 -1.641 -18.254 1.00 97.75 366 ARG A O 1
ATOM 2867 N N . MET A 1 367 ? 12.662 -3.659 -17.915 1.00 98.19 367 MET A N 1
ATOM 2868 C CA . MET A 1 367 ? 13.346 -3.310 -16.671 1.00 98.19 367 MET A CA 1
ATOM 2869 C C . MET A 1 367 ? 14.628 -2.554 -17.030 1.00 98.19 367 MET A C 1
ATOM 2871 O O . MET A 1 367 ? 15.377 -3.034 -17.878 1.00 98.19 367 MET A O 1
ATOM 2875 N N . TYR A 1 368 ? 14.865 -1.381 -16.438 1.00 97.94 368 TYR A N 1
ATOM 2876 C CA . TYR A 1 368 ? 15.996 -0.524 -16.835 1.00 97.94 368 TYR A CA 1
ATOM 2877 C C . TYR A 1 368 ? 16.894 -0.072 -15.676 1.00 97.94 368 TYR A C 1
ATOM 2879 O O . TYR A 1 368 ? 18.048 0.270 -15.905 1.00 97.94 368 TYR A O 1
ATOM 2887 N N . ALA A 1 369 ? 16.408 -0.079 -14.432 1.00 98.31 369 ALA A N 1
ATOM 2888 C CA . ALA A 1 369 ? 17.226 0.225 -13.256 1.00 98.31 369 ALA A CA 1
ATOM 2889 C C . ALA A 1 369 ? 16.669 -0.463 -12.005 1.00 98.31 369 ALA A C 1
ATOM 2891 O O . ALA A 1 369 ? 15.514 -0.896 -11.982 1.00 98.31 369 ALA A O 1
ATOM 2892 N N . LYS A 1 370 ? 17.462 -0.507 -10.935 1.00 97.44 370 LYS A N 1
ATOM 2893 C CA . LYS A 1 370 ? 17.047 -0.981 -9.609 1.00 97.44 370 LYS A CA 1
ATOM 2894 C C . LYS A 1 370 ? 17.536 -0.042 -8.509 1.00 97.44 370 LYS A C 1
ATOM 2896 O O . LYS A 1 370 ? 18.582 0.584 -8.647 1.00 97.44 370 LYS A O 1
ATOM 2901 N N . LEU A 1 371 ? 16.772 0.059 -7.424 1.00 96.19 371 LEU A N 1
ATOM 2902 C CA . LEU A 1 371 ? 17.204 0.664 -6.163 1.00 96.19 371 LEU A CA 1
ATOM 2903 C C . LEU A 1 371 ? 17.395 -0.454 -5.147 1.00 96.19 371 LEU A C 1
ATOM 2905 O O . LEU A 1 371 ? 16.423 -1.122 -4.789 1.00 96.19 371 LEU A O 1
ATOM 2909 N N . VAL A 1 372 ? 18.623 -0.640 -4.677 1.00 95.88 372 VAL A N 1
ATOM 2910 C CA . VAL A 1 372 ? 18.979 -1.671 -3.697 1.00 95.88 372 VAL A CA 1
ATOM 2911 C C . VAL A 1 372 ? 19.200 -1.069 -2.317 1.00 95.88 372 VAL A C 1
ATOM 2913 O O . VAL A 1 372 ? 19.535 0.111 -2.188 1.00 95.88 372 VAL A O 1
ATOM 2916 N N . LEU A 1 373 ? 18.998 -1.882 -1.282 1.00 94.38 373 LEU A N 1
ATOM 2917 C CA . LEU A 1 373 ? 19.356 -1.569 0.095 1.00 94.38 373 LEU A CA 1
ATOM 2918 C C . LEU A 1 373 ? 20.616 -2.351 0.463 1.00 94.38 373 LEU A C 1
ATOM 2920 O O . LEU A 1 373 ? 20.581 -3.576 0.571 1.00 94.38 373 LEU A O 1
ATOM 2924 N N . ARG A 1 374 ? 21.726 -1.640 0.655 1.00 93.12 374 ARG A N 1
ATOM 2925 C CA . ARG A 1 374 ? 22.985 -2.232 1.108 1.00 93.12 374 ARG A CA 1
ATOM 2926 C C . ARG A 1 374 ? 22.874 -2.686 2.561 1.00 93.12 374 ARG A C 1
ATOM 2928 O O . ARG A 1 374 ? 22.069 -2.171 3.333 1.00 93.12 374 ARG A O 1
ATOM 2935 N N . GLU A 1 375 ? 23.770 -3.586 2.949 1.00 90.00 375 GLU A N 1
ATOM 2936 C CA . GLU A 1 375 ? 23.876 -4.125 4.311 1.00 90.00 375 GLU A CA 1
ATOM 2937 C C . GLU A 1 375 ? 24.004 -3.037 5.394 1.00 90.00 375 GLU A C 1
ATOM 2939 O O . GLU A 1 375 ? 23.394 -3.130 6.453 1.00 90.00 375 GLU A O 1
ATOM 2944 N N . ASN A 1 376 ? 24.718 -1.945 5.100 1.00 90.69 376 ASN A N 1
ATOM 2945 C CA . ASN A 1 376 ? 24.864 -0.794 6.000 1.00 90.69 376 ASN A CA 1
ATOM 2946 C C . ASN A 1 376 ? 23.622 0.125 6.047 1.00 90.69 376 ASN A C 1
ATOM 2948 O O . ASN A 1 376 ? 23.690 1.224 6.593 1.00 90.69 376 ASN A O 1
ATOM 2952 N N . GLY A 1 377 ? 22.514 -0.266 5.412 1.00 90.81 377 GLY A N 1
ATOM 2953 C CA . GLY A 1 377 ? 21.269 0.495 5.368 1.00 90.81 377 GLY A CA 1
ATOM 2954 C C . GLY A 1 377 ? 21.246 1.651 4.362 1.00 90.81 377 GLY A C 1
ATOM 2955 O O . GLY A 1 377 ? 20.240 2.358 4.284 1.00 90.81 377 GLY A O 1
ATOM 2956 N N . THR A 1 378 ? 22.308 1.861 3.581 1.00 92.12 378 THR A N 1
ATOM 2957 C CA . THR A 1 378 ? 22.317 2.884 2.522 1.00 92.12 378 THR A CA 1
ATOM 2958 C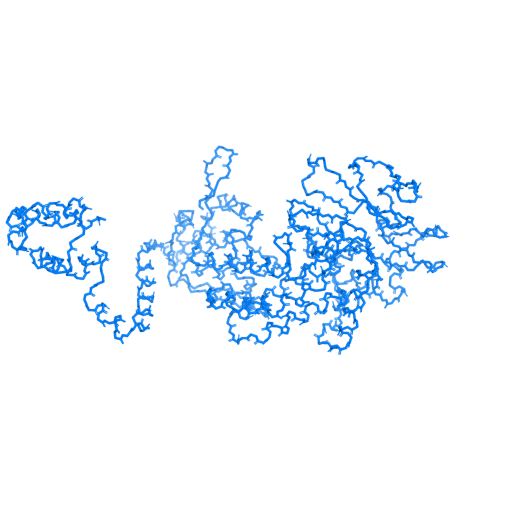 C . THR A 1 378 ? 21.653 2.378 1.247 1.00 92.12 378 THR A C 1
ATOM 2960 O O . THR A 1 378 ? 21.647 1.182 0.952 1.00 92.12 378 THR A O 1
ATOM 2963 N N . LYS A 1 379 ? 21.066 3.299 0.485 1.00 93.31 379 LYS A N 1
ATOM 2964 C CA . LYS A 1 379 ? 20.424 2.996 -0.792 1.00 93.31 379 LYS A CA 1
ATOM 2965 C C . LYS A 1 379 ? 21.365 3.271 -1.950 1.00 93.31 379 LYS A C 1
ATOM 2967 O O . LYS A 1 379 ? 22.137 4.224 -1.908 1.00 93.31 379 LYS A O 1
ATOM 2972 N N . GLU A 1 380 ? 21.253 2.465 -2.995 1.00 94.75 380 GLU A N 1
ATOM 2973 C CA . GLU A 1 380 ? 22.050 2.616 -4.207 1.00 94.75 380 GLU A CA 1
ATOM 2974 C C . GLU A 1 380 ? 21.207 2.348 -5.457 1.00 94.75 380 GLU A C 1
ATOM 2976 O O . GLU A 1 380 ? 20.485 1.353 -5.528 1.00 94.75 380 GLU A O 1
ATOM 2981 N N . TYR A 1 381 ? 21.313 3.233 -6.449 1.00 96.25 381 TYR A N 1
ATOM 2982 C CA . TYR A 1 381 ? 20.734 3.020 -7.772 1.00 96.25 381 TYR A CA 1
ATOM 2983 C C . TYR A 1 381 ? 21.746 2.314 -8.663 1.00 96.25 381 TYR A C 1
ATOM 2985 O O . TYR A 1 381 ? 22.884 2.759 -8.773 1.00 96.25 381 TYR A O 1
ATOM 2993 N N . LEU A 1 382 ? 21.316 1.236 -9.308 1.00 97.06 382 LEU A N 1
ATOM 2994 C CA . LEU A 1 382 ? 22.154 0.405 -10.163 1.00 97.06 382 LEU A CA 1
ATOM 2995 C C . LEU A 1 382 ? 21.449 0.120 -11.487 1.00 97.06 382 LEU A C 1
ATOM 2997 O O . LEU A 1 382 ? 20.214 0.105 -11.567 1.00 97.06 382 LEU A O 1
ATOM 3001 N N . ARG A 1 383 ? 22.248 -0.169 -12.514 1.00 96.94 383 ARG A N 1
ATOM 3002 C CA . ARG A 1 383 ? 21.764 -0.783 -13.752 1.00 96.94 383 ARG A CA 1
ATOM 3003 C C . ARG A 1 383 ? 21.234 -2.196 -13.493 1.00 96.94 383 ARG A C 1
ATOM 3005 O O . ARG A 1 383 ? 21.585 -2.838 -12.501 1.00 96.94 383 ARG A O 1
ATOM 3012 N N . ILE A 1 384 ? 20.407 -2.681 -14.410 1.00 97.69 384 ILE A N 1
ATOM 3013 C CA . ILE A 1 384 ? 19.953 -4.076 -14.421 1.00 97.69 384 ILE A CA 1
ATOM 3014 C C . ILE A 1 384 ? 21.074 -4.983 -14.929 1.00 97.69 384 ILE A C 1
ATOM 3016 O O . ILE A 1 384 ? 21.771 -4.634 -15.885 1.00 97.69 384 ILE A O 1
ATOM 3020 N N . THR A 1 385 ? 21.249 -6.129 -14.274 1.00 96.56 385 THR A N 1
ATOM 3021 C CA . THR A 1 385 ? 22.201 -7.179 -14.655 1.00 96.56 385 THR A CA 1
ATOM 3022 C C . THR A 1 385 ? 21.489 -8.349 -15.334 1.00 96.56 385 THR A C 1
ATOM 3024 O O . THR A 1 385 ? 20.265 -8.480 -15.270 1.00 96.56 385 THR A O 1
ATOM 3027 N N . GLU A 1 386 ? 22.252 -9.235 -15.973 1.00 96.88 386 GLU A N 1
ATOM 3028 C CA . GLU A 1 386 ? 21.706 -10.472 -16.548 1.00 96.88 386 GLU A CA 1
ATOM 3029 C C . GLU A 1 386 ? 21.065 -11.365 -15.474 1.00 96.88 386 GLU A C 1
ATOM 3031 O O . GLU A 1 386 ? 20.003 -11.938 -15.710 1.00 96.88 386 GLU A O 1
ATOM 3036 N N . ASP A 1 387 ? 21.633 -11.397 -14.264 1.00 97.38 387 ASP A N 1
ATOM 3037 C CA . ASP A 1 387 ? 21.070 -12.129 -13.124 1.00 97.38 387 ASP A CA 1
ATOM 3038 C C . ASP A 1 387 ? 19.688 -11.611 -12.700 1.00 97.38 387 ASP A C 1
ATOM 3040 O O . ASP A 1 387 ? 18.807 -12.411 -12.376 1.00 97.38 387 ASP A O 1
ATOM 3044 N N . ASP A 1 388 ? 19.457 -10.291 -12.733 1.00 97.88 388 ASP A N 1
ATOM 3045 C CA . ASP A 1 388 ? 18.136 -9.715 -12.443 1.00 97.88 388 ASP A CA 1
ATOM 3046 C C . ASP A 1 388 ? 17.093 -10.173 -13.473 1.00 97.88 388 ASP A C 1
ATOM 3048 O O . ASP A 1 388 ? 15.956 -10.513 -13.123 1.00 97.88 388 ASP A O 1
ATOM 3052 N N . LEU A 1 389 ? 17.478 -10.185 -14.755 1.00 98.19 389 LEU A N 1
ATOM 3053 C CA . LEU A 1 389 ? 16.620 -10.628 -15.854 1.00 98.19 389 LEU A CA 1
ATOM 3054 C C . LEU A 1 389 ? 16.338 -12.131 -15.750 1.00 98.19 389 LEU A C 1
ATOM 3056 O O . LEU A 1 389 ? 15.185 -12.549 -15.869 1.00 98.19 389 LEU A O 1
ATOM 3060 N N . ALA A 1 390 ? 17.357 -12.936 -15.445 1.00 98.38 390 ALA A N 1
ATOM 3061 C CA . ALA A 1 390 ? 17.219 -14.369 -15.214 1.00 98.38 390 ALA A CA 1
ATOM 3062 C C . ALA A 1 390 ? 16.342 -14.669 -13.987 1.00 98.38 390 ALA A C 1
ATOM 3064 O O . ALA A 1 390 ? 15.548 -15.613 -13.995 1.00 98.38 390 ALA A O 1
ATOM 3065 N N . LEU A 1 391 ? 16.435 -13.867 -12.921 1.00 98.19 391 LEU A N 1
ATOM 3066 C CA . LEU A 1 391 ? 15.557 -13.979 -11.757 1.00 98.19 391 LEU A CA 1
ATOM 3067 C C . LEU A 1 391 ? 14.094 -13.685 -12.118 1.00 98.19 391 LEU A C 1
ATOM 3069 O O . LEU A 1 391 ? 13.204 -14.435 -11.708 1.00 98.19 391 LEU A O 1
ATOM 3073 N N . PHE A 1 392 ? 13.837 -12.644 -12.913 1.00 98.56 392 PHE A N 1
ATOM 3074 C CA . PHE A 1 392 ? 12.492 -12.334 -13.401 1.00 98.56 392 PHE A CA 1
ATOM 3075 C C . PHE A 1 392 ? 11.930 -13.447 -14.301 1.00 98.56 392 PHE A C 1
ATOM 3077 O O . PHE A 1 392 ? 10.788 -13.870 -14.113 1.00 98.56 392 PHE A O 1
ATOM 3084 N N . GLU A 1 393 ? 12.735 -13.986 -15.218 1.00 98.56 393 GLU A N 1
ATOM 3085 C CA . GLU A 1 393 ? 12.309 -15.073 -16.106 1.00 98.56 393 GLU A CA 1
ATOM 3086 C C . GLU A 1 393 ? 12.011 -16.365 -15.327 1.00 98.56 393 GLU A C 1
ATOM 3088 O O . GLU A 1 393 ? 10.991 -17.017 -15.560 1.00 98.56 393 GLU A O 1
ATOM 3093 N N . ARG A 1 394 ? 12.812 -16.697 -14.305 1.00 98.56 394 ARG A N 1
ATOM 3094 C CA . ARG A 1 394 ? 12.500 -17.804 -13.382 1.00 98.56 394 ARG A CA 1
ATOM 3095 C C . ARG A 1 394 ? 11.166 -17.594 -12.665 1.00 98.56 394 ARG A C 1
ATOM 3097 O O . ARG A 1 394 ? 10.388 -18.541 -12.549 1.00 98.56 394 ARG A O 1
ATOM 3104 N N . ALA A 1 395 ? 10.870 -16.375 -12.208 1.00 98.50 395 ALA A N 1
ATOM 3105 C CA . ALA A 1 395 ? 9.586 -16.065 -11.577 1.00 98.50 395 ALA A CA 1
ATOM 3106 C C . ALA A 1 395 ? 8.409 -16.255 -12.553 1.00 98.50 395 ALA A C 1
ATOM 3108 O O . ALA A 1 395 ? 7.378 -16.825 -12.188 1.00 98.50 395 ALA A O 1
ATOM 3109 N N . LYS A 1 396 ? 8.577 -15.856 -13.818 1.00 98.44 396 LYS A N 1
ATOM 3110 C CA . LYS A 1 396 ? 7.590 -16.078 -14.881 1.00 98.44 396 LYS A CA 1
ATOM 3111 C C . LYS A 1 396 ? 7.334 -17.565 -15.135 1.00 98.44 396 LYS A C 1
ATOM 3113 O O . LYS A 1 396 ? 6.178 -17.991 -15.160 1.00 98.44 396 LYS A O 1
ATOM 3118 N N . GLN A 1 397 ? 8.389 -18.368 -15.247 1.00 98.56 397 GLN A N 1
ATOM 3119 C CA . GLN A 1 397 ? 8.281 -19.821 -15.414 1.00 98.56 397 GLN A CA 1
ATOM 3120 C C . GLN A 1 397 ? 7.600 -20.488 -14.211 1.00 98.56 397 GLN A C 1
ATOM 3122 O O . GLN A 1 397 ? 6.737 -21.352 -14.380 1.00 98.56 397 GLN A O 1
ATOM 3127 N N . GLN A 1 398 ? 7.933 -20.062 -12.990 1.00 98.38 398 GLN A N 1
ATOM 3128 C CA . GLN A 1 398 ? 7.293 -20.553 -11.767 1.00 98.38 398 GLN A CA 1
ATOM 3129 C C . GLN A 1 398 ? 5.798 -20.223 -11.724 1.00 98.38 398 GLN A C 1
ATOM 3131 O O . GLN A 1 398 ? 4.999 -21.101 -11.396 1.00 98.38 398 GLN A O 1
ATOM 3136 N N . LEU A 1 399 ? 5.404 -18.998 -12.088 1.00 98.19 399 LEU A N 1
ATOM 3137 C CA . LEU A 1 399 ? 3.994 -18.616 -12.178 1.00 98.19 399 LEU A CA 1
ATOM 3138 C C . LEU A 1 399 ? 3.249 -19.483 -13.199 1.00 98.19 399 LEU A C 1
ATOM 3140 O O . LEU A 1 399 ? 2.165 -19.982 -12.897 1.00 98.19 399 LEU A O 1
ATOM 3144 N N . ALA A 1 400 ? 3.835 -19.675 -14.384 1.00 97.62 400 ALA A N 1
ATOM 3145 C CA . ALA A 1 400 ? 3.247 -20.489 -15.443 1.00 97.62 400 ALA A CA 1
ATOM 3146 C C . ALA A 1 400 ? 3.049 -21.944 -14.994 1.00 97.62 400 ALA A C 1
ATOM 3148 O O . ALA A 1 400 ? 1.971 -22.501 -15.184 1.00 97.62 400 ALA A O 1
ATOM 3149 N N . LYS A 1 401 ? 4.051 -22.528 -14.320 1.00 97.75 401 LYS A N 1
ATOM 3150 C CA . LYS A 1 401 ? 3.972 -23.881 -13.749 1.00 97.75 401 LYS A CA 1
ATOM 3151 C C . LYS A 1 401 ? 2.917 -23.992 -12.646 1.00 97.75 401 LYS A C 1
ATOM 3153 O O . LYS A 1 401 ? 2.243 -25.012 -12.552 1.00 97.75 401 LYS A O 1
ATOM 3158 N N . LEU A 1 402 ? 2.792 -22.970 -11.799 1.00 96.81 402 LEU A N 1
ATOM 3159 C CA . LEU A 1 402 ? 1.820 -22.953 -10.706 1.00 96.81 402 LEU A CA 1
ATOM 3160 C C . LEU A 1 402 ? 0.379 -22.776 -11.210 1.00 96.81 402 LEU A C 1
ATOM 3162 O O . LEU A 1 402 ? -0.543 -23.251 -10.553 1.00 96.81 402 LEU A O 1
ATOM 3166 N N . ASN A 1 403 ? 0.197 -22.073 -12.335 1.00 94.69 403 ASN A N 1
ATOM 3167 C CA . ASN A 1 403 ? -1.089 -21.700 -12.934 1.00 94.69 403 ASN A CA 1
ATOM 3168 C C . ASN A 1 403 ? -2.172 -21.306 -11.899 1.00 94.69 403 ASN A C 1
ATOM 3170 O O . ASN A 1 403 ? -3.240 -21.922 -11.839 1.00 94.69 403 ASN A O 1
ATOM 3174 N N . PRO A 1 404 ? -1.903 -20.311 -11.033 1.00 94.81 404 PRO A N 1
ATOM 3175 C CA . PRO A 1 404 ? -2.806 -19.989 -9.939 1.00 94.81 404 PRO A CA 1
ATOM 3176 C C . PRO A 1 404 ? -4.078 -19.271 -10.419 1.00 94.81 404 PRO A C 1
ATOM 3178 O O . PRO A 1 404 ? -4.085 -18.650 -11.489 1.00 94.81 404 PRO A O 1
ATOM 3181 N N . PRO A 1 405 ? -5.148 -19.272 -9.601 1.00 91.06 405 PRO A N 1
ATOM 3182 C CA . PRO A 1 405 ? -6.337 -18.472 -9.867 1.00 91.06 405 PRO A CA 1
ATOM 3183 C C . PRO A 1 405 ? -6.014 -16.977 -9.706 1.00 91.06 405 PRO A C 1
ATOM 3185 O O . PRO A 1 405 ? -6.040 -16.424 -8.609 1.00 91.06 405 PRO A O 1
ATOM 3188 N N . ILE A 1 406 ? -5.690 -16.324 -10.821 1.00 94.38 406 ILE A N 1
ATOM 3189 C CA . ILE A 1 406 ? -5.469 -14.873 -10.928 1.00 94.38 406 ILE A CA 1
ATOM 3190 C C . ILE A 1 406 ? -6.703 -14.193 -11.541 1.00 94.38 406 ILE A C 1
ATOM 3192 O O . ILE A 1 406 ? -7.489 -14.863 -12.217 1.00 94.38 406 ILE A O 1
ATOM 3196 N N . PRO A 1 407 ? -6.910 -12.876 -11.343 1.00 91.88 407 PRO A N 1
ATOM 3197 C CA . PRO A 1 407 ? -8.126 -12.201 -11.792 1.00 91.88 407 PRO A CA 1
ATOM 3198 C C . PRO A 1 407 ? -8.144 -12.021 -13.321 1.00 91.88 407 PRO A C 1
ATOM 3200 O O . PRO A 1 407 ? -7.793 -10.972 -13.861 1.00 91.88 407 PRO A O 1
ATOM 3203 N N . ARG A 1 408 ? -8.575 -13.074 -14.024 1.00 95.00 408 ARG A N 1
ATOM 3204 C CA . ARG A 1 408 ? -8.786 -13.123 -15.483 1.00 95.00 408 ARG A CA 1
ATOM 3205 C C . ARG A 1 408 ? -10.133 -12.552 -15.924 1.00 95.00 408 ARG A C 1
ATOM 3207 O O . ARG A 1 408 ? -10.432 -12.579 -17.109 1.00 95.00 408 ARG A O 1
ATOM 3214 N N . ALA A 1 409 ? -10.924 -12.039 -14.982 1.00 95.19 409 ALA A N 1
ATOM 3215 C CA . ALA A 1 409 ? -12.178 -11.367 -15.284 1.00 95.19 409 ALA A CA 1
ATOM 3216 C C . ALA A 1 409 ? -11.943 -10.163 -16.207 1.00 95.19 409 ALA A C 1
ATOM 3218 O O . ALA A 1 409 ? -10.997 -9.390 -16.006 1.00 95.19 409 ALA A O 1
ATOM 3219 N N . GLU A 1 410 ? -12.834 -10.017 -17.185 1.00 96.69 410 GLU A N 1
ATOM 3220 C CA . GLU A 1 410 ? -12.806 -8.927 -18.149 1.00 96.69 410 GLU A CA 1
ATOM 3221 C C . GLU A 1 410 ? -13.061 -7.576 -17.464 1.00 96.69 410 GLU A C 1
ATOM 3223 O O . GLU A 1 410 ? -13.873 -7.435 -16.540 1.00 96.69 410 GLU A O 1
ATOM 3228 N N . ILE A 1 411 ? -12.342 -6.561 -17.925 1.00 96.12 411 ILE A N 1
ATOM 3229 C CA . ILE A 1 411 ? -12.504 -5.177 -17.509 1.00 96.12 411 ILE A CA 1
ATOM 3230 C C . ILE A 1 411 ? -13.685 -4.596 -18.281 1.00 96.12 411 ILE A C 1
ATOM 3232 O O . ILE A 1 411 ? -13.606 -4.354 -19.481 1.00 96.12 411 ILE A O 1
ATOM 3236 N N . LYS A 1 412 ? -14.777 -4.322 -17.566 1.00 95.38 412 LYS A N 1
ATOM 3237 C CA . LYS A 1 412 ? -15.970 -3.704 -18.152 1.00 95.38 412 LYS A CA 1
ATOM 3238 C C . LYS A 1 412 ? -15.715 -2.248 -18.551 1.00 95.38 412 LYS A C 1
ATOM 3240 O O . LYS A 1 412 ? -14.998 -1.518 -17.853 1.00 95.38 412 LYS A O 1
ATOM 3245 N N . ASP A 1 413 ? -16.350 -1.814 -19.640 1.00 94.56 413 ASP A N 1
ATOM 3246 C CA . ASP A 1 413 ? -16.347 -0.409 -20.051 1.00 94.56 413 ASP A CA 1
ATOM 3247 C C . ASP A 1 413 ? -16.943 0.490 -18.959 1.00 94.56 413 ASP A C 1
ATOM 3249 O O . ASP A 1 413 ? -17.913 0.146 -18.285 1.00 94.56 413 ASP A O 1
ATOM 3253 N N . GLY A 1 414 ? -16.337 1.657 -18.767 1.00 92.50 414 GLY A N 1
ATOM 3254 C CA . GLY A 1 414 ? -16.706 2.581 -17.706 1.00 92.50 414 GLY A CA 1
ATOM 3255 C C . GLY A 1 414 ? -15.814 3.815 -17.689 1.00 92.50 414 GLY A C 1
ATOM 3256 O O . GLY A 1 414 ? -14.723 3.829 -18.260 1.00 92.50 414 GLY A O 1
ATOM 3257 N N . ARG A 1 415 ? -16.261 4.878 -17.005 1.00 89.38 415 ARG A N 1
ATOM 3258 C CA . ARG A 1 415 ? -15.575 6.188 -16.996 1.00 89.38 415 ARG A CA 1
ATOM 3259 C C . ARG A 1 415 ? -14.074 6.070 -16.690 1.00 89.38 415 ARG A C 1
ATOM 3261 O O . ARG A 1 415 ? -13.262 6.662 -17.395 1.00 89.38 415 ARG A O 1
ATOM 3268 N N . ASN A 1 416 ? -13.714 5.291 -15.668 1.00 88.19 416 ASN A N 1
ATOM 3269 C CA . ASN A 1 416 ? -12.325 5.139 -15.224 1.00 88.19 416 ASN A CA 1
ATOM 3270 C C . ASN A 1 416 ? -11.576 3.986 -15.913 1.00 88.19 416 ASN A C 1
ATOM 3272 O O . ASN A 1 416 ? -10.349 4.026 -15.975 1.00 88.19 416 ASN A O 1
ATOM 3276 N N . THR A 1 417 ? -12.275 2.983 -16.451 1.00 93.31 417 THR A N 1
ATOM 3277 C CA . THR A 1 417 ? -11.669 1.810 -17.107 1.00 93.31 417 THR A CA 1
ATOM 3278 C C . THR A 1 417 ? -11.385 2.038 -18.592 1.00 93.31 417 THR A C 1
ATOM 3280 O O . THR A 1 417 ? -10.422 1.479 -19.112 1.00 93.31 417 THR A O 1
ATOM 3283 N N . ARG A 1 418 ? -12.102 2.950 -19.269 1.00 91.81 418 ARG A N 1
ATOM 3284 C CA . ARG A 1 418 ? -11.825 3.340 -20.670 1.00 91.81 418 ARG A CA 1
ATOM 3285 C C . ARG A 1 418 ? -10.374 3.718 -20.920 1.00 91.81 418 ARG A C 1
ATOM 3287 O O . ARG A 1 418 ? -9.838 3.457 -21.989 1.00 91.81 418 ARG A O 1
ATOM 3294 N N . GLN A 1 419 ? -9.730 4.343 -19.941 1.00 90.19 419 GLN A N 1
ATOM 3295 C CA . GLN A 1 419 ? -8.347 4.795 -20.068 1.00 90.19 419 GLN A CA 1
ATOM 3296 C C . GLN A 1 419 ? -7.374 3.632 -20.250 1.00 90.19 419 GLN A C 1
ATOM 3298 O O . GLN A 1 419 ? -6.477 3.729 -21.080 1.00 90.19 419 GLN A O 1
ATOM 3303 N N . ILE A 1 420 ? -7.566 2.536 -19.515 1.00 94.25 420 ILE A N 1
ATOM 3304 C CA . ILE A 1 420 ? -6.720 1.345 -19.628 1.00 94.25 420 ILE A CA 1
ATOM 3305 C C . ILE A 1 420 ? -7.150 0.463 -20.800 1.00 94.25 420 ILE A C 1
ATOM 3307 O O . ILE A 1 420 ? -6.287 -0.033 -21.515 1.00 94.25 420 ILE A O 1
ATOM 3311 N N . ILE A 1 421 ? -8.450 0.376 -21.096 1.00 94.88 421 ILE A N 1
ATOM 3312 C CA . ILE A 1 421 ? -8.954 -0.315 -22.296 1.00 94.88 421 ILE A CA 1
ATOM 3313 C C . ILE A 1 421 ? -8.367 0.323 -23.564 1.00 94.88 421 ILE A C 1
ATOM 3315 O O . ILE A 1 421 ? -7.899 -0.367 -24.464 1.00 94.88 421 ILE A O 1
ATOM 3319 N N . ASN A 1 422 ? -8.268 1.656 -23.603 1.00 91.69 422 ASN A N 1
ATOM 3320 C CA . ASN A 1 422 ? -7.621 2.390 -24.695 1.00 91.69 422 ASN A CA 1
ATOM 3321 C C . ASN A 1 422 ? -6.123 2.093 -24.856 1.00 91.69 422 ASN A C 1
ATOM 3323 O O . ASN A 1 422 ? -5.556 2.442 -25.886 1.00 91.69 422 ASN A O 1
ATOM 3327 N N . TYR A 1 423 ? -5.491 1.487 -23.854 1.00 94.44 423 TYR A N 1
ATOM 3328 C CA . TYR A 1 423 ? -4.110 1.017 -23.892 1.00 94.44 423 TYR A CA 1
ATOM 3329 C C . TYR A 1 423 ? -4.026 -0.516 -24.007 1.00 94.44 423 TYR A C 1
ATOM 3331 O O . TYR A 1 423 ? -2.983 -1.074 -23.695 1.00 94.44 423 TYR A O 1
ATOM 3339 N N . GLY A 1 424 ? -5.096 -1.201 -24.424 1.00 94.44 424 GLY A N 1
ATOM 3340 C CA . GLY A 1 424 ? -5.089 -2.647 -24.677 1.00 94.44 424 GLY A CA 1
ATOM 3341 C C . GLY A 1 424 ? -5.208 -3.527 -23.428 1.00 94.44 424 GLY A C 1
ATOM 3342 O O . GLY A 1 424 ? -4.937 -4.721 -23.501 1.00 94.44 424 GLY A O 1
ATOM 3343 N N . TYR A 1 425 ? -5.585 -2.967 -22.271 1.00 95.75 425 TYR A N 1
ATOM 3344 C CA . TYR A 1 425 ? -5.870 -3.757 -21.069 1.00 95.75 425 TYR A CA 1
ATOM 3345 C C . TYR A 1 425 ? -7.321 -4.248 -21.083 1.00 95.75 425 TYR A C 1
ATOM 3347 O O . TYR A 1 425 ? -8.252 -3.445 -21.051 1.00 95.75 425 TYR A O 1
ATOM 3355 N N . HIS A 1 426 ? -7.493 -5.566 -21.063 1.00 95.12 426 HIS A N 1
ATOM 3356 C CA . HIS A 1 426 ? -8.776 -6.263 -21.134 1.00 95.12 426 HIS A CA 1
ATOM 3357 C C . HIS A 1 426 ? -9.090 -7.080 -19.877 1.00 95.12 426 HIS A C 1
ATOM 3359 O O . HIS A 1 426 ? -10.259 -7.303 -19.594 1.00 95.12 426 HIS A O 1
ATOM 3365 N N . CYS A 1 427 ? -8.087 -7.479 -19.085 1.00 96.62 427 CYS A N 1
ATOM 3366 C CA . CYS A 1 427 ? -8.277 -8.273 -17.863 1.00 96.62 427 CYS A CA 1
ATOM 3367 C C . CYS A 1 427 ? -7.481 -7.706 -16.679 1.00 96.62 427 CYS A C 1
ATOM 3369 O O . CYS A 1 427 ? -6.366 -7.212 -16.845 1.00 96.62 427 CYS A O 1
ATOM 3371 N N . TRP A 1 428 ? -8.007 -7.822 -15.455 1.00 95.81 428 TRP A N 1
ATOM 3372 C CA . TRP A 1 428 ? -7.400 -7.207 -14.259 1.00 95.81 428 TRP A CA 1
ATOM 3373 C C . TRP A 1 428 ? -5.990 -7.715 -13.926 1.00 95.81 428 TRP A C 1
ATOM 3375 O O . TRP A 1 428 ? -5.157 -6.942 -13.453 1.00 95.81 428 TRP A O 1
ATOM 3385 N N . HIS A 1 429 ? -5.678 -8.985 -14.202 1.00 96.75 429 HIS A N 1
ATOM 3386 C CA . HIS A 1 429 ? -4.329 -9.520 -13.979 1.00 96.75 429 HIS A CA 1
ATOM 3387 C C . HIS A 1 429 ? -3.258 -8.847 -14.853 1.00 96.75 429 HIS A C 1
ATOM 3389 O O . HIS A 1 429 ? -2.088 -8.866 -14.485 1.00 96.75 429 HIS A O 1
ATOM 3395 N N . GLN A 1 430 ? -3.635 -8.227 -15.978 1.00 96.88 430 GLN A N 1
ATOM 3396 C CA . GLN A 1 430 ? -2.697 -7.539 -16.871 1.00 96.88 430 GLN A CA 1
ATOM 3397 C C . GLN A 1 430 ? -2.130 -6.251 -16.257 1.00 96.88 430 GLN A C 1
ATOM 3399 O O . GLN A 1 430 ? -1.175 -5.688 -16.784 1.00 96.88 430 GLN A O 1
ATOM 3404 N N . LEU A 1 431 ? -2.695 -5.767 -15.144 1.00 96.75 431 LEU A N 1
ATOM 3405 C CA . LEU A 1 431 ? -2.159 -4.622 -14.404 1.00 96.75 431 LEU A CA 1
ATOM 3406 C C . LEU A 1 431 ? -0.901 -4.970 -13.590 1.00 96.75 431 LEU A C 1
ATOM 3408 O O . LEU A 1 431 ? -0.313 -4.081 -12.978 1.00 96.75 431 LEU A O 1
ATOM 3412 N N . PHE A 1 432 ? -0.495 -6.238 -13.573 1.00 97.69 432 PHE A N 1
ATOM 3413 C CA . PHE A 1 432 ? 0.629 -6.768 -12.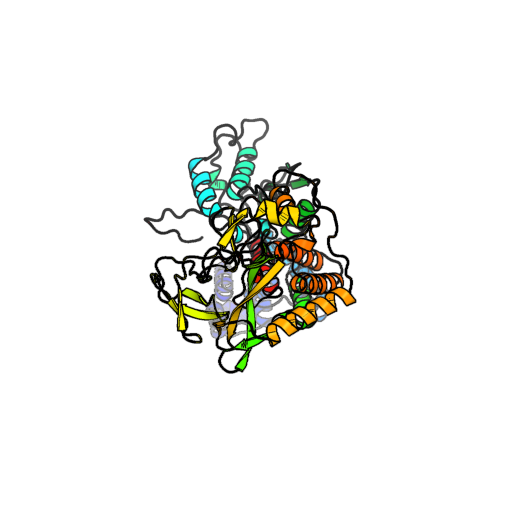811 1.00 97.69 432 PHE A CA 1
ATOM 3414 C C . PHE A 1 432 ? 1.615 -7.449 -13.759 1.00 97.69 432 PHE A C 1
ATOM 3416 O O . PHE A 1 432 ? 1.214 -7.981 -14.794 1.00 97.69 432 PHE A O 1
ATOM 3423 N N . ASN A 1 433 ? 2.895 -7.465 -13.392 1.00 97.75 433 ASN A N 1
ATOM 3424 C CA . ASN A 1 433 ? 3.860 -8.348 -14.045 1.00 97.75 433 ASN A CA 1
ATOM 3425 C C . ASN A 1 433 ? 3.855 -9.747 -13.399 1.00 97.75 433 ASN A C 1
ATOM 3427 O O . ASN A 1 433 ? 3.256 -9.977 -12.344 1.00 97.75 433 ASN A O 1
ATOM 3431 N N . GLU A 1 434 ? 4.522 -10.705 -14.031 1.00 98.00 434 GLU A N 1
ATOM 3432 C CA . GLU A 1 434 ? 4.485 -12.110 -13.631 1.00 98.00 434 GLU A CA 1
ATOM 3433 C C . GLU A 1 434 ? 5.154 -12.361 -12.274 1.00 98.00 434 GLU A C 1
ATOM 3435 O O . GLU A 1 434 ? 4.652 -13.157 -11.477 1.00 98.00 434 GLU A O 1
ATOM 3440 N N . ARG A 1 435 ? 6.229 -11.632 -11.950 1.00 98.50 435 ARG A N 1
ATOM 3441 C CA . ARG A 1 435 ? 6.866 -11.708 -10.628 1.00 98.50 435 ARG A CA 1
ATOM 3442 C C . ARG A 1 435 ? 5.942 -11.188 -9.524 1.00 98.50 435 ARG A C 1
ATOM 3444 O O . ARG A 1 435 ? 5.825 -11.838 -8.486 1.00 98.50 435 ARG A O 1
ATOM 3451 N N . GLN A 1 436 ? 5.228 -10.086 -9.759 1.00 98.06 436 GLN A N 1
ATOM 3452 C CA . GLN A 1 436 ? 4.215 -9.563 -8.836 1.00 98.06 436 GLN A CA 1
ATOM 3453 C C . GLN A 1 436 ? 3.081 -10.571 -8.627 1.00 98.06 436 GLN A C 1
ATOM 3455 O O . GLN A 1 436 ? 2.703 -10.835 -7.487 1.00 98.06 436 GLN A O 1
ATOM 3460 N N . LEU A 1 437 ? 2.562 -11.179 -9.699 1.00 98.31 437 LEU A N 1
ATOM 3461 C CA . LEU A 1 437 ? 1.513 -12.200 -9.602 1.00 98.31 437 LEU A CA 1
ATOM 3462 C C . LEU A 1 437 ? 1.983 -13.438 -8.824 1.00 98.31 437 LEU A C 1
ATOM 3464 O O . LEU A 1 437 ? 1.230 -13.953 -7.995 1.00 98.31 437 LEU A O 1
ATOM 3468 N N . LEU A 1 438 ? 3.224 -13.892 -9.031 1.00 98.69 438 LEU A N 1
ATOM 3469 C CA . LEU A 1 438 ? 3.812 -14.995 -8.265 1.00 98.69 438 LEU A CA 1
ATOM 3470 C C . LEU A 1 438 ? 3.945 -14.642 -6.780 1.00 98.69 438 LEU A C 1
ATOM 3472 O O . LEU A 1 438 ? 3.563 -15.433 -5.912 1.00 98.69 438 LEU A O 1
ATOM 3476 N N . ALA A 1 439 ? 4.466 -13.451 -6.485 1.00 98.38 439 ALA A N 1
ATOM 3477 C CA . ALA A 1 439 ? 4.655 -12.969 -5.125 1.00 98.38 439 ALA A CA 1
ATOM 3478 C C . ALA A 1 439 ? 3.305 -12.853 -4.390 1.00 98.38 439 ALA A C 1
ATOM 3480 O O . ALA A 1 439 ? 3.141 -13.377 -3.286 1.00 98.38 439 ALA A O 1
ATOM 3481 N N . LEU A 1 440 ? 2.304 -12.244 -5.033 1.00 98.44 440 LEU A N 1
ATOM 3482 C CA . LEU A 1 440 ? 0.950 -12.099 -4.496 1.00 98.44 440 LEU A CA 1
ATOM 3483 C C . LEU A 1 440 ? 0.279 -13.454 -4.276 1.00 98.44 440 LEU A C 1
ATOM 3485 O O . LEU A 1 440 ? -0.319 -13.677 -3.226 1.00 98.44 440 LEU A O 1
ATOM 3489 N N . THR A 1 441 ? 0.431 -14.383 -5.220 1.00 98.25 441 THR A N 1
ATOM 3490 C CA . THR A 1 441 ? -0.074 -15.754 -5.081 1.00 98.25 441 THR A CA 1
ATOM 3491 C C . THR A 1 441 ? 0.557 -16.454 -3.879 1.00 98.25 441 THR A C 1
ATOM 3493 O O . THR A 1 441 ? -0.149 -17.047 -3.065 1.00 98.25 441 THR A O 1
ATOM 3496 N N . THR A 1 442 ? 1.880 -16.358 -3.738 1.00 98.56 442 THR A N 1
ATOM 3497 C CA . THR A 1 442 ? 2.628 -16.981 -2.637 1.00 98.56 442 THR A CA 1
ATOM 3498 C C . THR A 1 442 ? 2.162 -16.443 -1.282 1.00 98.56 442 THR A C 1
ATOM 3500 O O . THR A 1 442 ? 1.938 -17.217 -0.347 1.00 98.56 442 THR A O 1
ATOM 3503 N N . LEU A 1 443 ? 1.951 -15.128 -1.184 1.00 98.62 443 LEU A N 1
ATOM 3504 C CA . LEU A 1 443 ? 1.429 -14.482 0.018 1.00 98.62 443 LEU A CA 1
ATOM 3505 C C . LEU A 1 443 ? -0.015 -14.904 0.324 1.00 98.62 443 LEU A C 1
ATOM 3507 O O . LEU A 1 443 ? -0.306 -15.306 1.450 1.00 98.62 443 LEU A O 1
ATOM 3511 N N . ALA A 1 444 ? -0.902 -14.882 -0.674 1.00 98.12 444 ALA A N 1
ATOM 3512 C CA . ALA A 1 444 ? -2.301 -15.279 -0.520 1.00 98.12 444 ALA A CA 1
ATOM 3513 C C . ALA A 1 444 ? -2.444 -16.746 -0.077 1.00 98.12 444 ALA A C 1
ATOM 3515 O O . ALA A 1 444 ? -3.234 -17.056 0.818 1.00 98.12 444 ALA A O 1
ATOM 3516 N N . GLN A 1 445 ? -1.640 -17.651 -0.644 1.00 98.06 445 GLN A N 1
ATOM 3517 C CA . GLN A 1 445 ? -1.593 -19.054 -0.227 1.00 98.06 445 GLN A CA 1
ATOM 3518 C C . GLN A 1 445 ? -1.108 -19.200 1.219 1.00 98.06 445 GLN A C 1
ATOM 3520 O O . GLN A 1 445 ? -1.662 -20.001 1.970 1.00 98.06 445 GLN A O 1
ATOM 3525 N N . GLY A 1 446 ? -0.097 -18.422 1.617 1.00 98.50 446 GLY A N 1
ATOM 3526 C CA . GLY A 1 446 ? 0.382 -18.370 2.997 1.00 98.50 446 GLY A CA 1
ATOM 3527 C C . GLY A 1 446 ? -0.709 -17.945 3.976 1.00 98.50 446 GLY A C 1
ATOM 3528 O O . GLY A 1 446 ? -0.969 -18.652 4.945 1.00 98.50 446 GLY A O 1
ATOM 3529 N N . ILE A 1 447 ? -1.409 -16.846 3.677 1.00 98.62 447 ILE A N 1
ATOM 3530 C CA . ILE A 1 447 ? -2.520 -16.339 4.499 1.00 98.62 447 ILE A CA 1
ATOM 3531 C C . ILE A 1 447 ? -3.654 -17.368 4.588 1.00 98.62 447 ILE A C 1
ATOM 3533 O O . ILE A 1 447 ? -4.208 -17.592 5.660 1.00 98.62 447 ILE A O 1
ATOM 3537 N N . THR A 1 448 ? -3.981 -18.043 3.485 1.00 98.00 448 THR A N 1
ATOM 3538 C CA . THR A 1 448 ? -5.070 -19.036 3.446 1.00 98.00 448 THR A CA 1
ATOM 3539 C C . THR A 1 448 ? -4.802 -20.244 4.352 1.00 98.00 448 THR A C 1
ATOM 3541 O O . THR A 1 448 ? -5.751 -20.827 4.877 1.00 98.00 448 THR A O 1
ATOM 3544 N N . LYS A 1 449 ? -3.526 -20.595 4.567 1.00 98.38 449 LYS A N 1
ATOM 3545 C CA . LYS A 1 449 ? -3.091 -21.698 5.442 1.00 98.38 449 LYS A CA 1
ATOM 3546 C C . LYS A 1 449 ? -3.108 -21.354 6.933 1.00 98.38 449 LYS A C 1
ATOM 3548 O O . LYS A 1 449 ? -2.970 -22.258 7.753 1.00 98.38 449 LYS A O 1
ATOM 3553 N N . LEU A 1 450 ? -3.253 -20.080 7.293 1.00 98.56 450 LEU A N 1
ATOM 3554 C CA . LEU A 1 450 ? -3.375 -19.675 8.690 1.00 98.56 450 LEU A CA 1
ATOM 3555 C C . LEU A 1 450 ? -4.717 -20.141 9.289 1.00 98.56 450 LEU A C 1
ATOM 3557 O O . LEU A 1 450 ? -5.694 -20.321 8.548 1.00 98.56 450 LEU A O 1
ATOM 3561 N N . PRO A 1 451 ? -4.801 -20.298 10.624 1.00 98.06 451 PRO A N 1
ATOM 3562 C CA . PRO A 1 451 ? -6.051 -20.623 11.304 1.00 98.06 451 PRO A CA 1
ATOM 3563 C C . PRO A 1 451 ? -7.181 -19.651 10.941 1.00 98.06 451 PRO A C 1
ATOM 3565 O O . PRO A 1 451 ? -6.982 -18.437 10.883 1.00 98.06 451 PRO A O 1
ATOM 3568 N N . LYS A 1 452 ? -8.386 -20.182 10.695 1.00 97.06 452 LYS A N 1
ATOM 3569 C CA . LYS A 1 452 ? -9.578 -19.357 10.450 1.00 97.06 452 LYS A CA 1
ATOM 3570 C C . LYS A 1 452 ? -9.863 -18.503 11.687 1.00 97.06 452 LYS A C 1
ATOM 3572 O O . LYS A 1 452 ? -9.931 -19.033 12.788 1.00 97.06 452 LYS A O 1
ATOM 3577 N N . GLY A 1 453 ? -10.066 -17.206 11.491 1.00 96.31 453 GLY A N 1
ATOM 3578 C CA . GLY A 1 453 ? -10.399 -16.284 12.569 1.00 96.31 453 GLY A CA 1
ATOM 3579 C C . GLY A 1 453 ? -10.108 -14.831 12.198 1.00 96.31 453 GLY A C 1
ATOM 3580 O O . GLY A 1 453 ? -9.609 -14.567 11.096 1.00 96.31 453 GLY A O 1
ATOM 3581 N N . PRO A 1 454 ? -10.382 -13.890 13.115 1.00 96.75 454 PRO A N 1
ATOM 3582 C CA . PRO A 1 454 ? -10.263 -12.462 12.836 1.00 96.75 454 PRO A CA 1
ATOM 3583 C C . PRO A 1 454 ? -8.858 -12.012 12.428 1.00 96.75 454 PRO A C 1
ATOM 3585 O O . PRO A 1 454 ? -8.720 -11.201 11.517 1.00 96.75 454 PRO A O 1
ATOM 3588 N N . SER A 1 455 ? -7.808 -12.581 13.027 1.00 97.69 455 SER A N 1
ATOM 3589 C CA . SER A 1 455 ? -6.414 -12.263 12.684 1.00 97.69 455 SER A CA 1
ATOM 3590 C C . SER A 1 455 ? -6.077 -12.608 11.234 1.00 97.69 455 SER A C 1
ATOM 3592 O O . SER A 1 455 ? -5.465 -11.809 10.524 1.00 97.69 455 SER A O 1
ATOM 3594 N N . ARG A 1 456 ? -6.534 -13.768 10.748 1.00 98.00 456 ARG A N 1
ATOM 3595 C CA . ARG A 1 456 ? -6.354 -14.156 9.346 1.00 98.00 456 ARG A CA 1
ATOM 3596 C C . ARG A 1 456 ? -7.136 -13.240 8.414 1.00 98.00 456 ARG A C 1
ATOM 3598 O O . ARG A 1 456 ? -6.613 -12.849 7.374 1.00 98.00 456 ARG A O 1
ATOM 3605 N N . ASP A 1 457 ? -8.367 -12.888 8.777 1.00 96.50 457 ASP A N 1
ATOM 3606 C CA . ASP A 1 457 ? -9.193 -11.982 7.978 1.00 96.50 457 ASP A CA 1
ATOM 3607 C C . ASP A 1 457 ? -8.584 -10.571 7.918 1.00 96.50 457 ASP A C 1
ATOM 3609 O O . ASP A 1 457 ? -8.577 -9.959 6.849 1.00 96.50 457 ASP A O 1
ATOM 3613 N N . ALA A 1 458 ? -7.977 -10.093 9.009 1.00 97.31 458 ALA A N 1
ATOM 3614 C CA . ALA A 1 458 ? -7.222 -8.842 9.041 1.00 97.31 458 ALA A CA 1
ATOM 3615 C C . ALA A 1 458 ? -5.988 -8.890 8.123 1.00 97.31 458 ALA A C 1
ATOM 3617 O O . ALA A 1 458 ? -5.748 -7.955 7.358 1.00 97.31 458 ALA A O 1
ATOM 3618 N N . LEU A 1 459 ? -5.231 -9.993 8.130 1.00 98.25 459 LEU A N 1
ATOM 3619 C CA . LEU A 1 459 ? -4.095 -10.196 7.219 1.00 98.25 459 LEU A CA 1
ATOM 3620 C C . LEU A 1 459 ? -4.542 -10.321 5.750 1.00 98.25 459 LEU A C 1
ATOM 3622 O O . LEU A 1 459 ? -3.849 -9.839 4.853 1.00 98.25 459 LEU A O 1
ATOM 3626 N N . ALA A 1 460 ? -5.711 -10.908 5.484 1.00 97.31 460 ALA A N 1
ATOM 3627 C CA . ALA A 1 460 ? -6.306 -10.956 4.148 1.00 97.31 460 ALA A CA 1
ATOM 3628 C C . ALA A 1 460 ? -6.775 -9.569 3.669 1.00 97.31 460 ALA A C 1
ATOM 3630 O O . ALA A 1 460 ? -6.568 -9.208 2.508 1.00 97.31 460 ALA A O 1
ATOM 3631 N N . LEU A 1 461 ? -7.354 -8.757 4.559 1.00 96.50 461 LEU A N 1
ATOM 3632 C CA . LEU A 1 461 ? -7.687 -7.361 4.269 1.00 96.50 461 LEU A CA 1
ATOM 3633 C C . LEU A 1 461 ? -6.417 -6.543 3.991 1.00 96.50 461 LEU A C 1
ATOM 3635 O O . LEU A 1 461 ? -6.371 -5.764 3.039 1.00 96.50 461 LEU A O 1
ATOM 3639 N N . LEU A 1 462 ? -5.355 -6.769 4.767 1.00 96.75 462 LEU A N 1
ATOM 3640 C CA . LEU A 1 462 ? -4.052 -6.151 4.541 1.00 96.75 462 LEU A CA 1
ATOM 3641 C C . LEU A 1 462 ? -3.476 -6.520 3.169 1.00 96.75 462 LEU A C 1
ATOM 3643 O O . LEU A 1 462 ? -2.993 -5.641 2.459 1.00 96.75 462 LEU A O 1
ATOM 3647 N N . PHE A 1 463 ? -3.571 -7.794 2.771 1.00 97.31 463 PHE A N 1
ATOM 3648 C CA . PHE A 1 463 ? -3.192 -8.256 1.433 1.00 97.31 463 PHE A CA 1
ATOM 3649 C C . PHE A 1 463 ? -3.928 -7.482 0.330 1.00 97.31 463 PHE A C 1
ATOM 3651 O O . PHE A 1 463 ? -3.285 -7.031 -0.616 1.00 97.31 463 PHE A O 1
ATOM 3658 N N . SER A 1 464 ? -5.237 -7.247 0.477 1.00 94.94 464 SER A N 1
ATOM 3659 C CA . SER A 1 464 ? -6.002 -6.406 -0.459 1.00 94.94 464 SER A CA 1
ATOM 3660 C C . SER A 1 464 ? -5.418 -4.989 -0.563 1.00 94.94 464 SER A C 1
ATOM 3662 O O . SER A 1 464 ? -5.206 -4.485 -1.665 1.00 94.94 464 SER A O 1
ATOM 3664 N N . GLY A 1 465 ? -5.052 -4.373 0.567 1.00 93.25 465 GLY A N 1
ATOM 3665 C CA . GLY A 1 465 ? -4.419 -3.047 0.584 1.00 93.25 465 GLY A CA 1
ATOM 3666 C C . GLY A 1 465 ? -3.030 -2.999 -0.071 1.00 93.25 465 GLY A C 1
ATOM 3667 O O . GLY A 1 465 ? -2.642 -1.974 -0.632 1.00 93.25 465 GLY A O 1
ATOM 3668 N N . VAL A 1 466 ? -2.276 -4.103 -0.054 1.00 95.12 466 VAL A N 1
ATOM 3669 C CA . VAL A 1 466 ? -0.956 -4.204 -0.707 1.00 95.12 466 VAL A CA 1
ATOM 3670 C C . VAL A 1 466 ? -1.060 -4.129 -2.235 1.00 95.12 466 VAL A C 1
ATOM 3672 O O . VAL A 1 466 ? -0.138 -3.617 -2.882 1.00 95.12 466 VAL A O 1
ATOM 3675 N N . LEU A 1 467 ? -2.185 -4.565 -2.818 1.00 94.94 467 LEU A N 1
ATOM 3676 C CA . LEU A 1 467 ? -2.425 -4.521 -4.267 1.00 94.94 467 LEU A CA 1
ATOM 3677 C C . LEU A 1 467 ? -2.361 -3.098 -4.829 1.00 94.94 467 LEU A C 1
ATOM 3679 O O . LEU A 1 467 ? -1.961 -2.916 -5.975 1.00 94.94 467 LEU A O 1
ATOM 3683 N N . GLU A 1 468 ? -2.689 -2.083 -4.024 1.00 92.94 468 GLU A N 1
ATOM 3684 C CA . GLU A 1 468 ? -2.636 -0.673 -4.427 1.00 92.94 468 GLU A CA 1
ATOM 3685 C C . GLU A 1 468 ? -1.212 -0.211 -4.789 1.00 92.94 468 GLU A C 1
ATOM 3687 O O . GLU A 1 468 ? -1.030 0.660 -5.649 1.00 92.94 468 GLU A O 1
ATOM 3692 N N . PHE A 1 469 ? -0.210 -0.794 -4.125 1.00 94.62 469 PHE A N 1
ATOM 3693 C CA . PHE A 1 469 ? 1.202 -0.411 -4.204 1.00 94.62 469 PHE A CA 1
ATOM 3694 C C . PHE A 1 469 ? 2.032 -1.344 -5.091 1.00 94.62 469 PHE A C 1
ATOM 3696 O O . PHE A 1 469 ? 3.095 -0.944 -5.556 1.00 94.62 469 PHE A O 1
ATOM 3703 N N . ASN A 1 470 ? 1.563 -2.571 -5.329 1.00 95.06 470 ASN A N 1
ATOM 3704 C CA . ASN A 1 470 ? 2.330 -3.626 -5.993 1.00 95.06 470 ASN A CA 1
ATOM 3705 C C . ASN A 1 470 ? 1.678 -4.023 -7.317 1.00 95.06 470 ASN A C 1
ATOM 3707 O O . ASN A 1 470 ? 1.135 -5.114 -7.449 1.00 95.06 470 ASN A O 1
ATOM 3711 N N . ASN A 1 471 ? 1.709 -3.102 -8.278 1.00 96.62 471 ASN A N 1
ATOM 3712 C CA . ASN A 1 471 ? 1.172 -3.259 -9.631 1.00 96.62 471 ASN A CA 1
ATOM 3713 C C . ASN A 1 471 ? 1.962 -2.373 -10.615 1.00 96.62 471 ASN A C 1
ATOM 3715 O O . ASN A 1 471 ? 2.661 -1.447 -10.204 1.00 96.62 471 ASN A O 1
ATOM 3719 N N . MET A 1 472 ? 1.801 -2.598 -11.918 1.00 97.38 472 MET A N 1
ATOM 3720 C CA . MET A 1 472 ? 2.481 -1.858 -12.995 1.00 97.38 472 MET A CA 1
ATOM 3721 C C . MET A 1 472 ? 1.858 -0.481 -13.299 1.00 97.38 472 MET A C 1
ATOM 3723 O O . MET A 1 472 ? 2.058 0.087 -14.373 1.00 97.38 472 MET A O 1
ATOM 3727 N N . PHE A 1 473 ? 1.075 0.061 -12.364 1.00 96.19 473 PHE A N 1
ATOM 3728 C CA . PHE A 1 473 ? 0.513 1.414 -12.387 1.00 96.19 473 PHE A CA 1
ATOM 3729 C C . PHE A 1 473 ? 1.05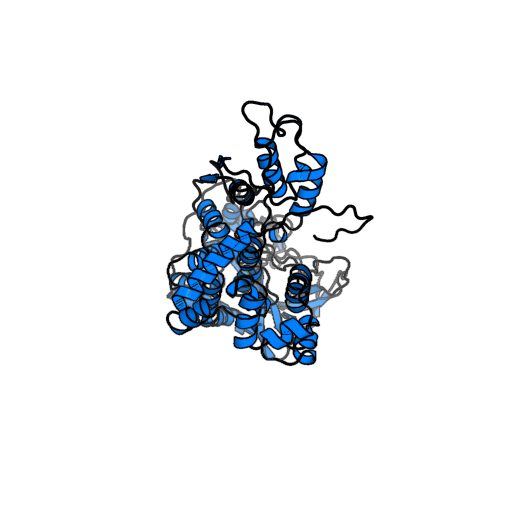9 2.274 -11.237 1.00 96.19 473 PHE A C 1
ATOM 3731 O O . PHE A 1 473 ? 0.806 3.479 -11.197 1.00 96.19 473 PHE A O 1
ATOM 3738 N N . ALA A 1 474 ? 1.822 1.684 -10.312 1.00 95.69 474 ALA A N 1
ATOM 3739 C CA . ALA A 1 474 ? 2.532 2.418 -9.278 1.00 95.69 474 ALA A CA 1
ATOM 3740 C C . ALA A 1 474 ? 3.702 3.207 -9.886 1.00 95.69 474 ALA A C 1
ATOM 3742 O O . ALA A 1 474 ? 4.373 2.743 -10.805 1.00 95.69 474 ALA A O 1
ATOM 3743 N N . SER A 1 475 ? 3.962 4.408 -9.362 1.00 94.06 475 SER A N 1
ATOM 3744 C CA . SER A 1 475 ? 5.023 5.298 -9.865 1.00 94.06 475 SER A CA 1
ATOM 3745 C C . SER A 1 475 ? 5.981 5.719 -8.754 1.00 94.06 475 SER A C 1
ATOM 3747 O O . SER A 1 475 ? 5.586 5.809 -7.589 1.00 94.06 475 SER A O 1
ATOM 3749 N N . TYR A 1 476 ? 7.220 6.053 -9.110 1.00 92.31 476 TYR A N 1
ATOM 3750 C CA . TYR A 1 476 ? 8.195 6.559 -8.147 1.00 92.31 476 TYR A CA 1
ATOM 3751 C C . TYR A 1 476 ? 7.879 7.996 -7.718 1.00 92.31 476 TYR A C 1
ATOM 3753 O O . TYR A 1 476 ? 7.796 8.908 -8.548 1.00 92.31 476 TYR A O 1
ATOM 3761 N N . LYS A 1 477 ? 7.705 8.216 -6.410 1.00 87.56 477 LYS A N 1
ATOM 3762 C CA . LYS A 1 477 ? 7.542 9.556 -5.822 1.00 87.56 477 LYS A CA 1
ATOM 3763 C C . LYS A 1 477 ? 8.892 10.229 -5.552 1.00 87.56 477 LYS A C 1
ATOM 3765 O O . LYS A 1 477 ? 8.957 11.457 -5.578 1.00 87.56 477 LYS A O 1
ATOM 3770 N N . GLY A 1 478 ? 9.941 9.437 -5.343 1.00 83.81 478 GLY A N 1
ATOM 3771 C CA . GLY A 1 478 ? 11.249 9.903 -4.898 1.00 83.81 478 GLY A CA 1
ATOM 3772 C C . GLY A 1 478 ? 11.554 9.525 -3.451 1.00 83.81 478 GLY A C 1
ATOM 3773 O O . GLY A 1 478 ? 10.677 9.072 -2.716 1.00 83.81 478 GLY A O 1
ATOM 3774 N N . GLU A 1 479 ? 12.804 9.721 -3.044 1.00 79.56 479 GLU A N 1
ATOM 3775 C CA . GLU A 1 479 ? 13.255 9.458 -1.672 1.00 79.56 479 GLU A CA 1
ATOM 3776 C C . GLU A 1 479 ? 12.811 10.544 -0.685 1.00 79.56 479 GLU A C 1
ATOM 3778 O O . GLU A 1 479 ? 12.382 11.624 -1.080 1.00 79.56 479 GLU A O 1
ATOM 3783 N N . GLY A 1 480 ? 12.896 10.268 0.619 1.00 68.62 480 GLY A N 1
ATOM 3784 C CA . GLY A 1 480 ? 12.593 11.237 1.683 1.00 68.62 480 GLY A CA 1
ATOM 3785 C C . GLY A 1 480 ? 11.128 11.281 2.139 1.00 68.62 480 GLY A C 1
ATOM 3786 O O . GLY A 1 480 ? 10.844 11.750 3.232 1.00 68.62 480 GLY A O 1
ATOM 3787 N N . THR A 1 481 ? 10.193 10.727 1.365 1.00 62.81 481 THR A N 1
ATOM 3788 C CA . THR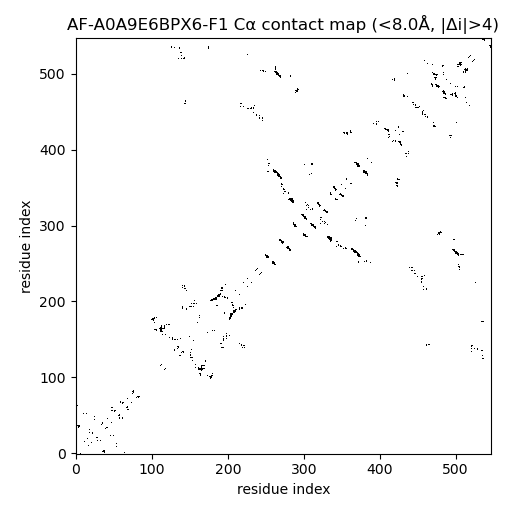 A 1 481 ? 8.842 10.347 1.827 1.00 62.81 481 THR A CA 1
ATOM 3789 C C . THR A 1 481 ? 8.484 8.999 1.193 1.00 62.81 481 THR A C 1
ATOM 3791 O O . THR A 1 481 ? 9.189 8.587 0.278 1.00 62.81 481 THR A O 1
ATOM 3794 N N . GLY A 1 482 ? 7.447 8.289 1.664 1.00 76.81 482 GLY A N 1
ATOM 3795 C CA . GLY A 1 482 ? 7.062 6.972 1.121 1.00 76.81 482 GLY A CA 1
ATOM 3796 C C . GLY A 1 482 ? 7.186 6.897 -0.410 1.00 76.81 482 GLY A C 1
ATOM 3797 O O . GLY A 1 482 ? 6.494 7.625 -1.124 1.00 76.81 482 GLY A O 1
ATOM 3798 N N . ALA A 1 483 ? 8.132 6.082 -0.893 1.00 81.44 483 ALA A N 1
ATOM 3799 C CA . ALA A 1 483 ? 8.683 6.219 -2.244 1.00 81.44 483 ALA A CA 1
ATOM 3800 C C . ALA A 1 483 ? 7.741 5.724 -3.354 1.00 81.44 483 ALA A C 1
ATOM 3802 O O . ALA A 1 483 ? 7.900 6.089 -4.522 1.00 81.44 483 ALA A O 1
ATOM 3803 N N . VAL A 1 484 ? 6.737 4.926 -2.986 1.00 90.88 484 VAL A N 1
ATOM 3804 C CA . VAL A 1 484 ? 5.733 4.390 -3.900 1.00 90.88 484 VAL A CA 1
ATOM 3805 C C . VAL A 1 484 ? 4.511 5.299 -3.918 1.00 90.88 484 VAL A C 1
ATOM 3807 O O . VAL A 1 484 ? 3.809 5.447 -2.918 1.00 90.88 484 VAL A O 1
ATOM 3810 N N . ARG A 1 485 ? 4.210 5.877 -5.082 1.00 92.31 485 ARG A N 1
ATOM 3811 C CA . ARG A 1 485 ? 2.894 6.458 -5.358 1.00 92.31 485 ARG A CA 1
ATOM 3812 C C . ARG A 1 485 ? 1.986 5.339 -5.872 1.00 92.31 485 ARG A C 1
ATOM 3814 O O . ARG A 1 485 ? 2.222 4.822 -6.962 1.00 92.31 485 ARG A O 1
ATOM 3821 N N . HIS A 1 486 ? 0.975 4.977 -5.085 1.00 92.50 486 HIS A N 1
ATOM 3822 C CA . HIS A 1 486 ? 0.040 3.894 -5.400 1.00 92.50 486 HIS A CA 1
ATOM 3823 C C . HIS A 1 486 ? -0.840 4.211 -6.624 1.00 92.50 486 HIS A C 1
ATOM 3825 O O . HIS A 1 486 ? -1.071 5.377 -6.957 1.00 92.50 486 HIS A O 1
ATOM 3831 N N . MET A 1 487 ? -1.423 3.183 -7.246 1.00 92.81 487 MET A N 1
ATOM 3832 C CA . MET A 1 487 ? -2.180 3.319 -8.508 1.00 92.81 487 MET A CA 1
ATOM 3833 C C . MET A 1 487 ? -3.364 4.301 -8.428 1.00 92.81 487 MET A C 1
ATOM 3835 O O . MET A 1 487 ? -3.724 4.948 -9.403 1.00 92.81 487 MET A O 1
ATOM 3839 N N . PHE A 1 488 ? -3.936 4.460 -7.232 1.00 90.25 488 PHE A N 1
ATOM 3840 C CA . PHE A 1 488 ? -5.092 5.314 -6.953 1.00 90.25 488 PHE A CA 1
ATOM 3841 C C . PHE A 1 488 ? -4.734 6.715 -6.430 1.00 90.25 488 PHE A C 1
ATOM 3843 O O . PHE A 1 488 ? -5.534 7.326 -5.720 1.00 90.25 488 PHE A O 1
ATOM 3850 N N . SER A 1 489 ? -3.499 7.194 -6.636 1.00 87.06 489 SER A N 1
ATOM 3851 C CA . SER A 1 489 ? -3.107 8.557 -6.217 1.00 87.06 489 SER A CA 1
ATOM 3852 C C . SER A 1 489 ? -3.678 9.626 -7.141 1.00 87.06 489 SER A C 1
ATOM 3854 O O . SER A 1 489 ? -3.729 10.796 -6.780 1.00 87.06 489 SER A O 1
ATOM 3856 N N . HIS A 1 490 ? -4.123 9.213 -8.322 1.00 83.00 490 HIS A N 1
ATOM 3857 C CA . HIS A 1 490 ? -4.997 9.986 -9.181 1.00 83.00 490 HIS A CA 1
ATOM 3858 C C . HIS A 1 490 ? -6.376 9.315 -9.158 1.00 83.00 490 HIS A C 1
ATOM 3860 O O . HIS A 1 490 ? -6.464 8.094 -9.025 1.00 83.00 490 HIS A O 1
ATOM 3866 N N . HIS A 1 491 ? -7.459 10.079 -9.309 1.00 82.81 491 HIS A N 1
ATOM 3867 C CA . HIS A 1 491 ? -8.832 9.546 -9.369 1.00 82.81 491 HIS A CA 1
ATOM 3868 C C . HIS A 1 491 ? -9.139 8.823 -10.698 1.00 82.81 491 HIS A C 1
ATOM 3870 O O . HIS A 1 491 ? -10.261 8.866 -11.194 1.00 82.81 491 HIS A O 1
ATOM 3876 N N . ILE A 1 492 ? -8.124 8.199 -11.300 1.00 86.75 492 ILE A N 1
ATOM 3877 C CA . ILE A 1 492 ? -8.140 7.568 -12.616 1.00 86.75 492 ILE A CA 1
ATOM 3878 C C . ILE A 1 492 ? -7.188 6.362 -12.644 1.00 86.75 492 ILE A C 1
ATOM 3880 O O . ILE A 1 492 ? -6.178 6.352 -11.940 1.00 86.75 492 ILE A O 1
ATOM 3884 N N . LEU A 1 493 ? -7.462 5.373 -13.500 1.00 90.94 493 LEU A N 1
ATOM 3885 C CA . LEU A 1 493 ? -6.530 4.276 -13.787 1.00 90.94 493 LEU A CA 1
ATOM 3886 C C . LEU A 1 493 ? -5.548 4.721 -14.874 1.00 90.94 493 LEU A C 1
ATOM 3888 O O . LEU A 1 493 ? -5.709 4.414 -16.051 1.00 90.94 493 LEU A O 1
ATOM 3892 N N . LYS A 1 494 ? -4.541 5.496 -14.475 1.00 89.88 494 LYS A N 1
ATOM 3893 C CA . LYS A 1 494 ? -3.550 6.072 -15.390 1.00 89.88 494 LYS A CA 1
ATOM 3894 C C . LYS A 1 494 ? -2.493 5.025 -15.772 1.00 89.88 494 LYS A C 1
ATOM 3896 O O . LYS A 1 494 ? -1.714 4.655 -14.896 1.00 89.88 494 LYS A O 1
ATOM 3901 N N . PRO A 1 495 ? -2.365 4.616 -17.051 1.00 90.56 495 PRO A N 1
ATOM 3902 C CA . PRO A 1 495 ? -1.255 3.776 -17.494 1.00 90.56 495 PRO A CA 1
ATOM 3903 C C . PRO A 1 495 ? 0.079 4.491 -17.242 1.00 90.56 495 PRO A C 1
ATOM 3905 O O . PRO A 1 495 ? 0.440 5.426 -17.959 1.00 90.56 495 PRO A O 1
ATOM 3908 N N . GLU A 1 496 ? 0.806 4.069 -16.210 1.00 94.25 496 GLU A N 1
ATOM 3909 C CA . GLU A 1 496 ? 2.083 4.685 -15.856 1.00 94.25 496 GLU A CA 1
ATOM 3910 C C . GLU A 1 496 ? 3.142 4.322 -16.902 1.00 94.25 496 GLU A C 1
ATOM 3912 O O . GLU A 1 496 ? 3.223 3.171 -17.326 1.00 94.25 496 GLU A O 1
ATOM 3917 N N . ARG A 1 497 ? 3.917 5.305 -17.381 1.00 94.62 497 ARG A N 1
ATOM 3918 C CA . ARG A 1 497 ? 4.929 5.056 -18.429 1.00 94.62 497 ARG A CA 1
ATOM 3919 C C . ARG A 1 497 ? 6.189 4.447 -17.868 1.00 94.62 497 ARG A C 1
ATOM 3921 O O . ARG A 1 497 ? 6.807 3.627 -18.535 1.00 94.62 497 ARG A O 1
ATOM 3928 N N . MET A 1 498 ? 6.552 4.900 -16.674 1.00 96.69 498 MET A N 1
ATOM 3929 C CA . MET A 1 498 ? 7.719 4.436 -15.945 1.00 96.69 498 MET A CA 1
ATOM 3930 C C . MET A 1 498 ? 7.263 3.820 -14.621 1.00 96.69 498 MET A C 1
ATOM 3932 O O . MET A 1 498 ? 7.416 4.456 -13.570 1.00 96.69 498 MET A O 1
ATOM 3936 N N . PRO A 1 499 ? 6.571 2.666 -14.661 1.00 97.06 499 PRO A N 1
ATOM 3937 C CA . PRO A 1 499 ? 6.101 2.047 -13.442 1.00 97.06 499 PRO A CA 1
ATOM 3938 C C . PRO A 1 499 ? 7.265 1.567 -12.582 1.00 97.06 499 PRO A C 1
ATOM 3940 O O . PRO A 1 499 ? 8.359 1.269 -13.065 1.00 97.06 499 PRO A O 1
ATOM 3943 N N . ILE A 1 500 ? 7.001 1.476 -11.287 1.00 95.75 500 ILE A N 1
ATOM 3944 C CA . ILE A 1 500 ? 7.906 0.828 -10.348 1.00 95.75 500 ILE A CA 1
ATOM 3945 C C . ILE A 1 500 ? 7.286 -0.453 -9.830 1.00 95.75 500 ILE A C 1
ATOM 3947 O O . ILE A 1 500 ? 6.089 -0.532 -9.564 1.00 95.75 500 ILE A O 1
ATOM 3951 N N . GLU A 1 501 ? 8.135 -1.442 -9.634 1.00 97.25 501 GLU A N 1
ATOM 3952 C CA . GLU A 1 501 ? 7.793 -2.648 -8.912 1.00 97.25 501 GLU A CA 1
ATOM 3953 C C . GLU A 1 501 ? 8.478 -2.606 -7.552 1.00 97.25 501 GLU A C 1
ATOM 3955 O O . GLU A 1 501 ? 9.705 -2.608 -7.475 1.00 97.25 501 GLU A O 1
ATOM 3960 N N . ALA A 1 502 ? 7.684 -2.574 -6.486 1.00 95.50 502 ALA A N 1
ATOM 3961 C CA . ALA A 1 502 ? 8.180 -2.656 -5.122 1.00 95.50 502 ALA A CA 1
ATOM 3962 C C . ALA A 1 502 ? 8.367 -4.105 -4.663 1.00 95.50 502 ALA A C 1
ATOM 3964 O O . ALA A 1 502 ? 7.668 -5.013 -5.111 1.00 95.50 502 ALA A O 1
ATOM 3965 N N . ASN A 1 503 ? 9.289 -4.300 -3.721 1.00 95.44 503 ASN A N 1
ATOM 3966 C CA . ASN A 1 503 ? 9.398 -5.544 -2.969 1.00 95.44 503 ASN A CA 1
ATOM 3967 C C . ASN A 1 503 ? 8.114 -5.783 -2.155 1.00 95.44 503 ASN A C 1
ATOM 3969 O O . ASN A 1 503 ? 7.801 -5.023 -1.234 1.00 95.44 503 ASN A O 1
ATOM 3973 N N . LEU A 1 504 ? 7.385 -6.853 -2.493 1.00 96.69 504 LEU A N 1
ATOM 3974 C CA . LEU A 1 504 ? 6.061 -7.141 -1.937 1.00 96.69 504 LEU A CA 1
ATOM 3975 C C . LEU A 1 504 ? 6.074 -7.352 -0.415 1.00 96.69 504 LEU A C 1
ATOM 3977 O O . LEU A 1 504 ? 5.192 -6.853 0.288 1.00 96.69 504 LEU A O 1
ATOM 3981 N N . TRP A 1 505 ? 7.044 -8.115 0.100 1.00 97.25 505 TRP A N 1
ATOM 3982 C CA . TRP A 1 505 ? 7.154 -8.372 1.539 1.00 97.25 505 TRP A CA 1
ATOM 3983 C C . TRP A 1 505 ? 7.648 -7.127 2.275 1.00 97.25 505 TRP A C 1
ATOM 3985 O O . TRP A 1 505 ? 7.075 -6.732 3.295 1.00 97.25 505 TRP A O 1
ATOM 3995 N N . GLY A 1 506 ? 8.669 -6.485 1.707 1.00 92.44 506 GLY A N 1
ATOM 3996 C CA . GLY A 1 506 ? 9.262 -5.244 2.181 1.00 92.44 506 GLY A CA 1
ATOM 3997 C C . GLY A 1 506 ? 10.514 -5.421 3.031 1.00 92.44 506 GLY A C 1
ATOM 3998 O O . GLY A 1 506 ? 10.770 -6.469 3.626 1.00 92.44 506 GLY A O 1
ATOM 3999 N N . THR A 1 507 ? 11.262 -4.328 3.117 1.00 88.06 507 THR A N 1
ATOM 4000 C CA . THR A 1 507 ? 12.404 -4.110 4.008 1.00 88.06 507 THR A CA 1
ATOM 4001 C C . THR A 1 507 ? 12.052 -3.003 5.018 1.00 88.06 507 THR A C 1
ATOM 4003 O O . THR A 1 507 ? 11.007 -2.352 4.879 1.00 88.06 507 THR A O 1
ATOM 4006 N N . PRO A 1 508 ? 12.909 -2.709 6.015 1.00 84.44 508 PRO A N 1
ATOM 4007 C CA . PRO A 1 508 ? 12.689 -1.593 6.941 1.00 84.44 508 PRO A CA 1
ATOM 4008 C C . PRO A 1 508 ? 12.507 -0.220 6.267 1.00 84.44 508 PRO A C 1
ATOM 4010 O O . PRO A 1 508 ? 11.950 0.685 6.879 1.00 84.44 508 PRO A O 1
ATOM 4013 N N . GLN A 1 509 ? 12.944 -0.059 5.011 1.00 86.94 509 GLN A N 1
ATOM 4014 C CA . GLN A 1 509 ? 12.846 1.196 4.254 1.00 86.94 509 GLN A CA 1
ATOM 4015 C C . GLN A 1 509 ? 11.843 1.134 3.087 1.00 86.94 509 GLN A C 1
ATOM 4017 O O . GLN A 1 509 ? 11.772 2.059 2.269 1.00 86.94 509 GLN A O 1
ATOM 4022 N N . SER A 1 510 ? 11.055 0.059 2.993 1.00 86.56 510 SER A N 1
ATOM 4023 C CA . SER A 1 510 ? 10.016 -0.092 1.973 1.00 86.56 510 SER A CA 1
ATOM 4024 C C . SER A 1 510 ? 8.755 0.693 2.318 1.00 86.56 510 SER A C 1
ATOM 4026 O O . SER A 1 510 ? 8.303 0.730 3.462 1.00 86.56 510 SER A O 1
ATOM 4028 N N . SER A 1 511 ? 8.126 1.261 1.290 1.00 85.44 511 SER A N 1
ATOM 4029 C CA . SER A 1 511 ? 6.801 1.875 1.377 1.00 85.44 511 SER A CA 1
ATOM 4030 C C . SER A 1 511 ? 5.765 0.992 0.681 1.00 85.44 511 SER A C 1
ATOM 4032 O O . SER A 1 511 ? 6.029 0.485 -0.403 1.00 85.44 511 SER A O 1
ATOM 4034 N N . GLY A 1 512 ? 4.592 0.802 1.296 1.00 87.88 512 GLY A N 1
ATOM 4035 C CA . GLY A 1 512 ? 3.483 0.061 0.676 1.00 87.88 512 GLY A CA 1
ATOM 4036 C C . GLY A 1 512 ? 3.642 -1.465 0.624 1.00 87.88 512 GLY A C 1
ATOM 4037 O O . GLY A 1 512 ? 2.822 -2.139 0.008 1.00 87.88 512 GLY A O 1
ATOM 4038 N N . ALA A 1 513 ? 4.675 -2.015 1.263 1.00 95.19 513 ALA A N 1
ATOM 4039 C CA . ALA A 1 513 ? 4.910 -3.453 1.350 1.00 95.19 513 ALA A CA 1
ATOM 4040 C C . ALA A 1 513 ? 4.101 -4.107 2.485 1.00 95.19 513 ALA A C 1
ATOM 4042 O O . ALA A 1 513 ? 3.720 -3.432 3.443 1.00 95.19 513 ALA A O 1
ATOM 4043 N N . PHE A 1 514 ? 3.875 -5.422 2.412 1.00 97.75 514 PHE A N 1
ATOM 4044 C CA . PHE A 1 514 ? 3.029 -6.158 3.361 1.00 97.75 514 PHE A CA 1
ATOM 4045 C C . PHE A 1 514 ? 3.496 -6.009 4.816 1.00 97.75 514 PHE A C 1
ATOM 4047 O O . PHE A 1 514 ? 2.701 -5.638 5.680 1.00 97.75 514 PHE A O 1
ATOM 4054 N N . SER A 1 515 ? 4.790 -6.206 5.092 1.00 96.69 515 SER A N 1
ATOM 4055 C CA . SER A 1 515 ? 5.335 -6.070 6.452 1.00 96.69 515 SER A CA 1
ATOM 4056 C C . SER A 1 515 ? 5.305 -4.627 6.968 1.00 96.69 515 SER A C 1
ATOM 4058 O O . SER A 1 515 ? 5.097 -4.396 8.160 1.00 96.69 515 SER A O 1
ATOM 4060 N N . THR A 1 516 ? 5.467 -3.639 6.084 1.00 93.75 516 THR A N 1
ATOM 4061 C CA . THR A 1 516 ? 5.343 -2.225 6.449 1.00 93.75 516 THR A CA 1
ATOM 4062 C C . THR A 1 516 ? 3.896 -1.887 6.785 1.00 93.75 516 THR A C 1
ATOM 4064 O O . THR A 1 516 ? 3.642 -1.337 7.853 1.00 93.75 516 THR A O 1
ATOM 4067 N N . LEU A 1 517 ? 2.939 -2.250 5.922 1.00 94.62 517 LEU A N 1
ATOM 4068 C CA . LEU A 1 517 ? 1.523 -1.954 6.142 1.00 94.62 517 LEU A CA 1
ATOM 4069 C C . LEU A 1 517 ? 0.968 -2.680 7.372 1.00 94.62 517 LEU A C 1
ATOM 4071 O O . LEU A 1 517 ? 0.129 -2.112 8.066 1.00 94.62 517 LEU A O 1
ATOM 4075 N N . TYR A 1 518 ? 1.461 -3.880 7.687 1.00 96.50 518 TYR A N 1
ATOM 4076 C CA . TYR A 1 518 ? 1.139 -4.568 8.938 1.00 96.50 518 TYR A CA 1
ATOM 4077 C C . TYR A 1 518 ? 1.415 -3.671 10.155 1.00 96.50 518 TYR A C 1
ATOM 4079 O O . TYR A 1 518 ? 0.523 -3.427 10.967 1.00 96.50 518 TYR A O 1
ATOM 4087 N N . ARG A 1 519 ? 2.622 -3.095 10.229 1.00 93.31 519 ARG A N 1
ATOM 4088 C CA . ARG A 1 519 ? 3.018 -2.194 11.322 1.00 93.31 519 ARG A CA 1
ATOM 4089 C C . ARG A 1 519 ? 2.281 -0.857 11.261 1.00 93.31 519 ARG A C 1
ATOM 4091 O O . ARG A 1 519 ? 1.794 -0.368 12.272 1.00 93.31 519 ARG A O 1
ATOM 4098 N N . THR A 1 520 ? 2.198 -0.244 10.081 1.00 90.62 520 THR A N 1
ATOM 4099 C CA . THR A 1 520 ? 1.708 1.138 9.955 1.00 90.62 520 THR A CA 1
ATOM 4100 C C . THR A 1 520 ? 0.189 1.264 9.879 1.00 90.62 520 THR A C 1
ATOM 4102 O O . THR A 1 520 ? -0.308 2.371 10.061 1.00 90.62 520 THR A O 1
ATOM 4105 N N . ARG A 1 521 ? -0.541 0.182 9.568 1.00 92.94 521 ARG A N 1
ATOM 4106 C CA . ARG A 1 521 ? -2.013 0.162 9.503 1.00 92.94 521 ARG A CA 1
ATOM 4107 C C . ARG A 1 521 ? -2.620 -0.717 10.592 1.00 92.94 521 ARG A C 1
ATOM 4109 O O . ARG A 1 521 ? -3.309 -0.186 11.450 1.00 92.94 521 ARG A O 1
ATOM 4116 N N . LEU A 1 522 ? -2.362 -2.030 10.581 1.00 94.56 522 LEU A N 1
ATOM 4117 C CA . LEU A 1 522 ? -3.038 -2.951 11.508 1.00 94.56 522 LEU A CA 1
ATOM 4118 C C . LEU A 1 522 ? -2.596 -2.750 12.956 1.00 94.56 522 LEU A C 1
ATOM 4120 O O . LEU A 1 522 ? -3.445 -2.527 13.811 1.00 94.56 522 LEU A O 1
ATOM 4124 N N . MET A 1 523 ? -1.289 -2.777 13.230 1.00 94.19 523 MET A N 1
ATOM 4125 C CA . MET A 1 523 ? -0.798 -2.594 14.602 1.00 94.19 523 MET A CA 1
ATOM 4126 C C . MET A 1 523 ? -1.187 -1.227 15.157 1.00 94.19 523 MET A C 1
ATOM 4128 O O . MET A 1 523 ? -1.694 -1.152 16.266 1.00 94.19 523 MET A O 1
ATOM 4132 N N . ARG A 1 524 ? -1.084 -0.174 14.339 1.00 93.44 524 ARG A N 1
ATOM 4133 C CA . ARG A 1 524 ? -1.534 1.166 14.728 1.00 93.44 524 ARG A CA 1
ATOM 4134 C C . ARG A 1 524 ? -3.041 1.245 14.997 1.00 93.44 524 ARG A C 1
ATOM 4136 O O . ARG A 1 524 ? -3.458 1.980 15.882 1.00 93.44 524 ARG A O 1
ATOM 4143 N N . ALA A 1 525 ? -3.864 0.517 14.242 1.00 94.19 525 ALA A N 1
ATOM 4144 C CA . ALA A 1 525 ? -5.294 0.428 14.521 1.00 94.19 525 ALA A CA 1
ATOM 4145 C C . ALA A 1 525 ? -5.570 -0.289 15.848 1.00 94.19 525 ALA A C 1
ATOM 4147 O O . ALA A 1 525 ? -6.466 0.132 16.565 1.00 94.19 525 ALA A O 1
ATOM 4148 N N . ILE A 1 526 ? -4.792 -1.317 16.204 1.00 93.56 526 ILE A N 1
ATOM 4149 C CA . ILE A 1 526 ? -4.877 -1.952 17.527 1.00 93.56 526 ILE A CA 1
ATOM 4150 C C . ILE A 1 526 ? -4.426 -0.980 18.621 1.00 93.56 526 ILE A C 1
ATOM 4152 O O . ILE A 1 526 ? -5.153 -0.817 19.589 1.00 93.56 526 ILE A O 1
ATOM 4156 N N . ASP A 1 527 ? -3.301 -0.279 18.442 1.00 91.06 527 ASP A N 1
ATOM 4157 C CA . ASP A 1 527 ? -2.831 0.736 19.398 1.00 91.06 527 ASP A CA 1
ATOM 4158 C C . ASP A 1 527 ? -3.918 1.800 19.653 1.00 91.06 527 ASP A C 1
ATOM 4160 O O . ASP A 1 527 ? -4.200 2.139 20.797 1.00 91.06 527 ASP A O 1
ATOM 4164 N N . TYR A 1 528 ? -4.589 2.267 18.592 1.00 91.25 528 TYR A N 1
ATOM 4165 C CA . TYR A 1 528 ? -5.706 3.209 18.704 1.00 91.25 528 TYR A CA 1
ATOM 4166 C C . TYR A 1 528 ? -6.949 2.609 19.374 1.00 91.25 528 TYR A C 1
ATOM 4168 O O . TYR A 1 528 ? -7.683 3.325 20.039 1.00 91.25 528 TYR A O 1
ATOM 4176 N N . ARG A 1 529 ? -7.227 1.313 19.192 1.00 89.62 529 ARG A N 1
ATOM 4177 C CA . ARG A 1 529 ? -8.351 0.636 19.866 1.00 89.62 529 ARG A CA 1
ATOM 4178 C C . ARG A 1 529 ? -8.101 0.505 21.365 1.00 89.62 529 ARG A C 1
ATOM 4180 O O . ARG A 1 529 ? -9.030 0.692 22.140 1.00 89.62 529 ARG A O 1
ATOM 4187 N N . ASP A 1 530 ? -6.862 0.206 21.750 1.00 86.31 530 ASP A N 1
ATOM 4188 C CA . ASP A 1 530 ? -6.462 0.073 23.152 1.00 86.31 530 ASP A CA 1
ATOM 4189 C C . ASP A 1 530 ? -6.499 1.444 23.862 1.00 86.31 530 ASP A C 1
ATOM 4191 O O . ASP A 1 530 ? -6.871 1.540 25.033 1.00 86.31 530 ASP A O 1
ATOM 4195 N N . GLN A 1 531 ? -6.130 2.514 23.145 1.00 87.19 531 GLN A N 1
ATOM 4196 C CA . GLN A 1 531 ? -6.073 3.889 23.653 1.00 87.19 531 GLN A CA 1
ATOM 4197 C C . GLN A 1 531 ? -6.636 4.880 22.615 1.00 87.19 531 GLN A C 1
ATOM 4199 O O . GLN A 1 531 ? -5.869 5.543 21.906 1.00 87.19 531 GLN A O 1
ATOM 4204 N N . PRO A 1 532 ? -7.973 4.978 22.479 1.00 88.19 532 PRO A N 1
ATOM 4205 C CA . PRO A 1 532 ? -8.583 5.910 21.541 1.00 88.19 532 PRO A CA 1
ATOM 4206 C C . PRO A 1 532 ? -8.365 7.347 22.012 1.00 88.19 532 PRO A C 1
ATOM 4208 O O . PRO A 1 532 ? -8.459 7.647 23.199 1.00 88.19 532 PRO A O 1
ATOM 4211 N N . PHE A 1 533 ? -8.109 8.242 21.062 1.00 88.69 533 PHE A N 1
ATOM 4212 C CA . PHE A 1 533 ? -7.919 9.667 21.326 1.00 88.69 533 PHE A CA 1
ATOM 4213 C C . PHE A 1 533 ? -8.667 10.536 20.310 1.00 88.69 533 PHE A C 1
ATOM 4215 O O . PHE A 1 533 ? -9.018 10.086 19.205 1.00 88.69 533 PHE A O 1
ATOM 4222 N N . GLU A 1 534 ? -8.864 11.798 20.690 1.00 89.00 534 GLU A N 1
ATOM 4223 C CA . GLU A 1 534 ? -9.393 12.872 19.852 1.00 89.00 534 GLU A CA 1
ATOM 4224 C C . GLU A 1 534 ? -8.345 13.947 19.586 1.00 89.00 534 GLU A C 1
ATOM 4226 O O . GLU A 1 534 ? -7.381 14.096 20.328 1.00 89.00 534 GLU A O 1
ATOM 4231 N N . ILE A 1 535 ? -8.525 14.687 18.493 1.00 87.56 535 ILE A N 1
ATOM 4232 C CA . ILE A 1 535 ? -7.642 15.801 18.153 1.00 87.56 535 ILE A CA 1
ATOM 4233 C C . ILE A 1 535 ? -8.133 17.034 18.907 1.00 87.56 535 ILE A C 1
ATOM 4235 O O . ILE A 1 535 ? -9.220 17.534 18.620 1.00 87.56 535 ILE A O 1
ATOM 4239 N N . ALA A 1 536 ? -7.308 17.537 19.817 1.00 82.94 536 ALA A N 1
ATOM 4240 C CA . ALA A 1 536 ? -7.433 18.887 20.343 1.00 82.94 536 ALA A CA 1
ATOM 4241 C C . ALA A 1 536 ? -6.566 19.840 19.509 1.00 82.94 536 ALA A C 1
ATOM 4243 O O . ALA A 1 536 ? -5.452 19.494 19.104 1.00 82.94 536 ALA A O 1
ATOM 4244 N N . LEU A 1 537 ? -7.079 21.037 19.241 1.00 79.06 537 LEU A N 1
ATOM 4245 C CA . LEU A 1 537 ? -6.258 22.132 18.742 1.00 79.06 537 LEU A CA 1
ATOM 4246 C C . LEU A 1 537 ? -5.647 22.814 19.960 1.00 79.06 537 LEU A C 1
ATOM 4248 O O . LEU A 1 537 ? -6.370 23.292 20.828 1.00 79.06 537 LEU A O 1
ATOM 4252 N N . GLU A 1 538 ? -4.323 22.845 20.046 1.00 63.19 538 GLU A N 1
ATOM 4253 C CA . GLU A 1 538 ? -3.672 23.772 20.964 1.00 63.19 538 GLU A CA 1
ATOM 4254 C C . GLU A 1 538 ? -3.856 25.192 20.410 1.00 63.19 538 GLU A C 1
ATOM 4256 O O . GLU A 1 538 ? -3.501 25.455 19.255 1.00 63.19 538 GLU A O 1
ATOM 4261 N N . GLU A 1 539 ? -4.347 26.124 21.231 1.00 47.38 539 GLU A N 1
ATOM 4262 C CA . GLU A 1 539 ? -4.114 27.552 21.003 1.00 47.38 539 GLU A CA 1
ATOM 4263 C C . GLU A 1 539 ? -2.617 27.818 21.190 1.00 47.38 539 GLU A C 1
ATOM 4265 O O . GLU A 1 539 ? -2.142 28.190 22.259 1.00 47.38 539 GLU A O 1
ATOM 4270 N N . ALA A 1 540 ? -1.828 27.567 20.152 1.00 41.81 540 ALA A N 1
ATOM 4271 C CA . ALA A 1 540 ? -0.417 27.890 20.165 1.00 41.81 540 ALA A CA 1
ATOM 4272 C C . ALA A 1 540 ? -0.157 29.009 19.170 1.00 41.81 540 ALA A C 1
ATOM 4274 O O . ALA A 1 540 ? -0.389 28.865 17.966 1.00 41.81 540 ALA A O 1
ATOM 4275 N N . ALA A 1 541 ? 0.428 30.092 19.677 1.00 42.06 541 ALA A N 1
ATOM 4276 C CA . ALA A 1 541 ? 1.234 31.010 18.898 1.00 42.06 541 ALA A CA 1
ATOM 4277 C C . ALA A 1 541 ? 2.225 30.211 18.017 1.00 42.06 541 ALA A C 1
ATOM 4279 O O . ALA A 1 541 ? 3.309 29.815 18.434 1.00 42.06 541 ALA A O 1
ATOM 4280 N N . GLY A 1 542 ? 1.827 29.927 16.778 1.00 36.41 542 GLY A N 1
ATOM 4281 C CA . GLY A 1 542 ? 2.704 29.568 15.668 1.00 36.41 542 GLY A CA 1
ATOM 4282 C C . GLY A 1 542 ? 3.212 28.125 15.516 1.00 36.41 542 GLY A C 1
ATOM 4283 O O . GLY A 1 542 ? 3.795 27.864 14.462 1.00 36.41 542 GLY A O 1
ATOM 4284 N N . ARG A 1 543 ? 3.029 27.161 16.437 1.00 36.72 543 ARG A N 1
ATOM 4285 C CA . ARG A 1 543 ? 3.471 25.757 16.207 1.00 36.72 543 ARG A CA 1
ATOM 4286 C C . ARG A 1 543 ? 2.572 24.707 16.874 1.00 36.72 543 ARG A C 1
ATOM 4288 O O . ARG A 1 543 ? 2.496 24.649 18.089 1.00 36.72 543 ARG A O 1
ATOM 4295 N N . ARG A 1 544 ? 1.965 23.842 16.049 1.00 35.00 544 ARG A N 1
ATOM 4296 C CA . ARG A 1 544 ? 1.073 22.730 16.437 1.00 35.00 544 ARG A CA 1
ATOM 4297 C C . ARG A 1 544 ? 1.848 21.586 17.115 1.00 35.00 544 ARG A C 1
ATOM 4299 O O . ARG A 1 544 ? 2.682 20.957 16.456 1.00 35.00 544 ARG A O 1
ATOM 4306 N N . SER A 1 545 ? 1.538 21.283 18.374 1.00 35.38 545 SER A N 1
ATOM 4307 C CA . SER A 1 545 ? 1.921 20.051 19.077 1.00 35.38 545 SER A CA 1
ATOM 4308 C C . SER A 1 545 ? 0.687 19.143 19.293 1.00 35.38 545 SER A C 1
ATOM 4310 O O . SER A 1 545 ? -0.428 19.520 18.942 1.00 35.38 545 SER A O 1
ATOM 4312 N N . LYS A 1 546 ? 0.905 17.876 19.681 1.00 38.25 546 LYS A N 1
ATOM 4313 C CA . LYS A 1 546 ? -0.110 16.803 19.763 1.00 38.25 546 LYS A CA 1
ATOM 4314 C C . LYS A 1 546 ? -0.443 16.538 21.237 1.00 38.25 546 LYS A C 1
ATOM 4316 O O . LYS A 1 546 ? 0.499 16.281 21.983 1.00 38.25 546 LYS A O 1
ATOM 4321 N N . ALA A 1 547 ? -1.728 16.529 21.598 1.00 36.66 547 ALA A N 1
ATOM 4322 C CA . ALA A 1 547 ? -2.229 16.052 22.892 1.00 36.66 547 ALA A CA 1
ATOM 4323 C C . ALA A 1 547 ? -2.557 14.554 22.854 1.00 36.66 547 ALA A C 1
ATOM 4325 O O . ALA A 1 547 ? -3.034 14.091 21.787 1.00 36.66 547 ALA A O 1
#

pLDDT: mean 90.64, std 10.35, range [35.0, 98.75]

Nearest PDB structures (foldseek):
  3f52-assembly1_A  TM=8.425E-01  e=2.957E-03  Corynebacterium glutamicum
  3jxc-assembly1_L  TM=9.486E-01  e=9.875E-03  Lederbergvirus P22
  6jq1-assembly1_A  TM=8.900E-01  e=7.210E-03  Deinococcus geothermalis DSM 11300
  2b5a-assembly1_A  TM=8.455E-01  e=5.264E-03  [Bacillus] caldolyticus
  3f51-assembly1_A  TM=6.878E-01  e=1.661E-03  Corynebacterium glutamicum

Mean predicted aligned error: 11.4 Å